Protein AF-0000000086530874 (afdb_homodimer)

InterPro domains:
  IPR000847 LysR, HTH, N-terminal domain [PF00126] (19-76)
  IPR000847 LysR, HTH, N-terminal domain [PR00039] (32-43)
  IPR000847 LysR, HTH, N-terminal domain [PR00039] (43-53)
  IPR000847 LysR, HTH, N-terminal domain [PR00039] (53-64)
  IPR000847 LysR, HTH, N-terminal domain [PS50931] (15-72)
  IPR005119 LysR, substrate-binding [PF03466] (101-249)
  IPR036388 Winged helix-like DNA-binding domain superfamily [G3DSA:1.10.10.10] (13-95)
  IPR036390 Winged helix DNA-binding domain superfamily [SSF46785] (14-124)
  IPR050176 LysR-type transcriptional regulator [PTHR30579] (15-298)

Nearest PDB structures (foldseek):
  3onm-assembly1_A  TM=8.589E-01  e=1.514E-16  Yersinia pseudotuberculosis IP 31758
  7yhj-assembly1_E  TM=8.742E-01  e=4.551E-16  Escherichia coli
  7yhj-assembly1_C  TM=8.792E-01  e=5.813E-16  Escherichia coli
  7yhj-assembly2_D-2  TM=8.900E-01  e=2.232E-15  Escherichia coli
  3onm-assembly1_B  TM=8.778E-01  e=1.164E-14  Yersinia pseudotuberculosis IP 31758

pLDDT: mean 81.57, std 16.04, range [18.23, 98.31]

Solvent-accessible surface area (backbone atoms only — not comparable to full-atom values): 32696 Å² total; per-residue (Å²): 126,84,73,70,72,76,66,65,62,80,62,40,48,42,53,30,32,52,33,44,48,44,46,51,35,21,63,75,55,66,28,57,60,52,20,9,61,74,68,74,47,50,45,66,56,43,53,49,34,43,50,51,35,23,59,56,64,69,44,59,41,52,46,83,90,49,97,54,92,37,68,20,75,59,20,52,32,45,49,37,40,42,52,49,51,50,48,54,48,45,47,48,54,48,37,72,65,61,79,62,64,85,75,48,54,43,31,36,26,32,33,55,72,50,41,75,71,45,42,55,62,48,51,54,55,47,40,73,75,39,73,81,45,23,42,37,40,39,57,40,54,40,66,59,40,50,43,34,24,43,35,54,70,21,47,32,30,45,30,61,64,73,56,94,76,64,90,41,48,75,62,49,77,42,54,36,39,40,34,27,20,64,81,44,79,74,63,84,84,48,63,41,39,27,35,34,52,44,84,86,34,53,63,42,53,54,51,52,51,34,31,54,74,68,70,46,56,65,46,75,44,34,34,19,77,30,64,67,56,41,48,45,53,21,66,72,38,70,26,33,33,76,42,48,58,93,68,58,57,86,67,40,40,80,46,39,63,92,65,72,34,65,82,57,72,64,42,40,32,24,44,34,67,26,84,86,70,81,41,69,69,55,49,52,50,52,55,48,52,54,53,50,46,47,50,50,49,49,48,52,51,47,54,69,72,94,128,81,72,69,73,75,68,66,62,80,61,41,47,42,53,29,32,52,33,44,47,46,48,51,35,21,63,74,55,66,28,57,61,52,20,9,61,74,67,72,48,51,45,66,56,42,52,47,34,44,50,51,36,23,58,55,64,70,46,60,42,51,46,83,90,49,97,52,93,38,67,22,75,59,20,54,33,45,48,40,43,42,52,49,51,49,48,55,48,44,47,46,53,46,38,72,64,59,79,60,64,84,75,46,52,44,32,37,28,32,33,54,70,50,40,76,71,45,42,55,60,47,50,55,55,46,40,73,76,39,72,80,45,26,42,36,42,40,57,40,54,39,67,57,40,49,46,34,26,41,36,53,71,21,48,33,32,44,29,60,64,73,57,95,76,64,92,41,49,77,65,46,76,42,54,38,38,38,33,27,22,64,81,45,79,77,63,83,83,48,62,41,39,26,35,36,52,45,83,84,34,53,65,44,53,53,49,53,50,35,31,55,75,67,69,47,57,66,45,75,46,32,33,19,79,29,64,67,56,39,48,44,52,22,64,72,38,70,25,34,33,77,43,48,58,92,67,59,58,87,66,40,39,79,48,38,64,93,68,72,35,66,81,60,73,65,42,40,33,23,42,36,65,25,84,86,71,81,39,69,69,56,51,51,50,51,53,49,52,53,53,51,48,46,49,48,50,51,50,50,51,50,55,68,72,95

Radius of gyration: 25.14 Å; Cα contacts (8 Å, |Δi|>4): 1084; chains: 2; bounding box: 59×66×65 Å

Secondary structure (DSSP, 8-state):
--------HHHHTT--HHHHHHHHHHHHHTSHHHHHHHTTS-HHHHHHHHHHHHHHHTS-SB-TT-SS--B-HHHHHHHHH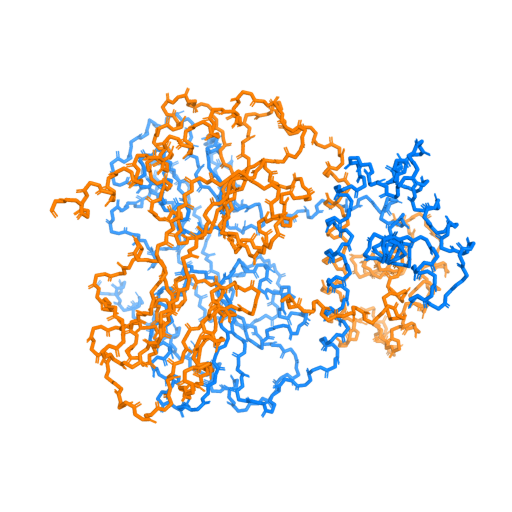HHHHHHHHHHHHHHHH---GGGSEEEEEE-HHHHHHHHHHHHHHHHHH-TT-EEEEEE--HHHHHHHHHTTS-SEEEEE--STT--SEEEEEE-EEEEEETT----TTSPEEEEE--TT-HHHHHHHHHHHHTT--EEEEEEES-HHHHHHHHHTTS-EEEEEGGG--TTEEEE-GGGT------EEEEEEE-TT---HHHHHHHHHHHHHHHHHHHHHHHHHH-/--------HHHHTT--HHHHHHHHHHHHHTSHHHHHHHTTS-HHHHHHHHHHHHHHHTS-SB-TT-SS--B-HHHHHHHHHHHHHHHHHHHHHHHHH--GGGGSEEEEEE-HHHHHHHHHHHHHHHHHH-TT-EEEEEE--HHHHHHHHHTTS-SEEEEE--STT--SEEEEEE-EEEEEETT----TTSPEEEEE--TT-HHHHHHHHHHHHTT--EEEEEEES-HHHHHHHHHTTS-EEEEEGGG--TTEEEE-GGGT------EEEEEEE-TT---HHHHHHHHHHHHHHHHHHHHHHHHHH-

Organism: NCBI:txid488447

Sequence (612 aa):
MAAIQKPDWSKLSSLDPELIRAFVAVVESGGFTAAARQLHRTQSTISLRIRTLEERLDTHLFMRNSRRLELSRDGENFLIHARRIIQVQNDAILALKQASSDRGVVRFGLPEDYAELWLPDLLKSFYAMRPGARLHVHCRMSLELLERLQAGELDVALVVRHGPGAGGRVLGRHDVVWAAHRDFALDRHASVPLALFPETCCYRQRGLQALATADRSFHVVYTSQSPTGIKIAVNHGAAVTMIDRCTLPENWRVLDESDGFPSLPAADLELHRSPGICDPLTDDLVSLIESMVDERRRASLEAFAAMAAIQKPDWSKLSSLDPELIRAFVAVVESGGFTAAARQLHRTQSTISLRIRTLEERLDTHLFMRNSRRLELSRDGENFLIHARRIIQVQNDAILALKQASSDRGVVRFGLPEDYAELWLPDLLKSFYAMRPGARLHVHCRMSLELLERLQAGELDVALVVRHGPGAGGRVLGRHDVVWAAHRDFALDRHASVPLALFPETCCYRQRGLQALATADRSFHVVYTSQSPTGIKIAVNHGAAVTMIDRCTLPENWRVLDESDGFPSLPAADLELHRSPGICDPLTDDLVSLIESMVDERRRASLEAFAA

Structure (mmCIF, N/CA/C/O backbone):
data_AF-0000000086530874-model_v1
#
loop_
_entity.id
_entity.type
_entity.pdbx_description
1 polymer 'LysR family transcriptional regulator'
#
loop_
_atom_site.group_PDB
_atom_site.id
_atom_site.type_symbol
_atom_site.label_atom_id
_atom_site.label_alt_id
_atom_site.label_comp_id
_atom_site.label_asym_id
_atom_site.label_entity_id
_atom_site.label_seq_id
_atom_site.pdbx_PDB_ins_code
_atom_site.Cartn_x
_atom_site.Cartn_y
_atom_site.Cartn_z
_atom_site.occupancy
_atom_site.B_iso_or_equiv
_atom_site.auth_seq_id
_atom_site.auth_comp_id
_atom_site.auth_asym_id
_atom_site.auth_atom_id
_atom_site.pdbx_PDB_model_num
ATOM 1 N N . MET A 1 1 ? -12.867 18.859 -3.707 1 18.23 1 MET A N 1
ATOM 2 C CA . MET A 1 1 ? -12.727 18.125 -4.957 1 18.23 1 MET A CA 1
ATOM 3 C C . MET A 1 1 ? -11.273 18.109 -5.422 1 18.23 1 MET A C 1
ATOM 5 O O . MET A 1 1 ? -10.75 19.141 -5.84 1 18.23 1 MET A O 1
ATOM 9 N N . ALA A 1 2 ? -10.391 17.516 -4.754 1 24.38 2 ALA A N 1
ATOM 10 C CA . ALA A 1 2 ? -8.992 17.906 -4.902 1 24.38 2 ALA A CA 1
ATOM 11 C C . ALA A 1 2 ? -8.547 17.812 -6.359 1 24.38 2 ALA A C 1
ATOM 13 O O . ALA A 1 2 ? -8.867 16.844 -7.055 1 24.38 2 ALA A O 1
ATOM 14 N N . ALA A 1 3 ? -8.258 18.828 -7.008 1 26.19 3 ALA A N 1
ATOM 15 C CA . ALA A 1 3 ? -7.914 19.125 -8.398 1 26.19 3 ALA A CA 1
ATOM 16 C C . ALA A 1 3 ? -6.758 18.266 -8.875 1 26.19 3 ALA A C 1
ATOM 18 O O . ALA A 1 3 ? -5.691 18.234 -8.258 1 26.19 3 ALA A O 1
ATOM 19 N N . ILE A 1 4 ? -6.957 17.062 -9.289 1 31.41 4 ILE A N 1
ATOM 20 C CA . ILE A 1 4 ? -5.938 16.344 -10.039 1 31.41 4 ILE A CA 1
ATOM 21 C C . ILE A 1 4 ? -5.121 17.328 -10.875 1 31.41 4 ILE A C 1
ATOM 23 O O . ILE A 1 4 ? -5.68 18.109 -11.641 1 31.41 4 ILE A O 1
ATOM 27 N N . GLN A 1 5 ? -4.09 17.734 -10.406 1 32.81 5 GLN A N 1
ATOM 28 C CA . GLN A 1 5 ? -3.307 18.672 -11.219 1 32.81 5 GLN A CA 1
ATOM 29 C C . GLN A 1 5 ? -3.404 18.312 -12.703 1 32.81 5 GLN A C 1
ATOM 31 O O . GLN A 1 5 ? -3.32 17.141 -13.078 1 32.81 5 GLN A O 1
ATOM 36 N N . LYS A 1 6 ? -3.963 19.078 -13.547 1 38.91 6 LYS A N 1
ATOM 37 C CA . LYS A 1 6 ? -4.145 18.969 -14.992 1 38.91 6 LYS A CA 1
ATOM 38 C C . LYS A 1 6 ? -2.885 18.438 -15.672 1 38.91 6 LYS A C 1
ATOM 40 O O . LYS A 1 6 ? -1.796 18.984 -15.484 1 38.91 6 LYS A O 1
ATOM 45 N N . PRO A 1 7 ? -2.828 17.141 -15.945 1 43.38 7 PRO A N 1
ATOM 46 C CA . PRO A 1 7 ? -1.647 16.594 -16.625 1 43.38 7 PRO A CA 1
ATOM 47 C C . PRO A 1 7 ? -1.133 17.516 -17.734 1 43.38 7 PRO A C 1
ATOM 49 O O . PRO A 1 7 ? -1.914 18.266 -18.344 1 43.38 7 PRO A O 1
ATOM 52 N N . ASP A 1 8 ? 0.099 17.938 -17.719 1 46.09 8 ASP A N 1
ATOM 53 C CA . ASP A 1 8 ? 0.653 18.625 -18.891 1 46.09 8 ASP A CA 1
ATOM 54 C C . ASP A 1 8 ? 0.493 17.797 -20.156 1 46.09 8 ASP A C 1
ATOM 56 O O . ASP A 1 8 ? 1.375 17 -20.5 1 46.09 8 ASP A O 1
ATOM 60 N N . TRP A 1 9 ? -0.583 17.938 -20.781 1 48 9 TRP A N 1
ATOM 61 C CA . TRP A 1 9 ? -1.034 17.172 -21.938 1 48 9 TRP A CA 1
ATOM 62 C C . TRP A 1 9 ? -0.002 17.203 -23.062 1 48 9 TRP A C 1
ATOM 64 O O . TRP A 1 9 ? 0.135 16.25 -23.828 1 48 9 TRP A O 1
ATOM 74 N N . SER A 1 10 ? 0.58 18.281 -23.234 1 50.62 10 SER A N 1
ATOM 75 C CA . SER A 1 10 ? 1.541 18.469 -24.328 1 50.62 10 SER A CA 1
ATOM 76 C C . SER A 1 10 ? 2.723 17.516 -24.188 1 50.62 10 SER A C 1
ATOM 78 O O . SER A 1 10 ? 3.215 16.969 -25.172 1 50.62 10 SER A O 1
ATOM 80 N N . LYS A 1 11 ? 3.062 17.156 -23 1 56.78 11 LYS A N 1
ATOM 81 C CA . LYS A 1 11 ? 4.246 16.328 -22.766 1 56.78 11 LYS A CA 1
ATOM 82 C C . LYS A 1 11 ? 3.883 14.844 -22.719 1 56.78 11 LYS A C 1
ATOM 84 O O . LYS A 1 11 ? 4.727 13.992 -23 1 56.78 11 LYS A O 1
ATOM 89 N N . LEU A 1 12 ? 2.699 14.602 -22.516 1 56.69 12 LEU A N 1
ATOM 90 C CA . LEU A 1 12 ? 2.242 13.211 -22.453 1 56.69 12 LEU A CA 1
ATOM 91 C C . LEU A 1 12 ? 2.277 12.57 -23.828 1 56.69 12 LEU A C 1
ATOM 93 O O . LEU A 1 12 ? 2.529 11.367 -23.953 1 56.69 12 LEU A O 1
ATOM 97 N N . SER A 1 13 ? 1.957 13.383 -24.844 1 55.34 13 SER A N 1
ATOM 98 C CA . SER A 1 13 ? 1.999 12.891 -26.219 1 55.34 13 SER A CA 1
ATOM 99 C C . SER A 1 13 ? 3.395 12.406 -26.578 1 55.34 13 SER A C 1
ATOM 101 O O . SER A 1 13 ? 3.557 11.633 -27.531 1 55.34 13 SER A O 1
ATOM 103 N N . SER A 1 14 ? 4.32 12.82 -25.828 1 55.84 14 SER A N 1
ATOM 104 C CA . SER A 1 14 ? 5.711 12.461 -26.094 1 55.84 14 SER A CA 1
ATOM 105 C C . SER A 1 14 ? 5.992 11.016 -25.672 1 55.84 14 SER A C 1
ATOM 107 O O . SER A 1 14 ? 6.961 10.414 -26.141 1 55.84 14 SER A O 1
ATOM 109 N N . LEU A 1 15 ? 5.016 10.5 -24.953 1 61.88 15 LEU A N 1
ATOM 110 C CA . LEU A 1 15 ? 5.258 9.164 -24.438 1 61.88 15 LEU A CA 1
ATOM 111 C C . LEU A 1 15 ? 4.406 8.133 -25.172 1 61.88 15 LEU A C 1
ATOM 113 O O . LEU A 1 15 ? 3.576 7.457 -24.562 1 61.88 15 LEU A O 1
ATOM 117 N N . ASP A 1 16 ? 4.629 7.969 -26.484 1 67.88 16 ASP A N 1
ATOM 118 C CA . ASP A 1 16 ? 4.059 6.934 -27.344 1 67.88 16 ASP A CA 1
ATOM 119 C C . ASP A 1 16 ? 4.457 5.539 -26.859 1 67.88 16 ASP A C 1
ATOM 121 O O . ASP A 1 16 ? 5.645 5.262 -26.656 1 67.88 16 ASP A O 1
ATOM 125 N N . PRO A 1 17 ? 3.473 4.707 -26.625 1 72.81 17 PRO A N 1
ATOM 126 C CA . PRO A 1 17 ? 3.781 3.369 -26.109 1 72.81 17 PRO A CA 1
ATOM 127 C C . PRO A 1 17 ? 4.781 2.615 -26.984 1 72.81 17 PRO A C 1
ATOM 129 O O . PRO A 1 17 ? 5.586 1.832 -26.484 1 72.81 17 PRO A O 1
ATOM 132 N N . GLU A 1 18 ? 4.641 2.857 -28.266 1 78.56 18 GLU A N 1
ATOM 133 C CA . GLU A 1 18 ? 5.559 2.154 -29.156 1 78.56 18 GLU A CA 1
ATOM 134 C C . GLU A 1 18 ? 6.996 2.621 -28.938 1 78.56 18 GLU A C 1
ATOM 136 O O . GLU A 1 18 ? 7.934 1.825 -29.031 1 78.56 18 GLU A O 1
ATOM 141 N N . LEU A 1 19 ? 7.082 3.885 -28.672 1 86.12 19 LEU A N 1
ATOM 142 C CA . LEU A 1 19 ? 8.406 4.426 -28.391 1 86.12 19 LEU A CA 1
ATOM 143 C C . LEU A 1 19 ? 8.953 3.887 -27.078 1 86.12 19 LEU A C 1
ATOM 145 O O . LEU A 1 19 ? 10.117 3.492 -27 1 86.12 19 LEU A O 1
ATOM 149 N N . ILE A 1 20 ? 8.055 3.871 -26.156 1 84.12 20 ILE A N 1
ATOM 150 C CA . ILE A 1 20 ? 8.438 3.385 -24.828 1 84.12 20 ILE A CA 1
ATOM 151 C C . ILE A 1 20 ? 8.812 1.906 -24.922 1 84.12 20 ILE A C 1
ATOM 153 O O . ILE A 1 20 ? 9.797 1.476 -24.312 1 84.12 20 ILE A O 1
ATOM 157 N N . ARG A 1 21 ? 8.086 1.175 -25.656 1 83.06 21 ARG A N 1
ATOM 158 C CA . ARG A 1 21 ? 8.344 -0.249 -25.828 1 83.06 21 ARG A CA 1
ATOM 159 C C . ARG A 1 21 ? 9.695 -0.475 -26.516 1 83.06 21 ARG A C 1
ATOM 161 O O . ARG A 1 21 ? 10.43 -1.391 -26.141 1 83.06 21 ARG A O 1
ATOM 168 N N . ALA A 1 22 ? 9.891 0.299 -27.484 1 88.19 22 ALA A N 1
ATOM 169 C CA . ALA A 1 22 ? 11.18 0.206 -28.172 1 88.19 22 ALA A CA 1
ATOM 170 C C . ALA A 1 22 ? 12.336 0.428 -27.203 1 88.19 22 ALA A C 1
ATOM 172 O O . ALA A 1 22 ? 13.32 -0.316 -27.219 1 88.19 22 ALA A O 1
ATOM 173 N N . PHE A 1 23 ? 12.211 1.392 -26.344 1 89.69 23 PHE A N 1
ATOM 174 C CA . PHE A 1 23 ? 13.234 1.729 -25.375 1 89.69 23 PHE A CA 1
ATOM 175 C C . PHE A 1 23 ? 13.469 0.569 -24.406 1 89.69 23 PHE A C 1
ATOM 177 O O . PHE A 1 23 ? 14.609 0.144 -24.219 1 89.69 23 PHE A O 1
ATOM 184 N N . VAL A 1 24 ? 12.414 0.095 -23.953 1 85.25 24 VAL A N 1
ATOM 185 C CA . VAL A 1 24 ? 12.516 -0.998 -22.984 1 85.25 24 VAL A CA 1
ATOM 186 C C . VAL A 1 24 ? 13.109 -2.23 -23.672 1 85.25 24 VAL A C 1
ATOM 188 O O . VAL A 1 24 ? 13.945 -2.926 -23.078 1 85.25 24 VAL A O 1
ATOM 191 N N . ALA A 1 25 ? 12.727 -2.568 -24.859 1 85.44 25 ALA A N 1
ATOM 192 C CA . ALA A 1 25 ? 13.234 -3.715 -25.609 1 85.44 25 ALA A CA 1
ATOM 193 C C . ALA A 1 25 ? 14.734 -3.596 -25.859 1 85.44 25 ALA A C 1
ATOM 195 O O . ALA A 1 25 ? 15.461 -4.586 -25.766 1 85.44 25 ALA A O 1
ATOM 196 N N . VAL A 1 26 ? 15.156 -2.418 -26.109 1 90.06 26 VAL A N 1
ATOM 197 C CA . VAL A 1 26 ? 16.578 -2.203 -26.359 1 90.06 26 VAL A CA 1
ATOM 198 C C . VAL A 1 26 ? 17.375 -2.496 -25.078 1 90.06 26 VAL A C 1
ATOM 200 O O . VAL A 1 26 ? 18.406 -3.16 -25.125 1 90.06 26 VAL A O 1
ATOM 203 N N . VAL A 1 27 ? 16.875 -1.976 -24.047 1 84.38 27 VAL A N 1
ATOM 204 C CA . VAL A 1 27 ? 17.562 -2.148 -22.781 1 84.38 27 VAL A CA 1
ATOM 205 C C . VAL A 1 27 ? 17.578 -3.627 -22.391 1 84.38 27 VAL A C 1
ATOM 207 O O . VAL A 1 27 ? 18.625 -4.168 -22.016 1 84.38 27 VAL A O 1
ATOM 210 N N . GLU A 1 28 ? 16.469 -4.273 -22.531 1 78.12 28 GLU A N 1
ATOM 211 C CA . GLU A 1 28 ? 16.312 -5.652 -22.078 1 78.12 28 GLU A CA 1
ATOM 212 C C . GLU A 1 28 ? 17.078 -6.617 -22.984 1 78.12 28 GLU A C 1
ATOM 214 O O . GLU A 1 28 ? 17.625 -7.617 -22.516 1 78.12 28 GLU A O 1
ATOM 219 N N . SER A 1 29 ? 17.062 -6.289 -24.219 1 80 29 SER A N 1
ATOM 220 C CA . SER A 1 29 ? 17.719 -7.184 -25.172 1 80 29 SER A CA 1
ATOM 221 C C . SER A 1 29 ? 19.203 -6.875 -25.297 1 80 29 SER A C 1
ATOM 223 O O . SER A 1 29 ? 19.953 -7.656 -25.875 1 80 29 SER A O 1
ATOM 225 N N . GLY A 1 30 ? 19.562 -5.734 -24.672 1 83.81 30 GLY A N 1
ATOM 226 C CA . GLY A 1 30 ? 20.969 -5.367 -24.625 1 83.81 30 GLY A CA 1
ATOM 227 C C . GLY A 1 30 ? 21.469 -4.773 -25.938 1 83.81 30 GLY A C 1
ATOM 228 O O . GLY A 1 30 ? 22.688 -4.738 -26.172 1 83.81 30 GLY A O 1
ATOM 229 N N . GLY A 1 31 ? 20.516 -4.426 -26.781 1 89.31 31 GLY A N 1
ATOM 230 C CA . GLY A 1 31 ? 20.984 -3.844 -28.031 1 89.31 31 GLY A CA 1
ATOM 231 C C . GLY A 1 31 ? 19.859 -3.502 -29 1 89.31 31 GLY A C 1
ATOM 232 O O . GLY A 1 31 ? 18.734 -4.008 -28.859 1 89.31 31 GLY A O 1
ATOM 233 N N . PHE A 1 32 ? 20.234 -2.678 -30 1 90.88 32 PHE A N 1
ATOM 234 C CA . PHE A 1 32 ? 19.25 -2.195 -30.969 1 90.88 32 PHE A CA 1
ATOM 235 C C . PHE A 1 32 ? 18.859 -3.303 -31.938 1 90.88 32 PHE A C 1
ATOM 237 O O . PHE A 1 32 ? 17.672 -3.467 -32.25 1 90.88 32 PHE A O 1
ATOM 244 N N . THR A 1 33 ? 19.828 -4.062 -32.281 1 90.69 33 THR A N 1
ATOM 245 C CA . THR A 1 33 ? 19.578 -5.141 -33.219 1 90.69 33 THR A CA 1
ATOM 246 C C . THR A 1 33 ? 18.734 -6.234 -32.594 1 90.69 33 THR A C 1
ATOM 248 O O . THR A 1 33 ? 17.781 -6.734 -33.219 1 90.69 33 THR A O 1
ATOM 251 N N . ALA A 1 34 ? 19.078 -6.555 -31.469 1 89.62 34 ALA A N 1
ATOM 252 C CA . ALA A 1 34 ? 18.344 -7.586 -30.75 1 89.62 34 ALA A CA 1
ATOM 253 C C . ALA A 1 34 ? 16.906 -7.141 -30.469 1 89.62 34 ALA A C 1
ATOM 255 O O . ALA A 1 34 ? 15.969 -7.938 -30.594 1 89.62 34 ALA A O 1
ATOM 256 N N . ALA A 1 35 ? 16.781 -5.918 -30.125 1 90.81 35 ALA A N 1
ATOM 257 C CA . ALA A 1 35 ? 15.445 -5.363 -29.891 1 90.81 35 ALA A CA 1
ATOM 258 C C . ALA A 1 35 ? 14.602 -5.395 -31.172 1 90.81 35 ALA A C 1
ATOM 260 O O . ALA A 1 35 ? 13.406 -5.676 -31.109 1 90.81 35 ALA A O 1
ATOM 261 N N . ALA A 1 36 ? 15.188 -5.125 -32.25 1 90.62 36 ALA A N 1
ATOM 262 C CA . ALA A 1 36 ? 14.508 -5.148 -33.562 1 90.62 36 ALA A CA 1
ATOM 263 C C . ALA A 1 36 ? 13.938 -6.535 -33.844 1 90.62 36 ALA A C 1
ATOM 265 O O . ALA A 1 36 ? 12.789 -6.66 -34.281 1 90.62 36 ALA A O 1
ATOM 266 N N . ARG A 1 37 ? 14.648 -7.496 -33.562 1 85.94 37 ARG A N 1
ATOM 267 C CA . ARG A 1 37 ? 14.203 -8.875 -33.75 1 85.94 37 ARG A CA 1
ATOM 268 C C . ARG A 1 37 ? 13.031 -9.203 -32.844 1 85.94 37 ARG A C 1
ATOM 270 O O . ARG A 1 37 ? 12.039 -9.789 -33.281 1 85.94 37 ARG A O 1
ATOM 277 N N . GLN A 1 38 ? 13.172 -8.742 -31.656 1 81.38 38 GLN A N 1
ATOM 278 C CA . GLN A 1 38 ? 12.164 -9.039 -30.656 1 81.38 38 GLN A CA 1
ATOM 279 C C . GLN A 1 38 ? 10.828 -8.391 -31 1 81.38 38 GLN A C 1
ATOM 281 O O . GLN A 1 38 ? 9.773 -8.984 -30.781 1 81.38 38 GLN A O 1
ATOM 286 N N . LEU A 1 39 ? 10.914 -7.23 -31.531 1 84.06 39 LEU A N 1
ATOM 287 C CA . LEU A 1 39 ? 9.703 -6.465 -31.797 1 84.06 39 LEU A CA 1
ATOM 288 C C . LEU A 1 39 ? 9.273 -6.621 -33.25 1 84.06 39 LEU A C 1
ATOM 290 O O . LEU A 1 39 ? 8.336 -5.957 -33.688 1 84.06 39 LEU A O 1
ATOM 294 N N . HIS A 1 40 ? 9.938 -7.504 -33.938 1 87.19 40 HIS A N 1
ATOM 295 C CA . HIS A 1 40 ? 9.633 -7.766 -35.344 1 87.19 40 HIS A CA 1
ATOM 296 C C . HIS A 1 40 ? 9.641 -6.477 -36.156 1 87.19 40 HIS A C 1
ATOM 298 O O . HIS A 1 40 ? 8.688 -6.188 -36.875 1 87.19 40 HIS A O 1
ATOM 304 N N . ARG A 1 41 ? 10.656 -5.715 -35.969 1 88.69 41 ARG A N 1
ATOM 305 C CA . ARG A 1 41 ? 10.922 -4.469 -36.656 1 88.69 41 ARG A CA 1
ATOM 306 C C . ARG A 1 41 ? 12.359 -4.422 -37.188 1 88.69 41 ARG A C 1
ATOM 308 O O . ARG A 1 41 ? 13.164 -5.305 -36.875 1 88.69 41 ARG A O 1
ATOM 315 N N . THR A 1 42 ? 12.664 -3.486 -38 1 90.75 42 THR A N 1
ATOM 316 C CA . THR A 1 42 ? 14.039 -3.299 -38.469 1 90.75 42 THR A CA 1
ATOM 317 C C . THR A 1 42 ? 14.844 -2.49 -37.469 1 90.75 42 THR A C 1
ATOM 319 O O . THR A 1 42 ? 14.273 -1.75 -36.656 1 90.75 42 THR A O 1
ATOM 322 N N . GLN A 1 43 ? 16.125 -2.729 -37.438 1 90.94 43 GLN A N 1
ATOM 323 C CA . GLN A 1 43 ? 17.016 -1.979 -36.562 1 90.94 43 GLN A CA 1
ATOM 324 C C . GLN A 1 43 ? 16.891 -0.477 -36.812 1 90.94 43 GLN A C 1
ATOM 326 O O . GLN A 1 43 ? 16.969 0.315 -35.875 1 90.94 43 GLN A O 1
ATOM 331 N N . SER A 1 44 ? 16.75 -0.08 -38.031 1 93.19 44 SER A N 1
ATOM 332 C CA . SER A 1 44 ? 16.578 1.331 -38.344 1 93.19 44 SER A CA 1
ATOM 333 C C . SER A 1 44 ? 15.32 1.899 -37.719 1 93.19 44 SER A C 1
ATOM 335 O O . SER A 1 44 ? 15.32 3.035 -37.219 1 93.19 44 SER A O 1
ATOM 337 N N . THR A 1 45 ? 14.312 1.119 -37.75 1 91.56 45 THR A N 1
ATOM 338 C CA . THR A 1 45 ? 13.047 1.528 -37.156 1 91.56 45 THR A CA 1
ATOM 339 C C . THR A 1 45 ? 13.203 1.726 -35.656 1 91.56 45 THR A C 1
ATOM 341 O O . THR A 1 45 ? 12.727 2.719 -35.094 1 91.56 45 THR A O 1
ATOM 344 N N . ILE A 1 46 ? 13.852 0.808 -35 1 92.56 46 ILE A N 1
ATOM 345 C CA . ILE A 1 46 ? 14.07 0.891 -33.562 1 92.56 46 ILE A CA 1
ATOM 346 C C . ILE A 1 46 ? 14.93 2.113 -33.25 1 92.56 46 ILE A C 1
ATOM 348 O O . ILE A 1 46 ? 14.641 2.854 -32.312 1 92.56 46 ILE A O 1
ATOM 352 N N . SER A 1 47 ? 15.969 2.328 -34.031 1 92.19 47 SER A N 1
ATOM 353 C CA . SER A 1 47 ? 16.844 3.48 -33.812 1 92.19 47 SER A CA 1
ATOM 354 C C . SER A 1 47 ? 16.078 4.789 -33.969 1 92.19 47 SER A C 1
ATOM 356 O O . SER A 1 47 ? 16.266 5.711 -33.156 1 92.19 47 SER A O 1
ATOM 358 N N . LEU A 1 48 ? 15.266 4.816 -34.938 1 92.75 48 LEU A N 1
ATOM 359 C CA . LEU A 1 48 ? 14.445 6 -35.156 1 92.75 48 LEU A CA 1
ATOM 360 C C . LEU A 1 48 ? 13.492 6.23 -34 1 92.75 48 LEU A C 1
ATOM 362 O O . LEU A 1 48 ? 13.273 7.371 -33.594 1 92.75 48 LEU A O 1
ATOM 366 N N . ARG A 1 49 ? 12.883 5.223 -33.5 1 89.88 49 ARG A N 1
ATOM 367 C CA . ARG A 1 49 ? 11.945 5.328 -32.375 1 89.88 49 ARG A CA 1
ATOM 368 C C . ARG A 1 49 ? 12.641 5.852 -31.125 1 89.88 49 ARG A C 1
ATOM 370 O O . ARG A 1 49 ? 12.078 6.672 -30.406 1 89.88 49 ARG A O 1
ATOM 377 N N . ILE A 1 50 ? 13.82 5.398 -30.906 1 91.12 50 ILE A N 1
ATOM 378 C CA . ILE A 1 50 ? 14.578 5.848 -29.75 1 91.12 50 ILE A CA 1
ATOM 379 C C . ILE A 1 50 ? 14.93 7.324 -29.906 1 91.12 50 ILE A C 1
ATOM 381 O O . ILE A 1 50 ? 14.789 8.102 -28.953 1 91.12 50 ILE A O 1
ATOM 385 N N . ARG A 1 51 ? 15.359 7.656 -31.062 1 90.81 51 ARG A N 1
ATOM 386 C CA . ARG A 1 51 ? 15.688 9.055 -31.328 1 90.81 51 ARG A CA 1
ATOM 387 C C . ARG A 1 51 ? 14.469 9.945 -31.141 1 90.81 51 ARG A C 1
ATOM 389 O O . ARG A 1 51 ? 14.578 11.039 -30.562 1 90.81 51 ARG A O 1
ATOM 396 N N . THR A 1 52 ? 13.398 9.469 -31.656 1 88.62 52 THR A N 1
ATOM 397 C CA . THR A 1 52 ? 12.148 10.211 -31.516 1 88.62 52 THR A CA 1
ATOM 398 C C . THR A 1 52 ? 11.773 10.359 -30.047 1 88.62 52 THR A C 1
ATOM 400 O O . THR A 1 52 ? 11.359 11.438 -29.609 1 88.62 52 THR A O 1
ATOM 403 N N . LEU A 1 53 ? 11.906 9.32 -29.328 1 87.31 53 LEU A N 1
ATOM 404 C CA . LEU A 1 53 ? 11.609 9.336 -27.906 1 87.31 53 LEU A CA 1
ATOM 405 C C . LEU A 1 53 ? 12.5 10.328 -27.172 1 87.31 53 LEU A C 1
ATOM 407 O O . LEU A 1 53 ? 12.016 11.133 -26.375 1 87.31 53 LEU A O 1
ATOM 411 N N . GLU A 1 54 ? 13.781 10.305 -27.484 1 88.25 54 GLU A N 1
ATOM 412 C CA . GLU A 1 54 ? 14.742 11.203 -26.859 1 88.25 54 GLU A CA 1
ATOM 413 C C . GLU A 1 54 ? 14.445 12.656 -27.219 1 88.25 54 GLU A C 1
ATOM 415 O O . GLU A 1 54 ? 14.562 13.547 -26.375 1 88.25 54 GLU A O 1
ATOM 420 N N . GLU A 1 55 ? 14.055 12.859 -28.406 1 85.88 55 GLU A N 1
ATOM 421 C CA . GLU A 1 55 ? 13.695 14.203 -28.875 1 85.88 55 GLU A CA 1
ATOM 422 C C . GLU A 1 55 ? 12.461 14.719 -28.141 1 85.88 55 GLU A C 1
ATOM 424 O O . GLU A 1 55 ? 12.43 15.867 -27.703 1 85.88 55 GLU A O 1
ATOM 429 N N . ARG A 1 56 ? 11.57 13.883 -28.031 1 79.5 56 ARG A N 1
ATOM 430 C CA . ARG A 1 56 ? 10.312 14.281 -27.406 1 79.5 56 ARG A CA 1
ATOM 431 C C . ARG A 1 56 ? 10.508 14.547 -25.906 1 79.5 56 ARG A C 1
ATOM 433 O O . ARG A 1 56 ? 9.852 15.422 -25.344 1 79.5 56 ARG A O 1
ATOM 440 N N . LEU A 1 57 ? 11.367 13.789 -25.406 1 77.5 57 LEU A N 1
ATOM 441 C CA . LEU A 1 57 ? 11.641 13.93 -23.984 1 77.5 57 LEU A CA 1
ATOM 442 C C . LEU A 1 57 ? 12.703 15 -23.734 1 77.5 57 LEU A C 1
ATOM 444 O O . LEU A 1 57 ? 12.953 15.391 -22.594 1 77.5 57 LEU A O 1
ATOM 448 N N . ASP A 1 58 ? 13.242 15.406 -24.766 1 79.94 58 ASP A N 1
ATOM 449 C CA . ASP A 1 58 ? 14.312 16.391 -24.734 1 79.94 58 ASP A CA 1
ATOM 450 C C . ASP A 1 58 ? 15.461 15.914 -23.844 1 79.94 58 ASP A C 1
ATOM 452 O O . ASP A 1 58 ? 15.945 16.656 -22.984 1 79.94 58 ASP A O 1
ATOM 456 N N . THR A 1 59 ? 15.812 14.68 -23.891 1 81.19 59 THR A N 1
ATOM 457 C CA . THR A 1 59 ? 16.922 14.094 -23.141 1 81.19 59 THR A CA 1
ATOM 458 C C . THR A 1 59 ? 17.469 12.867 -23.859 1 81.19 59 THR A C 1
ATOM 460 O O . THR A 1 59 ? 16.797 12.297 -24.719 1 81.19 59 THR A O 1
ATOM 463 N N . HIS A 1 60 ? 18.703 12.602 -23.594 1 87 60 HIS A N 1
ATOM 464 C CA . HIS A 1 60 ? 19.312 11.383 -24.109 1 87 60 HIS A CA 1
ATOM 465 C C . HIS A 1 60 ? 19.156 10.234 -23.109 1 87 60 HIS A C 1
ATOM 467 O O . HIS A 1 60 ? 19.469 10.398 -21.922 1 87 60 HIS A O 1
ATOM 473 N N . LEU A 1 61 ? 18.609 9.195 -23.703 1 88.69 61 LEU A N 1
ATOM 474 C CA . LEU A 1 61 ? 18.359 8.055 -22.828 1 88.69 61 LEU A CA 1
ATOM 475 C C . LEU A 1 61 ? 19.547 7.105 -22.812 1 88.69 61 LEU A C 1
ATOM 477 O O . LEU A 1 61 ? 19.719 6.336 -21.859 1 88.69 61 LEU A O 1
ATOM 481 N N . PHE A 1 62 ? 20.312 7.148 -23.859 1 90.25 62 PHE A N 1
ATOM 482 C CA . PHE A 1 62 ? 21.516 6.328 -23.953 1 90.25 62 PHE A CA 1
ATOM 483 C C . PHE A 1 62 ? 22.766 7.203 -24.047 1 90.25 62 PHE A C 1
ATOM 485 O O . PHE A 1 62 ? 22.719 8.305 -24.594 1 90.25 62 PHE A O 1
ATOM 492 N N . MET A 1 63 ? 23.859 6.617 -23.438 1 86.81 63 MET A N 1
ATOM 493 C CA . MET A 1 63 ? 25.125 7.316 -23.547 1 86.81 63 MET A CA 1
ATOM 494 C C . MET A 1 63 ? 25.625 7.328 -24.984 1 86.81 63 MET A C 1
ATOM 496 O O . MET A 1 63 ? 25.531 6.312 -25.688 1 86.81 63 MET A O 1
ATOM 500 N N . ARG A 1 64 ? 25.969 8.445 -25.609 1 73.44 64 ARG A N 1
ATOM 501 C CA . ARG A 1 64 ? 26.328 8.617 -27 1 73.44 64 ARG A CA 1
ATOM 502 C C . ARG A 1 64 ? 27.719 8.047 -27.297 1 73.44 64 ARG A C 1
ATOM 504 O O . ARG A 1 64 ? 27.969 7.535 -28.391 1 73.44 64 ARG A O 1
ATOM 511 N N . ASN A 1 65 ? 28.688 8.266 -26.453 1 67.06 65 ASN A N 1
ATOM 512 C CA . ASN A 1 65 ? 30.078 8 -26.781 1 67.06 65 ASN A CA 1
ATOM 513 C C . ASN A 1 65 ? 30.562 6.684 -26.172 1 67.06 65 ASN A C 1
ATOM 515 O O . ASN A 1 65 ? 31.75 6.52 -25.906 1 67.06 65 ASN A O 1
ATOM 519 N N . SER A 1 66 ? 29.609 5.777 -25.984 1 60.94 66 SER A N 1
ATOM 520 C CA . SER A 1 66 ? 30.062 4.551 -25.344 1 60.94 66 SER A CA 1
ATOM 521 C C . SER A 1 66 ? 30.031 3.375 -26.312 1 60.94 66 SER A C 1
ATOM 523 O O . SER A 1 66 ? 29.203 3.326 -27.219 1 60.94 66 SER A O 1
ATOM 525 N N . ARG A 1 67 ? 31.078 2.559 -26.422 1 65.44 67 ARG A N 1
ATOM 526 C CA . ARG A 1 67 ? 31.172 1.34 -27.219 1 65.44 67 ARG A CA 1
ATOM 527 C C . ARG A 1 67 ? 30.078 0.347 -26.812 1 65.44 67 ARG A C 1
ATOM 529 O O . ARG A 1 67 ? 29.656 -0.481 -27.625 1 65.44 67 ARG A O 1
ATOM 536 N N . ARG A 1 68 ? 29.641 0.407 -25.594 1 73.25 68 ARG A N 1
ATOM 537 C CA . ARG A 1 68 ? 28.609 -0.491 -25.078 1 73.25 68 ARG A CA 1
ATOM 538 C C . ARG A 1 68 ? 27.312 0.261 -24.828 1 73.25 68 ARG A C 1
ATOM 540 O O . ARG A 1 68 ? 27.328 1.465 -24.562 1 73.25 68 ARG A O 1
ATOM 547 N N . LEU A 1 69 ? 26.25 -0.38 -25.156 1 82.44 69 LEU A N 1
ATOM 548 C CA . LEU A 1 69 ? 24.938 0.169 -24.844 1 82.44 69 LEU A CA 1
ATOM 549 C C . LEU A 1 69 ? 24.812 0.47 -23.344 1 82.44 69 LEU A C 1
ATOM 551 O O . LEU A 1 69 ? 24.891 -0.438 -22.516 1 82.44 69 LEU A O 1
ATOM 555 N N . GLU A 1 70 ? 24.938 1.819 -23.047 1 86 70 GLU A N 1
ATOM 556 C CA . GLU A 1 70 ? 24.781 2.248 -21.656 1 86 70 GLU A CA 1
ATOM 557 C C . GLU A 1 70 ? 23.703 3.324 -21.516 1 86 70 GLU A C 1
ATOM 559 O O . GLU A 1 70 ? 23.609 4.219 -22.359 1 86 70 GLU A O 1
ATOM 564 N N . LEU A 1 71 ? 22.984 3.051 -20.547 1 85.19 71 LEU A N 1
ATOM 565 C CA . LEU A 1 71 ? 21.953 4.035 -20.266 1 85.19 71 LEU A CA 1
ATOM 566 C C . LEU A 1 71 ? 22.547 5.312 -19.688 1 85.19 71 LEU A C 1
ATOM 568 O O . LEU A 1 71 ? 23.531 5.258 -18.938 1 85.19 71 LEU A O 1
ATOM 572 N N . SER A 1 72 ? 22.016 6.496 -20.141 1 82 72 SER A N 1
ATOM 573 C CA . SER A 1 72 ? 22.297 7.73 -19.422 1 82 72 SER A CA 1
ATOM 574 C C . SER A 1 72 ? 21.609 7.742 -18.062 1 82 72 SER A C 1
ATOM 576 O O . SER A 1 72 ? 20.812 6.848 -17.75 1 82 72 SER A O 1
ATOM 578 N N . ARG A 1 73 ? 22.031 8.711 -17.297 1 69.38 73 ARG A N 1
ATOM 579 C CA . ARG A 1 73 ? 21.344 8.875 -16.031 1 69.38 73 ARG A CA 1
ATOM 580 C C . ARG A 1 73 ? 19.844 9.062 -16.234 1 69.38 73 ARG A C 1
ATOM 582 O O . ARG A 1 73 ? 19.031 8.453 -15.531 1 69.38 73 ARG A O 1
ATOM 589 N N . ASP A 1 74 ? 19.531 9.852 -17.172 1 73.62 74 ASP A N 1
ATOM 590 C CA . ASP A 1 74 ? 18.141 10.07 -17.531 1 73.62 74 ASP A CA 1
ATOM 591 C C . ASP A 1 74 ? 17.5 8.789 -18.078 1 73.62 74 ASP A C 1
ATOM 593 O O . ASP A 1 74 ? 16.328 8.523 -17.828 1 73.62 74 ASP A O 1
ATOM 597 N N . GLY A 1 75 ? 18.312 8.086 -18.781 1 79.75 75 GLY A N 1
ATOM 598 C CA . GLY A 1 75 ? 17.844 6.812 -19.297 1 79.75 75 GLY A CA 1
ATOM 599 C C . GLY A 1 75 ? 17.484 5.82 -18.219 1 79.75 75 GLY A C 1
ATOM 600 O O . GLY A 1 75 ? 16.469 5.137 -18.297 1 79.75 75 GLY A O 1
ATOM 601 N N . GLU A 1 76 ? 18.281 5.758 -17.219 1 71.44 76 GLU A N 1
ATOM 602 C CA . GLU A 1 76 ? 18.031 4.875 -16.078 1 71.44 76 GLU A CA 1
ATOM 603 C C . GLU A 1 76 ? 16.75 5.254 -15.359 1 71.44 76 GLU A C 1
ATOM 605 O O . GLU A 1 76 ? 15.945 4.383 -15.016 1 71.44 76 GLU A O 1
ATOM 610 N N . ASN A 1 77 ? 16.625 6.496 -15.219 1 64.81 77 ASN A N 1
ATOM 611 C CA . ASN A 1 77 ? 15.43 7.004 -14.57 1 64.81 77 ASN A CA 1
ATOM 612 C C . ASN A 1 77 ? 14.18 6.738 -15.406 1 64.81 77 ASN A C 1
ATOM 614 O O . ASN A 1 77 ? 13.148 6.316 -14.875 1 64.81 77 ASN A O 1
ATOM 618 N N . PHE A 1 78 ? 14.305 6.961 -16.688 1 74.12 78 PHE A N 1
ATOM 619 C CA . PHE A 1 78 ? 13.164 6.789 -17.578 1 74.12 78 PHE A CA 1
ATOM 620 C C . PHE A 1 78 ? 12.773 5.32 -17.672 1 74.12 78 PHE A C 1
ATOM 622 O O . PHE A 1 78 ? 11.594 5 -17.844 1 74.12 78 PHE A O 1
ATOM 629 N N . LEU A 1 79 ? 13.742 4.469 -17.578 1 74.56 79 LEU A N 1
ATOM 630 C CA . LEU A 1 79 ? 13.477 3.041 -17.688 1 74.56 79 LEU A CA 1
ATOM 631 C C . LEU A 1 79 ? 12.5 2.586 -16.594 1 74.56 79 LEU A C 1
ATOM 633 O O . LEU A 1 79 ? 11.609 1.78 -16.859 1 74.56 79 LEU A O 1
ATOM 637 N N . ILE A 1 80 ? 12.625 3.082 -15.547 1 61.44 80 ILE A N 1
ATOM 638 C CA . ILE A 1 80 ? 11.75 2.746 -14.43 1 61.44 80 ILE A CA 1
ATOM 639 C C . ILE A 1 80 ? 10.305 3.121 -14.773 1 61.44 80 ILE A C 1
ATOM 641 O O . ILE A 1 80 ? 9.398 2.301 -14.633 1 61.44 80 ILE A O 1
ATOM 645 N N . HIS A 1 81 ? 10.086 4.316 -15.219 1 66.38 81 HIS A N 1
ATOM 646 C CA . HIS A 1 81 ? 8.766 4.801 -15.586 1 66.38 81 HIS A CA 1
ATOM 647 C C . HIS A 1 81 ? 8.227 4.062 -16.812 1 66.38 81 HIS A C 1
ATOM 649 O O . HIS A 1 81 ? 7.031 3.773 -16.891 1 66.38 81 HIS A O 1
ATOM 655 N N . ALA A 1 82 ? 9.148 3.838 -17.703 1 74.56 82 ALA A N 1
ATOM 656 C CA . ALA A 1 82 ? 8.758 3.135 -18.922 1 74.56 82 ALA A CA 1
ATOM 657 C C . ALA A 1 82 ? 8.18 1.762 -18.609 1 74.56 82 ALA A C 1
ATOM 659 O O . ALA A 1 82 ? 7.125 1.388 -19.125 1 74.56 82 ALA A O 1
ATOM 660 N N . ARG A 1 83 ? 8.789 1.068 -17.719 1 66.25 83 ARG A N 1
ATOM 661 C CA . ARG A 1 83 ? 8.32 -0.252 -17.312 1 66.25 83 ARG A CA 1
ATOM 662 C C . ARG A 1 83 ? 6.957 -0.162 -16.625 1 66.25 83 ARG A C 1
ATOM 664 O O . ARG A 1 83 ? 6.082 -0.997 -16.875 1 66.25 83 ARG A O 1
ATOM 671 N N . ARG A 1 84 ? 6.797 0.754 -15.883 1 63.97 84 ARG A N 1
ATOM 672 C CA . ARG A 1 84 ? 5.527 0.958 -15.195 1 63.97 84 ARG A CA 1
ATOM 673 C C . ARG A 1 84 ? 4.406 1.25 -16.188 1 63.97 84 ARG A C 1
ATOM 675 O O . ARG A 1 84 ? 3.301 0.721 -16.047 1 63.97 84 ARG A O 1
ATOM 682 N N . ILE A 1 85 ? 4.711 2.107 -17.078 1 68.62 85 ILE A N 1
ATOM 683 C CA . ILE A 1 85 ? 3.738 2.453 -18.109 1 68.62 85 ILE A CA 1
ATOM 684 C C . ILE A 1 85 ? 3.314 1.195 -18.859 1 68.62 85 ILE A C 1
ATOM 686 O O . ILE A 1 85 ? 2.121 0.961 -19.062 1 68.62 85 ILE A O 1
ATOM 690 N N . ILE A 1 86 ? 4.234 0.38 -19.172 1 67.62 86 ILE A N 1
ATOM 691 C CA . ILE A 1 86 ? 3.949 -0.847 -19.906 1 67.62 86 ILE A CA 1
ATOM 692 C C . ILE A 1 86 ? 3.119 -1.789 -19.031 1 67.62 86 ILE A C 1
ATOM 694 O O . ILE A 1 86 ? 2.156 -2.395 -19.5 1 67.62 86 ILE A O 1
ATOM 698 N N . GLN A 1 87 ? 3.479 -1.889 -17.844 1 62.62 87 GLN A N 1
ATOM 699 C CA . GLN A 1 87 ? 2.75 -2.768 -16.938 1 62.62 87 GLN A CA 1
ATOM 700 C C . GLN A 1 87 ? 1.294 -2.33 -16.797 1 62.62 87 GLN A C 1
ATOM 702 O O . GLN A 1 87 ? 0.383 -3.156 -16.875 1 62.62 87 GLN A O 1
ATOM 707 N N . VAL A 1 88 ? 1.098 -1.088 -16.562 1 61.38 88 VAL A N 1
ATOM 708 C CA . VAL A 1 88 ? -0.251 -0.556 -16.391 1 61.38 88 VAL A CA 1
ATOM 709 C C . VAL A 1 88 ? -1.054 -0.786 -17.672 1 61.38 88 VAL A C 1
ATOM 711 O O . VAL A 1 88 ? -2.244 -1.104 -17.625 1 61.38 88 VAL A O 1
ATOM 714 N N . GLN A 1 89 ? -0.396 -0.666 -18.75 1 61.5 89 GLN A N 1
ATOM 715 C CA . GLN A 1 89 ? -1.047 -0.916 -20.031 1 61.5 89 GLN A CA 1
ATOM 716 C C . GLN A 1 89 ? -1.418 -2.389 -20.188 1 61.5 89 GLN A C 1
ATOM 718 O O . GLN A 1 89 ? -2.516 -2.713 -20.641 1 61.5 89 GLN A O 1
ATOM 723 N N . ASN A 1 90 ? -0.524 -3.252 -19.859 1 57.34 90 ASN A N 1
ATOM 724 C CA . ASN A 1 90 ? -0.792 -4.684 -19.891 1 57.34 90 ASN A CA 1
ATOM 725 C C . ASN A 1 90 ? -1.949 -5.066 -18.969 1 57.34 90 ASN A C 1
ATOM 727 O O . ASN A 1 90 ? -2.811 -5.859 -19.359 1 57.34 90 ASN A O 1
ATOM 731 N N . ASP A 1 91 ? -1.93 -4.551 -17.891 1 55.88 91 ASP A N 1
ATOM 732 C CA . ASP A 1 91 ? -3.006 -4.816 -16.938 1 55.88 91 ASP A CA 1
ATOM 733 C C . ASP A 1 91 ? -4.359 -4.387 -17.5 1 55.88 91 ASP A C 1
ATOM 735 O O . ASP A 1 91 ? -5.363 -5.074 -17.312 1 55.88 91 ASP A O 1
ATOM 739 N N . ALA A 1 92 ? -4.332 -3.33 -18.141 1 56.03 92 ALA A N 1
ATOM 740 C CA . ALA A 1 92 ? -5.547 -2.816 -18.75 1 56.03 92 ALA A CA 1
ATOM 741 C C . ALA A 1 92 ? -6.082 -3.793 -19.797 1 56.03 92 ALA A C 1
ATOM 743 O O . ALA A 1 92 ? -7.293 -4.008 -19.906 1 56.03 92 ALA A O 1
ATOM 744 N N . ILE A 1 93 ? -5.199 -4.434 -20.469 1 51.91 93 ILE A N 1
ATOM 745 C CA . ILE A 1 93 ? -5.578 -5.371 -21.516 1 51.91 93 ILE A CA 1
ATOM 746 C C . ILE A 1 93 ? -6.121 -6.652 -20.891 1 51.91 93 ILE A C 1
ATOM 748 O O . ILE A 1 93 ? -7.137 -7.191 -21.344 1 51.91 93 ILE A O 1
ATOM 752 N N . LEU A 1 94 ? -5.465 -7.172 -19.922 1 50.62 94 LEU A N 1
ATOM 753 C CA . LEU A 1 94 ? -5.867 -8.406 -19.266 1 50.62 94 LEU A CA 1
ATOM 754 C C . LEU A 1 94 ? -7.234 -8.25 -18.609 1 50.62 94 LEU A C 1
ATOM 756 O O . LEU A 1 94 ? -8.047 -9.172 -18.625 1 50.62 94 LEU A O 1
ATOM 760 N N . ALA A 1 95 ? -7.328 -7.23 -18.016 1 48.88 95 ALA A N 1
ATOM 761 C CA . ALA A 1 95 ? -8.602 -6.953 -17.344 1 48.88 95 ALA A CA 1
ATOM 762 C C . ALA A 1 95 ? -9.766 -7.043 -18.328 1 48.88 95 ALA A C 1
ATOM 764 O O . ALA A 1 95 ? -10.883 -7.395 -17.938 1 48.88 95 ALA A O 1
ATOM 765 N N . LEU A 1 96 ? -9.422 -6.699 -19.438 1 45.28 96 LEU A N 1
ATOM 766 C CA . LEU A 1 96 ? -10.461 -6.82 -20.453 1 45.28 96 LEU A CA 1
ATOM 767 C C . LEU A 1 96 ? -10.766 -8.289 -20.75 1 45.28 96 LEU A C 1
ATOM 769 O O . LEU A 1 96 ? -11.867 -8.625 -21.188 1 45.28 96 LEU A O 1
ATOM 773 N N . LYS A 1 97 ? -9.844 -9.195 -20.516 1 44.56 97 LYS A N 1
ATOM 774 C CA . LYS A 1 97 ? -10.039 -10.602 -20.844 1 44.56 97 LYS A CA 1
ATOM 775 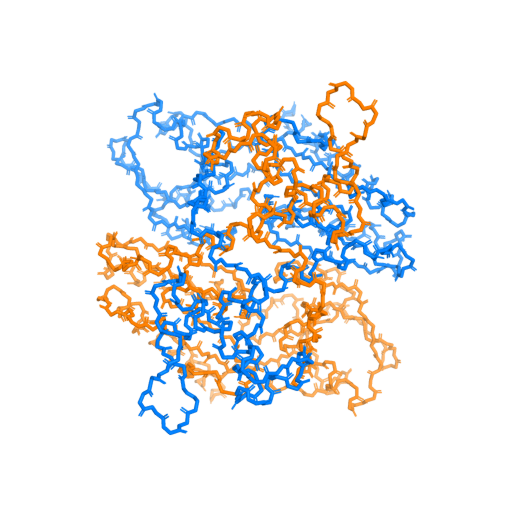C C . LYS A 1 97 ? -10.523 -11.398 -19.641 1 44.56 97 LYS A C 1
ATOM 777 O O . LYS A 1 97 ? -11.039 -12.5 -19.781 1 44.56 97 LYS A O 1
ATOM 782 N N . GLN A 1 98 ? -10.172 -11.32 -18.438 1 44.09 98 GLN A N 1
ATOM 783 C CA . GLN A 1 98 ? -10.289 -12.211 -17.281 1 44.09 98 GLN A CA 1
ATOM 784 C C . GLN A 1 98 ? -11.695 -12.18 -16.703 1 44.09 98 GLN A C 1
ATOM 786 O O . GLN A 1 98 ? -12.141 -11.156 -16.188 1 44.09 98 GLN A O 1
ATOM 791 N N . ALA A 1 99 ? -12.547 -12.844 -17.25 1 42.34 99 ALA A N 1
ATOM 792 C CA . ALA A 1 99 ? -13.711 -13.336 -16.516 1 42.34 99 ALA A CA 1
ATOM 793 C C . ALA A 1 99 ? -13.289 -14.141 -15.289 1 42.34 99 ALA A C 1
ATOM 795 O O . ALA A 1 99 ? -12.711 -15.227 -15.422 1 42.34 99 ALA A O 1
ATOM 796 N N . SER A 1 100 ? -12.852 -13.656 -14.219 1 44.12 100 SER A N 1
ATOM 797 C CA . SER A 1 100 ? -12.227 -14.094 -12.969 1 44.12 100 SER A CA 1
ATOM 798 C C . SER A 1 100 ? -13.016 -15.227 -12.32 1 44.12 100 SER A C 1
ATOM 800 O O . SER A 1 100 ? -12.492 -15.945 -11.469 1 44.12 100 SER A O 1
ATOM 802 N N . SER A 1 101 ? -14.352 -15.32 -12.383 1 46.22 101 SER A N 1
ATOM 803 C CA . SER A 1 101 ? -15.227 -15.984 -11.414 1 46.22 101 SER A CA 1
ATOM 804 C C . SER A 1 101 ? -14.898 -17.469 -11.305 1 46.22 101 SER A C 1
ATOM 806 O O . SER A 1 101 ? -15.219 -18.109 -10.297 1 46.22 101 SER A O 1
ATOM 808 N N . ASP A 1 102 ? -14.43 -18.125 -12.305 1 47.59 102 ASP A N 1
ATOM 809 C CA . ASP A 1 102 ? -14.586 -19.578 -12.203 1 47.59 102 ASP A CA 1
ATOM 810 C C . ASP A 1 102 ? -13.57 -20.172 -11.234 1 47.59 102 ASP A C 1
ATOM 812 O O . ASP A 1 102 ? -13.617 -21.375 -10.938 1 47.59 102 ASP A O 1
ATOM 816 N N . ARG A 1 103 ? -12.57 -19.547 -10.703 1 56.84 103 ARG A N 1
ATOM 817 C CA . ARG A 1 103 ? -11.43 -20.281 -10.156 1 56.84 103 ARG A CA 1
ATOM 818 C C . ARG A 1 103 ? -11.445 -20.266 -8.633 1 56.84 103 ARG A C 1
ATOM 820 O O . ARG A 1 103 ? -10.445 -20.594 -7.992 1 56.84 103 ARG A O 1
ATOM 827 N N . GLY A 1 104 ? -12.586 -19.859 -7.848 1 78.12 104 GLY A N 1
ATOM 828 C CA . GLY A 1 104 ? -12.625 -19.938 -6.395 1 78.12 104 GLY A CA 1
ATOM 829 C C . GLY A 1 104 ? -11.875 -18.797 -5.723 1 78.12 104 GLY A C 1
ATOM 830 O O . GLY A 1 104 ? -11.555 -18.891 -4.535 1 78.12 104 GLY A O 1
ATOM 831 N N . VAL A 1 105 ? -11.539 -17.812 -6.465 1 84.38 105 VAL A N 1
ATOM 832 C CA . VAL A 1 105 ? -10.789 -16.688 -5.91 1 84.38 105 VAL A CA 1
ATOM 833 C C . VAL A 1 105 ? -11.664 -15.438 -5.891 1 84.38 105 VAL A C 1
ATOM 835 O O . VAL A 1 105 ? -12.359 -15.148 -6.871 1 84.38 105 VAL A O 1
ATOM 838 N N . VAL A 1 106 ? -11.734 -14.789 -4.727 1 91.19 106 VAL A N 1
ATOM 839 C CA . VAL A 1 106 ? -12.383 -13.492 -4.621 1 91.19 106 VAL A CA 1
ATOM 840 C C . VAL A 1 106 ? -11.344 -12.422 -4.273 1 91.19 106 VAL A C 1
ATOM 842 O O . VAL A 1 106 ? -10.609 -12.562 -3.297 1 91.19 106 VAL A O 1
ATOM 845 N N . ARG A 1 107 ? -11.242 -11.414 -5.082 1 92.62 107 ARG A N 1
ATOM 846 C CA . ARG A 1 107 ? -10.359 -10.281 -4.84 1 92.62 107 ARG A CA 1
ATOM 847 C C . ARG A 1 107 ? -11.102 -9.133 -4.16 1 92.62 107 ARG A C 1
ATOM 849 O O . ARG A 1 107 ? -12.008 -8.547 -4.742 1 92.62 107 ARG A O 1
ATOM 856 N N . PHE A 1 108 ? -10.633 -8.906 -2.889 1 95.44 108 PHE A N 1
ATOM 857 C CA . PHE A 1 108 ? -11.336 -7.957 -2.029 1 95.44 108 PHE A CA 1
ATOM 858 C C . PHE A 1 108 ? -10.398 -6.848 -1.564 1 95.44 108 PHE A C 1
ATOM 860 O O . PHE A 1 108 ? -9.289 -7.121 -1.089 1 95.44 108 PHE A O 1
ATOM 867 N N . GLY A 1 109 ? -10.844 -5.578 -1.766 1 96.56 109 GLY A N 1
ATOM 868 C CA . GLY A 1 109 ? -10.055 -4.438 -1.32 1 96.56 109 GLY A CA 1
ATOM 869 C C . GLY A 1 109 ? -10.711 -3.668 -0.188 1 96.56 109 GLY A C 1
ATOM 870 O O . GLY A 1 109 ? -11.93 -3.488 -0.176 1 96.56 109 GLY A O 1
ATOM 871 N N . LEU A 1 110 ? -9.906 -3.24 0.778 1 94.81 110 LEU A N 1
ATOM 872 C CA . LEU A 1 110 ? -10.367 -2.342 1.829 1 94.81 110 LEU A CA 1
ATOM 873 C C . LEU A 1 110 ? -9.211 -1.548 2.42 1 94.81 110 LEU A C 1
ATOM 875 O O . LEU A 1 110 ? -8.055 -1.976 2.34 1 94.81 110 LEU A O 1
ATOM 879 N N . PRO A 1 111 ? -9.508 -0.381 2.996 1 92.94 111 PRO A N 1
ATOM 880 C CA . PRO A 1 111 ? -8.438 0.355 3.678 1 92.94 111 PRO A CA 1
ATOM 881 C C . PRO A 1 111 ? -7.852 -0.413 4.859 1 92.94 111 PRO A C 1
ATOM 883 O O . PRO A 1 111 ? -8.578 -1.127 5.559 1 92.94 111 PRO A O 1
ATOM 886 N N . GLU A 1 112 ? -6.562 -0.193 5.086 1 89.25 112 GLU A N 1
ATOM 887 C CA . GLU A 1 112 ? -5.836 -0.972 6.082 1 89.25 112 GLU A CA 1
ATOM 888 C C . GLU A 1 112 ? -6.41 -0.754 7.48 1 89.25 112 GLU A C 1
ATOM 890 O O . GLU A 1 112 ? -6.43 -1.674 8.297 1 89.25 112 GLU A O 1
ATOM 895 N N . ASP A 1 113 ? -6.805 0.436 7.812 1 85.94 113 ASP A N 1
ATOM 896 C CA . ASP A 1 113 ? -7.352 0.719 9.133 1 85.94 113 ASP A CA 1
ATOM 897 C C . ASP A 1 113 ? -8.617 -0.097 9.391 1 85.94 113 ASP A C 1
ATOM 899 O O . ASP A 1 113 ? -8.883 -0.496 10.531 1 85.94 113 ASP A O 1
ATOM 903 N N . TYR A 1 114 ? -9.336 -0.389 8.383 1 87.88 114 TYR A N 1
ATOM 904 C CA . TYR A 1 114 ? -10.555 -1.186 8.531 1 87.88 114 TYR A CA 1
ATOM 905 C C . TYR A 1 114 ? -10.227 -2.676 8.547 1 87.88 114 TYR A C 1
ATOM 907 O O . TYR A 1 114 ? -11 -3.482 9.062 1 87.88 114 TYR A O 1
ATOM 915 N N . ALA A 1 115 ? -9.172 -2.994 7.922 1 89.62 115 ALA A N 1
ATOM 916 C CA . ALA A 1 115 ? -8.781 -4.398 7.891 1 89.62 115 ALA A CA 1
ATOM 917 C C . ALA A 1 115 ? -8.633 -4.961 9.305 1 89.62 115 ALA A C 1
ATOM 919 O O . ALA A 1 115 ? -9.172 -6.027 9.609 1 89.62 115 ALA A O 1
ATOM 920 N N . GLU A 1 116 ? -7.973 -4.246 10.117 1 84.62 116 GLU A N 1
ATOM 921 C CA . GLU A 1 116 ? -7.75 -4.703 11.492 1 84.62 116 GLU A CA 1
ATOM 922 C C . GLU A 1 116 ? -9.07 -4.844 12.242 1 84.62 116 GLU A C 1
ATOM 924 O O . GLU A 1 116 ? -9.219 -5.742 13.078 1 84.62 116 GLU A O 1
ATOM 929 N N . LEU A 1 117 ? -9.93 -4.023 11.93 1 81.94 117 LEU A N 1
ATOM 930 C CA . LEU A 1 117 ? -11.195 -3.967 12.648 1 81.94 117 LEU A CA 1
ATOM 931 C C . LEU A 1 117 ? -12.148 -5.051 12.156 1 81.94 117 LEU A C 1
ATOM 933 O O . LEU A 1 117 ? -12.828 -5.695 12.953 1 81.94 117 LEU A O 1
ATOM 937 N N . TRP A 1 118 ? -12.18 -5.336 10.852 1 85.88 118 TRP A N 1
ATOM 938 C CA . TRP A 1 118 ? -13.297 -6.082 10.281 1 85.88 118 TRP A CA 1
ATOM 939 C C . TRP A 1 118 ? -12.844 -7.445 9.773 1 85.88 118 TRP A C 1
ATOM 941 O O . TRP A 1 118 ? -13.633 -8.391 9.734 1 85.88 118 TRP A O 1
ATOM 951 N N . LEU A 1 119 ? -11.641 -7.566 9.391 1 90.69 119 LEU A N 1
ATOM 952 C CA . LEU A 1 119 ? -11.203 -8.75 8.648 1 90.69 119 LEU A CA 1
ATOM 953 C C . LEU A 1 119 ? -11.242 -9.992 9.531 1 90.69 119 LEU A C 1
ATOM 955 O O . LEU A 1 119 ? -11.57 -11.078 9.062 1 90.69 119 LEU A O 1
ATOM 959 N N . PRO A 1 120 ? -10.883 -9.844 10.82 1 92.06 120 PRO A N 1
ATOM 960 C CA . PRO A 1 120 ? -10.898 -11.055 11.648 1 92.06 120 PRO A CA 1
ATOM 961 C C . PRO A 1 120 ? -12.258 -11.758 11.633 1 92.06 120 PRO A C 1
ATOM 963 O O . PRO A 1 120 ? -12.336 -12.945 11.32 1 92.06 120 PRO A O 1
ATOM 966 N N . ASP A 1 121 ? -13.297 -11.047 11.875 1 91.75 121 ASP A N 1
ATOM 967 C CA . ASP A 1 121 ? -14.641 -11.617 11.898 1 91.75 121 ASP A CA 1
ATOM 968 C C . ASP A 1 121 ? -15.102 -11.992 10.492 1 91.75 121 ASP A C 1
ATOM 970 O O . ASP A 1 121 ? -15.789 -13 10.305 1 91.75 121 ASP A O 1
ATOM 974 N N . LEU A 1 122 ? -14.758 -11.203 9.578 1 92.38 122 LEU A N 1
ATOM 975 C CA . LEU A 1 122 ? -15.156 -11.453 8.195 1 92.38 122 LEU A CA 1
ATOM 976 C C . LEU A 1 122 ? -14.562 -12.758 7.691 1 92.38 122 LEU A C 1
ATOM 978 O O . LEU A 1 122 ? -15.266 -13.578 7.09 1 92.38 122 LEU A O 1
ATOM 982 N N . LEU A 1 123 ? -13.273 -12.898 7.941 1 92.06 123 LEU A N 1
ATOM 983 C CA . LEU A 1 123 ? -12.594 -14.109 7.484 1 92.06 123 LEU A CA 1
ATOM 984 C C . LEU A 1 123 ? -13.164 -15.344 8.164 1 92.06 123 LEU A C 1
ATOM 986 O O . LEU A 1 123 ? -13.383 -16.375 7.52 1 92.06 123 LEU A O 1
ATOM 990 N N . LYS A 1 124 ? -13.359 -15.227 9.43 1 92.62 124 LYS A N 1
ATOM 991 C CA . LYS A 1 124 ? -13.93 -16.344 10.18 1 92.62 124 LYS A CA 1
ATOM 992 C C . LYS A 1 124 ? -15.266 -16.781 9.586 1 92.62 124 LYS A C 1
ATOM 994 O O . LYS A 1 124 ? -15.461 -17.969 9.297 1 92.62 124 LYS A O 1
ATOM 999 N N . SER A 1 125 ? -16.141 -15.828 9.383 1 93 125 SER A N 1
ATOM 1000 C CA . SER A 1 125 ? -17.484 -16.109 8.875 1 93 125 SER A CA 1
ATOM 1001 C C . SER A 1 125 ? -17.438 -16.594 7.426 1 93 125 SER A C 1
ATOM 1003 O O . SER A 1 125 ? -18.141 -17.516 7.051 1 93 125 SER A O 1
ATOM 1005 N N . PHE A 1 126 ? -16.625 -16.016 6.621 1 92.5 126 PHE A N 1
ATOM 1006 C CA . PHE A 1 126 ? -16.562 -16.328 5.199 1 92.5 126 PHE A CA 1
ATOM 1007 C C . PHE A 1 126 ? -16.031 -17.734 4.977 1 92.5 126 PHE A C 1
ATOM 1009 O O . PHE A 1 126 ? -16.578 -18.5 4.18 1 92.5 126 PHE A O 1
ATOM 1016 N N . TYR A 1 127 ? -14.969 -18.078 5.664 1 90 127 TYR A N 1
ATOM 1017 C CA . TYR A 1 127 ? -14.352 -19.391 5.473 1 90 127 TYR A CA 1
ATOM 1018 C C . TYR A 1 127 ? -15.211 -20.484 6.082 1 90 127 TYR A C 1
ATOM 1020 O O . TYR A 1 127 ? -15.148 -21.641 5.66 1 90 127 TYR A O 1
ATOM 1028 N N . ALA A 1 128 ? -16 -20.188 7.102 1 90.62 128 ALA A N 1
ATOM 1029 C CA . ALA A 1 128 ? -16.984 -21.141 7.605 1 90.62 128 ALA A CA 1
ATOM 1030 C C . ALA A 1 128 ? -18.047 -21.438 6.551 1 90.62 128 ALA A C 1
ATOM 1032 O O . ALA A 1 128 ? -18.5 -22.578 6.43 1 90.62 128 ALA A O 1
ATOM 1033 N N . MET A 1 129 ? -18.375 -20.438 5.797 1 88.88 129 MET A N 1
ATOM 1034 C CA . MET A 1 129 ? -19.375 -20.547 4.754 1 88.88 129 MET A CA 1
ATOM 1035 C C . MET A 1 129 ? -18.797 -21.188 3.498 1 88.88 129 MET A C 1
ATOM 1037 O O . MET A 1 129 ? -19.469 -21.969 2.824 1 88.88 129 MET A O 1
ATOM 1041 N N . ARG A 1 130 ? -17.547 -20.828 3.191 1 89.31 130 ARG A N 1
ATOM 1042 C CA . ARG A 1 130 ? -16.875 -21.281 1.979 1 89.31 130 ARG A CA 1
ATOM 1043 C C . ARG A 1 130 ? -15.453 -21.75 2.283 1 89.31 130 ARG A C 1
ATOM 1045 O O . ARG A 1 130 ? -14.477 -21.062 1.949 1 89.31 130 ARG A O 1
ATOM 1052 N N . PRO A 1 131 ? -15.273 -22.953 2.77 1 83.25 131 PRO A N 1
ATOM 1053 C CA . PRO A 1 131 ? -13.961 -23.453 3.207 1 83.25 131 PRO A CA 1
ATOM 1054 C C . PRO A 1 131 ? -12.953 -23.547 2.061 1 83.25 131 PRO A C 1
ATOM 1056 O O . PRO A 1 131 ? -11.75 -23.453 2.285 1 83.25 131 PRO A O 1
ATOM 1059 N N . GLY A 1 132 ? -13.336 -23.672 0.882 1 82.56 132 GLY A N 1
ATOM 1060 C CA . GLY A 1 132 ? -12.414 -23.828 -0.231 1 82.56 132 GLY A CA 1
ATOM 1061 C C . GLY A 1 132 ? -12.141 -22.531 -0.97 1 82.56 132 GLY A C 1
ATOM 1062 O O . GLY A 1 132 ? -11.367 -22.516 -1.932 1 82.56 132 GLY A O 1
ATOM 1063 N N . ALA A 1 133 ? -12.617 -21.531 -0.439 1 87.25 133 ALA A N 1
ATOM 1064 C CA . ALA A 1 133 ? -12.453 -20.25 -1.113 1 87.25 133 ALA A CA 1
ATOM 1065 C C . ALA A 1 133 ? -11.055 -19.688 -0.889 1 87.25 133 ALA A C 1
ATOM 1067 O O . ALA A 1 133 ? -10.391 -20.016 0.096 1 87.25 133 ALA A O 1
ATOM 1068 N N . ARG A 1 134 ? -10.625 -18.938 -1.849 1 89.62 134 ARG A N 1
ATOM 1069 C CA . ARG A 1 134 ? -9.359 -18.219 -1.752 1 89.62 134 ARG A CA 1
ATOM 1070 C C . ARG A 1 134 ? -9.578 -16.719 -1.823 1 89.62 134 ARG A C 1
ATOM 1072 O O . ARG A 1 134 ? -10.148 -16.219 -2.793 1 89.62 134 ARG A O 1
ATOM 1079 N N . LEU A 1 135 ? -9.125 -16.062 -0.809 1 92.56 135 LEU A N 1
ATOM 1080 C CA . LEU A 1 135 ? -9.305 -14.609 -0.754 1 92.56 135 LEU A CA 1
ATOM 1081 C C . LEU A 1 135 ? -7.992 -13.891 -1.058 1 92.56 135 LEU A C 1
ATOM 1083 O O . LEU A 1 135 ? -6.949 -14.234 -0.497 1 92.56 135 LEU A O 1
ATOM 1087 N N . HIS A 1 136 ? -8.055 -13.023 -1.955 1 93.62 136 HIS A N 1
ATOM 1088 C CA . HIS A 1 136 ? -6.996 -12.062 -2.217 1 93.62 136 HIS A CA 1
ATOM 1089 C C . HIS A 1 136 ? -7.371 -10.672 -1.712 1 93.62 136 HIS A C 1
ATOM 1091 O O . HIS A 1 136 ? -8.148 -9.969 -2.357 1 93.62 136 HIS A O 1
ATOM 1097 N N . VAL A 1 137 ? -6.773 -10.328 -0.598 1 95.44 137 VAL A N 1
ATOM 1098 C CA . VAL A 1 137 ? -7.164 -9.086 0.069 1 95.44 137 VAL A CA 1
ATOM 1099 C C . VAL A 1 137 ? -6.125 -8 -0.202 1 95.44 137 VAL A C 1
ATOM 1101 O O . VAL A 1 137 ? -4.93 -8.211 0.018 1 95.44 137 VAL A O 1
ATOM 1104 N N . HIS A 1 138 ? -6.605 -6.914 -0.654 1 94.38 138 HIS A N 1
ATOM 1105 C CA . HIS A 1 138 ? -5.785 -5.734 -0.899 1 94.38 138 HIS A CA 1
ATOM 1106 C C . HIS A 1 138 ? -6.074 -4.641 0.124 1 94.38 138 HIS A C 1
ATOM 1108 O O . HIS A 1 138 ? -7.191 -4.125 0.193 1 94.38 138 HIS A O 1
ATOM 1114 N N . CYS A 1 139 ? -5.039 -4.312 0.85 1 94 139 CYS A N 1
ATOM 1115 C CA . CYS A 1 139 ? -5.16 -3.205 1.791 1 94 139 CYS A CA 1
ATOM 1116 C C . CYS A 1 139 ? -4.484 -1.952 1.25 1 94 139 CYS A C 1
ATOM 1118 O O . CYS A 1 139 ? -3.26 -1.823 1.322 1 94 139 CYS A O 1
ATOM 1120 N N . ARG A 1 140 ? -5.293 -1.021 0.776 1 92.38 140 ARG A N 1
ATOM 1121 C CA . ARG A 1 140 ? -4.805 0.204 0.153 1 92.38 140 ARG A CA 1
ATOM 1122 C C . ARG A 1 140 ? -5.742 1.374 0.439 1 92.38 140 ARG A C 1
ATOM 1124 O O . ARG A 1 140 ? -6.805 1.195 1.039 1 92.38 140 ARG A O 1
ATOM 1131 N N . MET A 1 141 ? -5.238 2.514 0.008 1 90.62 141 MET A N 1
ATOM 1132 C CA . MET A 1 141 ? -6.09 3.693 0.127 1 90.62 141 MET A CA 1
ATOM 1133 C C . MET A 1 141 ? -7.297 3.588 -0.8 1 90.62 141 MET A C 1
ATOM 1135 O O . MET A 1 141 ? -7.211 2.986 -1.871 1 90.62 141 MET A O 1
ATOM 1139 N N . SER A 1 142 ? -8.352 4.227 -0.442 1 90.5 142 SER A N 1
ATOM 1140 C CA . SER A 1 142 ? -9.641 4.09 -1.114 1 90.5 142 SER A CA 1
ATOM 1141 C C . SER A 1 142 ? -9.523 4.414 -2.6 1 90.5 142 SER A C 1
ATOM 1143 O O . SER A 1 142 ? -10.055 3.682 -3.443 1 90.5 142 SER A O 1
ATOM 1145 N N . LEU A 1 143 ? -8.867 5.465 -2.877 1 82.5 143 LEU A N 1
ATOM 1146 C CA . LEU A 1 143 ? -8.766 5.852 -4.281 1 82.5 143 LEU A CA 1
ATOM 1147 C C . LEU A 1 143 ? -8.031 4.789 -5.086 1 82.5 143 LEU A C 1
ATOM 1149 O O . LEU A 1 143 ? -8.406 4.496 -6.223 1 82.5 143 LEU A O 1
ATOM 1153 N N . GLU A 1 144 ? -7.016 4.266 -4.52 1 84.81 144 GLU A N 1
ATOM 1154 C CA . GLU A 1 144 ? -6.285 3.184 -5.172 1 84.81 144 GLU A CA 1
ATOM 1155 C C . GLU A 1 144 ? -7.172 1.958 -5.371 1 84.81 144 GLU A C 1
ATOM 1157 O O . GLU A 1 144 ? -7.086 1.282 -6.398 1 84.81 144 GLU A O 1
ATOM 1162 N N . LEU A 1 145 ? -7.941 1.669 -4.406 1 91.44 145 LEU A N 1
ATOM 1163 C CA . LEU A 1 145 ? -8.844 0.524 -4.477 1 91.44 145 LEU A CA 1
ATOM 1164 C C . LEU A 1 145 ? -9.867 0.71 -5.59 1 91.44 145 LEU A C 1
ATOM 1166 O O . LEU A 1 145 ? -10.164 -0.23 -6.328 1 91.44 145 LEU A O 1
ATOM 1170 N N . LEU A 1 146 ? -10.375 1.876 -5.68 1 84.81 146 LEU A N 1
ATOM 1171 C CA . LEU A 1 146 ? -11.344 2.156 -6.73 1 84.81 146 LEU A CA 1
ATOM 1172 C C . LEU A 1 146 ? -10.711 2.01 -8.109 1 84.81 146 LEU A C 1
ATOM 1174 O O . LEU A 1 146 ? -11.328 1.47 -9.031 1 84.81 146 LEU A O 1
ATOM 1178 N N . GLU A 1 147 ? -9.516 2.502 -8.164 1 76.81 147 GLU A N 1
ATOM 1179 C CA . GLU A 1 147 ? -8.781 2.363 -9.422 1 76.81 147 GLU A CA 1
ATOM 1180 C C . GLU A 1 147 ? -8.602 0.896 -9.797 1 76.81 147 GLU A C 1
ATOM 1182 O O . GLU A 1 147 ? -8.805 0.516 -10.953 1 76.81 147 GLU A O 1
ATOM 1187 N N . ARG A 1 148 ? -8.25 0.099 -8.852 1 83.44 148 ARG A N 1
ATOM 1188 C CA . ARG A 1 148 ? -8.039 -1.325 -9.086 1 83.44 148 ARG A CA 1
ATOM 1189 C C . ARG A 1 148 ? -9.352 -2.031 -9.406 1 83.44 148 ARG A C 1
ATOM 1191 O O . ARG A 1 148 ? -9.375 -2.98 -10.188 1 83.44 148 ARG A O 1
ATOM 1198 N N . LEU A 1 149 ? -10.391 -1.603 -8.773 1 85 149 LEU A N 1
ATOM 1199 C CA . LEU A 1 149 ? -11.711 -2.152 -9.047 1 85 149 LEU A CA 1
ATOM 1200 C C . LEU A 1 149 ? -12.125 -1.873 -10.492 1 85 149 LEU A C 1
ATOM 1202 O O . LEU A 1 149 ? -12.602 -2.77 -11.188 1 85 149 LEU A O 1
ATOM 1206 N N . GLN A 1 150 ? -11.945 -0.711 -10.812 1 73.44 150 GLN A N 1
ATOM 1207 C CA . GLN A 1 150 ? -12.305 -0.295 -12.164 1 73.44 150 GLN A CA 1
ATOM 1208 C C . GLN A 1 150 ? -11.461 -1.023 -13.203 1 73.44 150 GLN A C 1
ATOM 1210 O O . GLN A 1 150 ? -11.938 -1.328 -14.297 1 73.44 150 GLN A O 1
ATOM 1215 N N . ALA A 1 151 ? -10.242 -1.313 -12.82 1 69.62 151 ALA A N 1
ATOM 1216 C CA . ALA A 1 151 ? -9.312 -2.021 -13.695 1 69.62 151 ALA A CA 1
ATOM 1217 C C . ALA A 1 151 ? -9.617 -3.516 -13.727 1 69.62 151 ALA A C 1
ATOM 1219 O O . ALA A 1 151 ? -8.977 -4.273 -14.461 1 69.62 151 ALA A O 1
ATOM 1220 N N . GLY A 1 152 ? -10.555 -3.922 -12.945 1 75.56 152 GLY A N 1
ATOM 1221 C CA . GLY A 1 152 ? -10.922 -5.328 -12.891 1 75.56 152 GLY A CA 1
ATOM 1222 C C . GLY A 1 152 ? -9.977 -6.16 -12.039 1 75.56 152 GLY A C 1
ATOM 1223 O O . GLY A 1 152 ? -10 -7.391 -12.094 1 75.56 152 GLY A O 1
ATOM 1224 N N . GLU A 1 153 ? -9.156 -5.461 -11.312 1 80.5 153 GLU A N 1
ATOM 1225 C CA . GLU A 1 153 ? -8.172 -6.145 -10.477 1 80.5 153 GLU A CA 1
ATOM 1226 C C . GLU A 1 153 ? -8.773 -6.527 -9.125 1 80.5 153 GLU A C 1
ATOM 1228 O O . GLU A 1 153 ? -8.18 -7.309 -8.383 1 80.5 153 GLU A O 1
ATOM 1233 N N . LEU A 1 154 ? -9.93 -5.98 -8.906 1 89.62 154 LEU A N 1
ATOM 1234 C CA . LEU A 1 154 ? -10.695 -6.32 -7.715 1 89.62 154 LEU A CA 1
ATOM 1235 C C . LEU A 1 154 ? -12.125 -6.711 -8.078 1 89.62 154 LEU A C 1
ATOM 1237 O O . LEU A 1 154 ? -12.672 -6.227 -9.07 1 89.62 154 LEU A O 1
ATOM 1241 N N . ASP A 1 155 ? -12.641 -7.59 -7.285 1 89.56 155 ASP A N 1
ATOM 1242 C CA . ASP A 1 155 ? -14.039 -7.977 -7.453 1 89.56 155 ASP A CA 1
ATOM 1243 C C . ASP A 1 155 ? -14.953 -7.113 -6.586 1 89.56 155 ASP A C 1
ATOM 1245 O O . ASP A 1 155 ? -16.062 -6.77 -7 1 89.56 155 ASP A O 1
ATOM 1249 N N . VAL A 1 156 ? -14.492 -6.84 -5.41 1 93.38 156 VAL A N 1
ATOM 1250 C CA . VAL A 1 156 ? -15.234 -6.051 -4.434 1 93.38 156 VAL A CA 1
ATOM 1251 C C . VAL A 1 156 ? -14.281 -5.105 -3.705 1 93.38 156 VAL A C 1
ATOM 1253 O O . VAL A 1 156 ? -13.133 -5.453 -3.441 1 93.38 156 VAL A O 1
ATOM 1256 N N . ALA A 1 157 ? -14.773 -3.902 -3.42 1 94.69 157 ALA A N 1
ATOM 1257 C CA . ALA A 1 157 ? -13.977 -2.951 -2.65 1 94.69 157 ALA A CA 1
ATOM 1258 C C . ALA A 1 157 ? -14.844 -2.217 -1.627 1 94.69 157 ALA A C 1
ATOM 1260 O O . ALA A 1 157 ? -15.938 -1.759 -1.946 1 94.69 157 ALA A O 1
ATOM 1261 N N . LEU A 1 158 ? -14.43 -2.266 -0.423 1 93.62 158 LEU A N 1
ATOM 1262 C CA . LEU A 1 158 ? -14.969 -1.397 0.621 1 93.62 158 LEU A CA 1
ATOM 1263 C C . LEU A 1 158 ? -14.133 -0.131 0.757 1 93.62 158 LEU A C 1
ATOM 1265 O O . LEU A 1 158 ? -12.938 -0.2 1.057 1 93.62 158 LEU A O 1
ATOM 1269 N N . VAL A 1 159 ? -14.75 1.025 0.505 1 92.56 159 VAL A N 1
ATOM 1270 C CA . VAL A 1 159 ? -13.953 2.248 0.459 1 92.56 159 VAL A CA 1
ATOM 1271 C C . VAL A 1 159 ? -14.672 3.359 1.222 1 92.56 159 VAL A C 1
ATOM 1273 O O . VAL A 1 159 ? -15.867 3.256 1.502 1 92.56 159 VAL A O 1
ATOM 1276 N N . VAL A 1 160 ? -13.867 4.344 1.621 1 88.81 160 VAL A N 1
ATOM 1277 C CA . VAL A 1 160 ? -14.43 5.594 2.121 1 88.81 160 VAL A CA 1
ATOM 1278 C C . VAL A 1 160 ? -14.781 6.508 0.949 1 88.81 160 VAL A C 1
ATOM 1280 O O . VAL A 1 160 ? -13.969 6.715 0.048 1 88.81 160 VAL A O 1
ATOM 1283 N N . ARG A 1 161 ? -15.875 7.027 1.031 1 83.31 161 ARG A N 1
ATOM 1284 C CA . ARG A 1 161 ? -16.359 7.859 -0.06 1 83.31 161 ARG A CA 1
ATOM 1285 C C . ARG A 1 161 ? -15.547 9.141 -0.185 1 83.31 161 ARG A C 1
ATOM 1287 O O . ARG A 1 161 ? -15.375 9.867 0.794 1 83.31 161 ARG A O 1
ATOM 1294 N N . HIS A 1 162 ? -14.898 9.477 -1.287 1 67.44 162 HIS A N 1
ATOM 1295 C CA . HIS A 1 162 ? -14.078 10.656 -1.539 1 67.44 162 HIS A CA 1
ATOM 1296 C C . HIS A 1 162 ? -14.914 11.805 -2.1 1 67.44 162 HIS A C 1
ATOM 1298 O O . HIS A 1 162 ? -14.617 12.977 -1.855 1 67.44 162 HIS A O 1
ATOM 1304 N N . GLY A 1 163 ? -15.828 11.57 -2.91 1 61.03 163 GLY A N 1
ATOM 1305 C CA . GLY A 1 163 ? -16.609 12.602 -3.574 1 61.03 163 GLY A CA 1
ATOM 1306 C C . GLY A 1 163 ? -18.016 12.164 -3.93 1 61.03 163 GLY A C 1
ATOM 1307 O O . GLY A 1 163 ? -18.391 11.016 -3.689 1 61.03 163 GLY A O 1
ATOM 1308 N N . PRO A 1 164 ? -18.625 13.383 -4.48 1 53.75 164 PRO A N 1
ATOM 1309 C CA . PRO A 1 164 ? -20 13.117 -4.91 1 53.75 164 PRO A CA 1
ATOM 1310 C C . PRO A 1 164 ? -20.078 12.156 -6.098 1 53.75 164 PRO A C 1
ATOM 1312 O O . PRO A 1 164 ? -19.188 12.164 -6.953 1 53.75 164 PRO A O 1
ATOM 1315 N N . GLY A 1 165 ? -20.781 10.945 -5.898 1 52.12 165 GLY A N 1
ATOM 1316 C CA . GLY A 1 165 ? -21.094 10.102 -7.043 1 52.12 165 GLY A CA 1
ATOM 1317 C C . GLY A 1 165 ? -20.344 8.789 -7.035 1 52.12 165 GLY A C 1
ATOM 1318 O O . GLY A 1 165 ? -20.094 8.203 -8.094 1 52.12 165 GLY A O 1
ATOM 1319 N N . ALA A 1 166 ? -19.844 8.477 -5.891 1 59.75 166 ALA A N 1
ATOM 1320 C CA . ALA A 1 166 ? -19.172 7.191 -6.031 1 59.75 166 ALA A CA 1
ATOM 1321 C C . ALA A 1 166 ? -20.188 6.051 -6.117 1 59.75 166 ALA A C 1
ATOM 1323 O O . ALA A 1 166 ? -21.109 5.969 -5.305 1 59.75 166 ALA A O 1
ATOM 1324 N N . GLY A 1 167 ? -20.578 5.633 -7.258 1 65 167 GLY A N 1
ATOM 1325 C CA . GLY A 1 167 ? -21.453 4.586 -7.75 1 65 167 GLY A CA 1
ATOM 1326 C C . GLY A 1 167 ? -21.531 3.389 -6.82 1 65 167 GLY A C 1
ATOM 1327 O O . GLY A 1 167 ? -22.203 2.396 -7.133 1 65 167 GLY A O 1
ATOM 1328 N N . GLY A 1 168 ? -21.016 3.533 -5.57 1 80.69 168 GLY A N 1
ATOM 1329 C CA . GLY A 1 168 ? -21.094 2.381 -4.688 1 80.69 168 GLY A CA 1
ATOM 1330 C C . GLY A 1 168 ? -22.266 2.434 -3.734 1 80.69 168 GLY A C 1
ATOM 1331 O O . GLY A 1 168 ? -23 3.424 -3.697 1 80.69 168 GLY A O 1
ATOM 1332 N N . ARG A 1 169 ? -22.578 1.337 -3.061 1 86.62 169 ARG A N 1
ATOM 1333 C CA . ARG A 1 169 ? -23.625 1.247 -2.043 1 86.62 169 ARG A CA 1
ATOM 1334 C C . ARG A 1 169 ? -23.109 1.723 -0.688 1 86.62 169 ARG A C 1
ATOM 1336 O O . ARG A 1 169 ? -22.109 1.203 -0.181 1 86.62 169 ARG A O 1
ATOM 1343 N N . VAL A 1 170 ? -23.797 2.629 -0.095 1 87.56 170 VAL A N 1
ATOM 1344 C CA . VAL A 1 170 ? -23.406 3.139 1.215 1 87.56 170 VAL A CA 1
ATOM 1345 C C . VAL A 1 170 ? -23.797 2.137 2.299 1 87.56 170 VAL A C 1
ATOM 1347 O O . VAL A 1 170 ? -24.953 1.729 2.383 1 87.56 170 VAL A O 1
ATOM 1350 N N . LEU A 1 171 ? -22.875 1.784 3.076 1 87.81 171 LEU A N 1
ATOM 1351 C CA . LEU A 1 171 ? -23.141 0.784 4.105 1 87.81 171 LEU A CA 1
ATOM 1352 C C . LEU A 1 171 ? -23.234 1.431 5.48 1 87.81 171 LEU A C 1
ATOM 1354 O O . LEU A 1 171 ? -23.906 0.905 6.375 1 87.81 171 LEU A O 1
ATOM 1358 N N . GLY A 1 172 ? -22.484 2.467 5.672 1 84.62 172 GLY A N 1
ATOM 1359 C CA . GLY A 1 172 ? -22.484 3.102 6.98 1 84.62 172 GLY A CA 1
ATOM 1360 C C . GLY A 1 172 ? -21.703 4.398 7.02 1 84.62 172 GLY A C 1
ATOM 1361 O O . GLY A 1 172 ? -21.078 4.785 6.023 1 84.62 172 GLY A O 1
ATOM 1362 N N . ARG A 1 173 ? -21.953 5.02 8.203 1 86.81 173 ARG A N 1
ATOM 1363 C CA . ARG A 1 173 ? -21.281 6.293 8.453 1 86.81 173 ARG A CA 1
ATOM 1364 C C . ARG A 1 173 ? -20.469 6.238 9.742 1 86.81 173 ARG A C 1
ATOM 1366 O O . ARG A 1 173 ? -20.922 5.684 10.75 1 86.81 173 ARG A O 1
ATOM 1373 N N . HIS A 1 174 ? -19.234 6.734 9.586 1 86.62 174 HIS A N 1
ATOM 1374 C CA . HIS A 1 174 ? -18.344 6.703 10.75 1 86.62 174 HIS A CA 1
ATOM 1375 C C . HIS A 1 174 ? -17.859 8.102 11.102 1 86.62 174 HIS A C 1
ATOM 1377 O O . HIS A 1 174 ? -17.656 8.938 10.219 1 86.62 174 HIS A O 1
ATOM 1383 N N . ASP A 1 175 ? -17.625 8.25 12.43 1 91.5 175 ASP A N 1
ATOM 1384 C CA . ASP A 1 175 ? -17.094 9.523 12.914 1 91.5 175 ASP A CA 1
ATOM 1385 C C . ASP A 1 175 ? -15.578 9.602 12.703 1 91.5 175 ASP A C 1
ATOM 1387 O O . ASP A 1 175 ? -14.852 8.656 13.016 1 91.5 175 ASP A O 1
ATOM 1391 N N . VAL A 1 176 ? -15.273 10.727 12.125 1 94.81 176 VAL A N 1
ATOM 1392 C CA . VAL A 1 176 ? -13.852 11.047 12 1 94.81 176 VAL A CA 1
ATOM 1393 C C . VAL A 1 176 ? -13.469 12.102 13.039 1 94.81 176 VAL A C 1
ATOM 1395 O O . VAL A 1 176 ? -14.195 13.07 13.242 1 94.81 176 VAL A O 1
ATOM 1398 N N . VAL A 1 177 ? -12.32 11.922 13.719 1 97.31 177 VAL A N 1
ATOM 1399 C CA . VAL A 1 177 ? -11.953 12.828 14.805 1 97.31 177 VAL A CA 1
ATOM 1400 C C . VAL A 1 177 ? -10.484 13.227 14.672 1 97.31 177 VAL A C 1
ATOM 1402 O O . VAL A 1 177 ? -9.695 12.508 14.047 1 97.31 177 VAL A O 1
ATOM 1405 N N . TRP A 1 178 ? -10.211 14.367 15.234 1 98.12 178 TRP A N 1
ATOM 1406 C CA . TRP A 1 178 ? -8.812 14.695 15.508 1 98.12 178 TRP A CA 1
ATOM 1407 C C . TRP A 1 178 ? -8.273 13.883 16.672 1 98.12 178 TRP A C 1
ATOM 1409 O O . TRP A 1 178 ? -8.969 13.688 17.672 1 98.12 178 TRP A O 1
ATOM 1419 N N . ALA A 1 179 ? -7.039 13.414 16.531 1 98.25 179 ALA A N 1
ATOM 1420 C CA . ALA A 1 179 ? -6.504 12.594 17.609 1 98.25 179 ALA A CA 1
ATOM 1421 C C . ALA A 1 179 ? -4.996 12.797 17.75 1 98.25 179 ALA A C 1
ATOM 1423 O O . ALA A 1 179 ? -4.316 13.156 16.781 1 98.25 179 ALA A O 1
ATOM 1424 N N . ALA A 1 180 ? -4.523 12.602 18.953 1 98.31 180 ALA A N 1
ATOM 1425 C CA . ALA A 1 180 ? -3.111 12.648 19.312 1 98.31 180 ALA A CA 1
ATOM 1426 C C . ALA A 1 180 ? -2.812 11.703 20.469 1 98.31 180 ALA A C 1
ATOM 1428 O O . ALA A 1 180 ? -3.729 11.133 21.062 1 98.31 180 ALA A O 1
ATOM 1429 N N . HIS A 1 181 ? -1.493 11.469 20.641 1 97.88 181 HIS A N 1
ATOM 1430 C CA . HIS A 1 181 ? -1.101 10.719 21.828 1 97.88 181 HIS A CA 1
ATOM 1431 C C . HIS A 1 181 ? -1.639 11.367 23.094 1 97.88 181 HIS A C 1
ATOM 1433 O O . HIS A 1 181 ? -1.764 12.586 23.172 1 97.88 181 HIS A O 1
ATOM 1439 N N . ARG A 1 182 ? -1.925 10.586 24.078 1 96.75 182 ARG A N 1
ATOM 1440 C CA . ARG A 1 182 ? -2.514 11.078 25.312 1 96.75 182 ARG A CA 1
ATOM 1441 C C . ARG A 1 182 ? -1.616 12.117 25.969 1 96.75 182 ARG A C 1
ATOM 1443 O O . ARG A 1 182 ? -2.104 13.031 26.641 1 96.75 182 ARG A O 1
ATOM 1450 N N . ASP A 1 183 ? -0.34 12.039 25.719 1 94.5 183 ASP A N 1
ATOM 1451 C CA . ASP A 1 183 ? 0.621 12.938 26.359 1 94.5 183 ASP A CA 1
ATOM 1452 C C . ASP A 1 183 ? 0.907 14.148 25.469 1 94.5 183 ASP A C 1
ATOM 1454 O O . ASP A 1 183 ? 1.713 15.008 25.828 1 94.5 183 ASP A O 1
ATOM 1458 N N . PHE A 1 184 ? 0.272 14.164 24.375 1 94.19 184 PHE A N 1
ATOM 1459 C CA . PHE A 1 184 ? 0.47 15.289 23.469 1 94.19 184 PHE A CA 1
ATOM 1460 C C . PHE A 1 184 ? -0.078 16.578 24.078 1 94.19 184 PHE A C 1
ATOM 1462 O O . PHE A 1 184 ? -1.21 16.609 24.562 1 94.19 184 PHE A O 1
ATOM 1469 N N . ALA A 1 185 ? 0.776 17.594 24.109 1 90.5 185 ALA A N 1
ATOM 1470 C CA . ALA A 1 185 ? 0.38 18.906 24.594 1 90.5 185 ALA A CA 1
ATOM 1471 C C . ALA A 1 185 ? 0.765 20 23.594 1 90.5 185 ALA A C 1
ATOM 1473 O O . ALA A 1 185 ? 1.859 19.969 23.031 1 90.5 185 ALA A O 1
ATOM 1474 N N . LEU A 1 186 ? -0.191 20.781 23.328 1 87.69 186 LEU A N 1
ATOM 1475 C CA . LEU A 1 186 ? 0.047 21.891 22.406 1 87.69 186 LEU A CA 1
ATOM 1476 C C . LEU A 1 186 ? -0.614 23.172 22.938 1 87.69 186 LEU A C 1
ATOM 1478 O O . LEU A 1 186 ? -1.772 23.141 23.359 1 87.69 186 LEU A O 1
ATOM 1482 N N . ASP A 1 187 ? 0.231 24.219 22.844 1 83.44 187 ASP A N 1
ATOM 1483 C CA . ASP A 1 187 ? -0.35 25.516 23.156 1 83.44 187 ASP A CA 1
ATOM 1484 C C . ASP A 1 187 ? -1.453 25.875 22.156 1 83.44 187 ASP A C 1
ATOM 1486 O O . ASP A 1 187 ? -1.33 25.609 20.969 1 83.44 187 ASP A O 1
ATOM 1490 N N . ARG A 1 188 ? -2.463 26.484 22.641 1 81.62 188 ARG A N 1
ATOM 1491 C CA . ARG A 1 188 ? -3.65 26.781 21.859 1 81.62 188 ARG A CA 1
ATOM 1492 C C . ARG A 1 188 ? -3.303 27.688 20.672 1 81.62 188 ARG A C 1
ATOM 1494 O O . ARG A 1 188 ? -3.959 27.625 19.625 1 81.62 188 ARG A O 1
ATOM 1501 N N . HIS A 1 189 ? -2.268 28.422 20.766 1 84.75 189 HIS A N 1
ATOM 1502 C CA . HIS A 1 189 ? -1.959 29.391 19.719 1 84.75 189 HIS A CA 1
ATOM 1503 C C . HIS A 1 189 ? -0.821 28.891 18.828 1 84.75 189 HIS A C 1
ATOM 1505 O O . HIS A 1 189 ? -0.5 29.516 17.812 1 84.75 189 HIS A O 1
ATOM 1511 N N . ALA A 1 190 ? -0.332 27.797 19.203 1 90.19 190 ALA A N 1
ATOM 1512 C CA . ALA A 1 190 ? 0.779 27.266 18.422 1 90.19 190 ALA A CA 1
ATOM 1513 C C . ALA A 1 190 ? 0.276 26.578 17.156 1 90.19 190 ALA A C 1
ATOM 1515 O O . ALA A 1 190 ? -0.856 26.094 17.109 1 90.19 190 ALA A O 1
ATOM 1516 N N . SER A 1 191 ? 1.116 26.609 16.141 1 93.88 191 SER A N 1
ATOM 1517 C CA . SER A 1 191 ? 0.804 25.875 14.914 1 93.88 191 SER A CA 1
ATOM 1518 C C . SER A 1 191 ? 0.662 24.375 15.18 1 93.88 191 SER A C 1
ATOM 1520 O O . SER A 1 191 ? 1.479 23.797 15.891 1 93.88 191 SER A O 1
ATOM 1522 N N . VAL A 1 192 ? -0.367 23.766 14.641 1 95.56 192 VAL A N 1
ATOM 1523 C CA . VAL A 1 192 ? -0.658 22.359 14.883 1 95.56 192 VAL A CA 1
ATOM 1524 C C . VAL A 1 192 ? 0.249 21.484 14.016 1 95.56 192 VAL A C 1
ATOM 1526 O O . VAL A 1 192 ? 0.19 21.547 12.789 1 95.56 192 VAL A O 1
ATOM 1529 N N . PRO A 1 193 ? 1.1 20.672 14.641 1 95.62 193 PRO A N 1
ATOM 1530 C CA . PRO A 1 193 ? 1.855 19.688 13.867 1 95.62 193 PRO A CA 1
ATOM 1531 C C . PRO A 1 193 ? 0.993 18.516 13.398 1 95.62 193 PRO A C 1
ATOM 1533 O O . PRO A 1 193 ? 0.312 17.891 14.211 1 95.62 193 PRO A O 1
ATOM 1536 N N . LEU A 1 194 ? 1.091 18.234 12.094 1 96.88 194 LEU A N 1
ATOM 1537 C CA . LEU A 1 194 ? 0.165 17.25 11.539 1 96.88 194 LEU A CA 1
ATOM 1538 C C . LEU A 1 194 ? 0.92 16.062 10.945 1 96.88 194 LEU A C 1
ATOM 1540 O O . LEU A 1 194 ? 1.912 16.25 10.234 1 96.88 194 LEU A O 1
ATOM 1544 N N . ALA A 1 195 ? 0.534 14.883 11.32 1 97.62 195 ALA A N 1
ATOM 1545 C CA . ALA A 1 195 ? 0.869 13.641 10.617 1 97.62 195 ALA A CA 1
ATOM 1546 C C . ALA A 1 195 ? -0.295 13.172 9.75 1 97.62 195 ALA A C 1
ATOM 1548 O O . ALA A 1 195 ? -1.336 12.758 10.266 1 97.62 195 ALA A O 1
ATOM 1549 N N . LEU A 1 196 ? -0.045 13.172 8.422 1 95.94 196 LEU A N 1
ATOM 1550 C CA . LEU A 1 196 ? -1.198 13.047 7.535 1 95.94 196 LEU A CA 1
ATOM 1551 C C . LEU A 1 196 ? -0.972 11.945 6.508 1 95.94 196 LEU A C 1
ATOM 1553 O O . LEU A 1 196 ? 0.172 11.617 6.184 1 95.94 196 LEU A O 1
ATOM 1557 N N . PHE A 1 197 ? -2.111 11.445 6.059 1 93.94 197 PHE A N 1
ATOM 1558 C CA . PHE A 1 197 ? -2.102 10.68 4.82 1 93.94 197 PHE A CA 1
ATOM 1559 C C . PHE A 1 197 ? -1.784 11.578 3.629 1 93.94 197 PHE A C 1
ATOM 1561 O O . PHE A 1 197 ? -1.81 12.805 3.748 1 93.94 197 PHE A O 1
ATOM 1568 N N . PRO A 1 198 ? -1.501 10.953 2.477 1 89.12 198 PRO A N 1
ATOM 1569 C CA . PRO A 1 198 ? -1.188 11.758 1.296 1 89.12 198 PRO A CA 1
ATOM 1570 C C . PRO A 1 198 ? -2.379 12.586 0.811 1 89.12 198 PRO A C 1
ATOM 1572 O O . PRO A 1 198 ? -3.498 12.406 1.3 1 89.12 198 PRO A O 1
ATOM 1575 N N . GLU A 1 199 ? -2.09 13.398 -0.146 1 77.81 199 GLU A N 1
ATOM 1576 C CA . GLU A 1 199 ? -3.049 14.398 -0.61 1 77.81 199 GLU A CA 1
ATOM 1577 C C . GLU A 1 199 ? -4.285 13.734 -1.21 1 77.81 199 GLU A C 1
ATOM 1579 O O . GLU A 1 199 ? -5.367 14.328 -1.222 1 77.81 199 GLU A O 1
ATOM 1584 N N . THR A 1 200 ? -4.164 12.547 -1.606 1 75 200 THR A N 1
ATOM 1585 C CA . THR A 1 200 ? -5.277 11.852 -2.244 1 75 200 THR A CA 1
ATOM 1586 C C . THR A 1 200 ? -6.277 11.367 -1.202 1 75 200 THR A C 1
ATOM 1588 O O . THR A 1 200 ? -7.371 10.906 -1.549 1 75 200 THR A O 1
ATOM 1591 N N . CYS A 1 201 ? -5.895 11.492 -0.04 1 84.88 201 CYS A N 1
ATOM 1592 C CA . CYS A 1 201 ? -6.785 11.078 1.037 1 84.88 201 CYS A CA 1
ATOM 1593 C C . CYS A 1 201 ? -7.832 12.156 1.319 1 84.88 201 CYS A C 1
ATOM 1595 O O . CYS A 1 201 ? -7.492 13.32 1.52 1 84.88 201 CYS A O 1
ATOM 1597 N N . CYS A 1 202 ? -9.039 11.773 1.462 1 81.44 202 CYS A N 1
ATOM 1598 C CA . CYS A 1 202 ? -10.125 12.719 1.689 1 81.44 202 CYS A CA 1
ATOM 1599 C C . CYS A 1 202 ? -10.055 13.305 3.096 1 81.44 202 CYS A C 1
ATOM 1601 O O . CYS A 1 202 ? -10.422 14.461 3.314 1 81.44 202 CYS A O 1
ATOM 1603 N N . TYR A 1 203 ? -9.547 12.555 4.043 1 89.06 203 TYR A N 1
ATOM 1604 C CA . TYR A 1 203 ? -9.406 13.078 5.398 1 89.06 203 TYR A CA 1
ATOM 1605 C C . TYR A 1 203 ? -8.477 14.281 5.422 1 89.06 203 TYR A C 1
ATOM 1607 O O . TYR A 1 203 ? -8.742 15.266 6.117 1 89.06 203 TYR A O 1
ATOM 1615 N N . ARG A 1 204 ? -7.406 14.102 4.719 1 89.06 204 ARG A N 1
ATOM 1616 C CA . ARG A 1 204 ? -6.441 15.195 4.676 1 89.06 204 ARG A CA 1
ATOM 1617 C C . ARG A 1 204 ? -7.09 16.469 4.145 1 89.06 204 ARG A C 1
ATOM 1619 O O . ARG A 1 204 ? -6.988 17.531 4.77 1 89.06 204 ARG A O 1
ATOM 1626 N N . GLN A 1 205 ? -7.766 16.344 3.061 1 81.44 205 GLN A N 1
ATOM 1627 C CA . GLN A 1 205 ? -8.391 17.5 2.436 1 81.44 205 GLN A CA 1
ATOM 1628 C C . GLN A 1 205 ? -9.422 18.141 3.363 1 81.44 205 GLN A C 1
ATOM 1630 O O . GLN A 1 205 ? -9.414 19.344 3.57 1 81.44 205 GLN A O 1
ATOM 1635 N N . ARG A 1 206 ? -10.258 17.406 3.91 1 84.5 206 ARG A N 1
ATOM 1636 C CA . ARG A 1 206 ? -11.32 17.875 4.789 1 84.5 206 ARG A CA 1
ATOM 1637 C C . ARG A 1 206 ? -10.75 18.484 6.066 1 84.5 206 ARG A C 1
ATOM 1639 O O . ARG A 1 206 ? -11.242 19.5 6.543 1 84.5 206 ARG A O 1
ATOM 1646 N N . GLY A 1 207 ? -9.781 17.828 6.594 1 93.06 207 GLY A N 1
ATOM 1647 C CA . GLY A 1 207 ? -9.156 18.312 7.812 1 93.06 207 GLY A CA 1
ATOM 1648 C C . GLY A 1 207 ? -8.453 19.656 7.629 1 93.06 207 GLY A C 1
ATOM 1649 O O . GLY A 1 207 ? -8.609 20.562 8.445 1 93.06 207 GLY A O 1
ATOM 1650 N N . LEU A 1 208 ? -7.703 19.766 6.566 1 89.5 208 LEU A N 1
ATOM 1651 C CA . LEU A 1 208 ? -6.98 21 6.305 1 89.5 208 LEU A CA 1
ATOM 1652 C C . LEU A 1 208 ? -7.945 22.141 6.023 1 89.5 208 LEU A C 1
ATOM 1654 O O . LEU A 1 208 ? -7.723 23.266 6.473 1 89.5 208 LEU A O 1
ATOM 1658 N N . GLN A 1 209 ? -8.992 21.812 5.328 1 87.25 209 GLN A N 1
ATOM 1659 C CA . GLN A 1 209 ? -10.023 22.812 5.07 1 87.25 209 GLN A CA 1
ATOM 1660 C C . GLN A 1 209 ? -10.688 23.266 6.367 1 87.25 209 GLN A C 1
ATOM 1662 O O . GLN A 1 209 ? -10.945 24.469 6.555 1 87.25 209 GLN A O 1
ATOM 1667 N N . ALA A 1 210 ? -10.945 22.375 7.238 1 92.19 210 ALA A N 1
ATOM 1668 C CA . ALA A 1 210 ? -11.57 22.688 8.523 1 92.19 210 ALA A CA 1
ATOM 1669 C C . ALA A 1 210 ? -10.672 23.578 9.367 1 92.19 210 ALA A C 1
ATOM 1671 O O . ALA A 1 210 ? -11.141 24.547 9.969 1 92.19 210 ALA A O 1
ATOM 1672 N N . LEU A 1 211 ? -9.406 23.281 9.406 1 92.56 211 LEU A N 1
ATOM 1673 C CA . LEU A 1 211 ? -8.461 24.094 10.164 1 92.56 211 LEU A CA 1
ATOM 1674 C C . LEU A 1 211 ? -8.344 25.484 9.57 1 92.56 211 LEU A C 1
ATOM 1676 O O . LEU A 1 211 ? -8.297 26.484 10.305 1 92.56 211 LEU A O 1
ATOM 1680 N N . ALA A 1 212 ? -8.32 25.516 8.289 1 87.56 212 ALA A N 1
ATOM 1681 C CA . ALA A 1 212 ? -8.219 26.797 7.605 1 87.56 212 ALA A CA 1
ATOM 1682 C C . ALA A 1 212 ? -9.438 27.672 7.895 1 87.56 212 ALA A C 1
ATOM 1684 O O . ALA A 1 212 ? -9.305 28.875 8.164 1 87.56 212 ALA A O 1
ATOM 1685 N N . THR A 1 213 ? -10.555 27.094 7.809 1 89.31 213 THR A N 1
ATOM 1686 C CA . THR A 1 213 ? -11.805 27.812 8.07 1 89.31 213 THR A CA 1
ATOM 1687 C C . THR A 1 213 ? -11.836 28.328 9.5 1 89.31 213 THR A C 1
ATOM 1689 O O . THR A 1 213 ? -12.383 29.406 9.758 1 89.31 213 THR A O 1
ATOM 1692 N N . ALA A 1 214 ? -11.266 27.625 10.414 1 91.56 214 ALA A N 1
ATOM 1693 C CA . ALA A 1 214 ? -11.227 28.016 11.828 1 91.56 214 ALA A CA 1
ATOM 1694 C C . ALA A 1 214 ? -10.039 28.938 12.109 1 91.56 214 ALA A C 1
ATOM 1696 O O . ALA A 1 214 ? -9.789 29.297 13.258 1 91.56 214 ALA A O 1
ATOM 1697 N N . ASP A 1 215 ? -9.273 29.219 11.109 1 90.75 215 ASP A N 1
ATOM 1698 C CA . ASP A 1 215 ? -8.094 30.078 11.203 1 90.75 215 ASP A CA 1
ATOM 1699 C C . ASP A 1 215 ? -7.082 29.5 12.195 1 90.75 215 ASP A C 1
ATOM 1701 O O . ASP A 1 215 ? -6.535 30.219 13.023 1 90.75 215 ASP A O 1
ATOM 1705 N N . ARG A 1 216 ? -7.012 28.234 12.266 1 91.62 216 ARG A N 1
ATOM 1706 C CA . ARG A 1 216 ? -6.02 27.531 13.07 1 91.62 216 ARG A CA 1
ATOM 1707 C C . ARG A 1 216 ? -4.801 27.156 12.234 1 91.62 216 ARG A C 1
ATOM 1709 O O . ARG A 1 216 ? -4.902 26.375 11.289 1 91.62 216 ARG A O 1
ATOM 1716 N N . SER A 1 217 ? -3.697 27.719 12.602 1 92.31 217 SER A N 1
ATOM 1717 C CA . SER A 1 217 ? -2.469 27.453 11.867 1 92.31 217 SER A CA 1
ATOM 1718 C C . SER A 1 217 ? -2.004 26.016 12.055 1 92.31 217 SER A C 1
ATOM 1720 O O . SER A 1 217 ? -2.193 25.438 13.125 1 92.31 217 SER A O 1
ATOM 1722 N N . PHE A 1 218 ? -1.407 25.484 10.969 1 92.19 218 PHE A N 1
ATOM 1723 C CA . PHE A 1 218 ? -0.904 24.109 11.023 1 92.19 218 PHE A CA 1
ATOM 1724 C C . PHE A 1 218 ? 0.332 23.953 10.148 1 92.19 218 PHE A C 1
ATOM 1726 O O . PHE A 1 218 ? 0.64 24.828 9.336 1 92.19 218 PHE A O 1
ATOM 1733 N N . HIS A 1 219 ? 1.099 22.906 10.414 1 89.75 219 HIS A N 1
ATOM 1734 C CA . HIS A 1 219 ? 2.191 22.484 9.547 1 89.75 219 HIS A CA 1
ATOM 1735 C C . HIS A 1 219 ? 2.316 20.953 9.516 1 89.75 219 HIS A C 1
ATOM 1737 O O . HIS A 1 219 ? 2.086 20.297 10.531 1 89.75 219 HIS A O 1
ATOM 1743 N N . VAL A 1 220 ? 2.67 20.469 8.344 1 91.38 220 VAL A N 1
ATOM 1744 C CA . VAL A 1 220 ? 2.797 19.016 8.164 1 91.38 220 VAL A CA 1
ATOM 1745 C C . VAL A 1 220 ? 4.199 18.562 8.57 1 91.38 220 VAL A C 1
ATOM 1747 O O . VAL A 1 220 ? 5.195 19.109 8.07 1 91.38 220 VAL A O 1
ATOM 1750 N N . VAL A 1 221 ? 4.266 17.562 9.469 1 92.56 221 VAL A N 1
ATOM 1751 C CA . VAL A 1 221 ? 5.574 17.109 9.93 1 92.56 221 VAL A CA 1
ATOM 1752 C C . VAL A 1 221 ? 5.836 15.695 9.43 1 92.56 221 VAL A C 1
ATOM 1754 O O . VAL A 1 221 ? 6.977 15.227 9.445 1 92.56 221 VAL A O 1
ATOM 1757 N N . TYR A 1 222 ? 4.762 15.016 9.031 1 94.62 222 TYR A N 1
ATOM 1758 C CA . TYR A 1 222 ? 4.879 13.617 8.625 1 94.62 222 TYR A CA 1
ATOM 1759 C C . TYR A 1 222 ? 3.762 13.227 7.672 1 94.62 222 TYR A C 1
ATOM 1761 O O . TYR A 1 222 ? 2.609 13.625 7.852 1 94.62 222 TYR A O 1
ATOM 1769 N N . THR A 1 223 ? 4.102 12.508 6.617 1 94.88 223 THR A N 1
ATOM 1770 C CA . THR A 1 223 ? 3.127 11.984 5.668 1 94.88 223 THR A CA 1
ATOM 1771 C C . THR A 1 223 ? 3.389 10.508 5.387 1 94.88 223 THR A C 1
ATOM 1773 O O . THR A 1 223 ? 4.539 10.094 5.246 1 94.88 223 THR A O 1
ATOM 1776 N N . SER A 1 224 ? 2.293 9.758 5.395 1 95.56 224 SER A N 1
ATOM 1777 C CA . SER A 1 224 ? 2.391 8.352 5.027 1 95.56 224 SER A CA 1
ATOM 1778 C C . SER A 1 224 ? 1.052 7.816 4.527 1 95.56 224 SER A C 1
ATOM 1780 O O . SER A 1 224 ? -0.007 8.266 4.973 1 95.56 224 SER A O 1
ATOM 1782 N N . GLN A 1 225 ? 1.141 6.91 3.584 1 91.88 225 GLN A N 1
ATOM 1783 C CA . GLN A 1 225 ? -0.082 6.238 3.148 1 91.88 225 GLN A CA 1
ATOM 1784 C C . GLN A 1 225 ? -0.44 5.086 4.082 1 91.88 225 GLN A C 1
ATOM 1786 O O . GLN A 1 225 ? -1.508 4.484 3.953 1 91.88 225 GLN A O 1
ATOM 1791 N N . SER A 1 226 ? 0.364 4.762 4.996 1 92.62 226 SER A N 1
ATOM 1792 C CA . SER A 1 226 ? 0.208 3.645 5.922 1 92.62 226 SER A CA 1
ATOM 1793 C C . SER A 1 226 ? -0.349 4.109 7.262 1 92.62 226 SER A C 1
ATOM 1795 O O . SER A 1 226 ? 0.259 4.945 7.938 1 92.62 226 SER A O 1
ATOM 1797 N N . PRO A 1 227 ? -1.477 3.51 7.621 1 92.69 227 PRO A N 1
ATOM 1798 C CA . PRO A 1 227 ? -1.955 3.807 8.977 1 92.69 227 PRO A CA 1
ATOM 1799 C C . PRO A 1 227 ? -0.933 3.453 10.055 1 92.69 227 PRO A C 1
ATOM 1801 O O . PRO A 1 227 ? -0.816 4.16 11.055 1 92.69 227 PRO A O 1
ATOM 1804 N N . THR A 1 228 ? -0.195 2.408 9.805 1 90.12 228 THR A N 1
ATOM 1805 C CA . THR A 1 228 ? 0.87 2.035 10.727 1 90.12 228 THR A CA 1
ATOM 1806 C C . THR A 1 228 ? 1.906 3.15 10.836 1 90.12 228 THR A C 1
ATOM 1808 O O . THR A 1 228 ? 2.314 3.518 11.938 1 90.12 228 THR A O 1
ATOM 1811 N N . GLY A 1 229 ? 2.293 3.613 9.695 1 92.56 229 GLY A N 1
ATOM 1812 C CA . GLY A 1 229 ? 3.24 4.715 9.688 1 92.56 229 GLY A CA 1
ATOM 1813 C C . GLY A 1 229 ? 2.74 5.934 10.445 1 92.56 229 GLY A C 1
ATOM 1814 O O . GLY A 1 229 ? 3.48 6.535 11.227 1 92.56 229 GLY A O 1
ATOM 1815 N N . ILE A 1 230 ? 1.528 6.266 10.234 1 95.75 230 ILE A N 1
ATOM 1816 C CA . ILE A 1 230 ? 0.936 7.43 10.891 1 95.75 230 ILE A CA 1
ATOM 1817 C C . ILE A 1 230 ? 0.892 7.207 12.398 1 95.75 230 ILE A C 1
ATOM 1819 O O . ILE A 1 230 ? 1.213 8.109 13.172 1 95.75 230 ILE A O 1
ATOM 1823 N N . LYS A 1 231 ? 0.513 6.023 12.805 1 94.94 231 LYS A N 1
ATOM 1824 C CA . LYS A 1 231 ? 0.416 5.711 14.227 1 94.94 231 LYS A CA 1
ATOM 1825 C C . LYS A 1 231 ? 1.772 5.848 14.914 1 94.94 231 LYS A C 1
ATOM 1827 O O . LYS A 1 231 ? 1.856 6.348 16.047 1 94.94 231 LYS A O 1
ATOM 1832 N N . ILE A 1 232 ? 2.738 5.438 14.242 1 93.38 232 ILE A N 1
ATOM 1833 C CA . ILE A 1 232 ? 4.078 5.52 14.812 1 93.38 232 ILE A CA 1
ATOM 1834 C C . ILE A 1 232 ? 4.461 6.984 15.016 1 93.38 232 ILE A C 1
ATOM 1836 O O . ILE A 1 232 ? 5 7.352 16.062 1 93.38 232 ILE A O 1
ATOM 1840 N N . ALA A 1 233 ? 4.176 7.801 14.039 1 94.62 233 ALA A N 1
ATOM 1841 C CA . ALA A 1 233 ? 4.473 9.227 14.133 1 94.62 233 ALA A CA 1
ATOM 1842 C C . ALA A 1 233 ? 3.699 9.875 15.281 1 94.62 233 ALA A C 1
ATOM 1844 O O . ALA A 1 233 ? 4.258 10.664 16.047 1 94.62 233 ALA A O 1
ATOM 1845 N N . VAL A 1 234 ? 2.465 9.508 15.477 1 96.88 234 VAL A N 1
ATOM 1846 C CA . VAL A 1 234 ? 1.615 10.086 16.516 1 96.88 234 VAL A CA 1
ATOM 1847 C C . VAL A 1 234 ? 2.047 9.57 17.875 1 96.88 234 VAL A C 1
ATOM 1849 O O . VAL A 1 234 ? 2.053 10.312 18.859 1 96.88 234 VAL A O 1
ATOM 1852 N N . ASN A 1 235 ? 2.43 8.336 17.922 1 95.19 235 ASN A N 1
ATOM 1853 C CA . ASN A 1 235 ? 2.873 7.723 19.172 1 95.19 235 ASN A CA 1
ATOM 1854 C C . ASN A 1 235 ? 4.137 8.391 19.703 1 95.19 235 ASN A C 1
ATOM 1856 O O . ASN A 1 235 ? 4.43 8.305 20.891 1 95.19 235 ASN A O 1
ATOM 1860 N N . HIS A 1 236 ? 4.891 8.922 18.812 1 89.69 236 HIS A N 1
ATOM 1861 C CA . HIS A 1 236 ? 6.062 9.68 19.234 1 89.69 236 HIS A CA 1
ATOM 1862 C C . HIS A 1 236 ? 5.66 10.859 20.125 1 89.69 236 HIS A C 1
ATOM 1864 O O . HIS A 1 236 ? 6.484 11.391 20.859 1 89.69 236 HIS A O 1
ATOM 1870 N N . GLY A 1 237 ? 4.414 11.352 19.953 1 90 237 GLY A N 1
ATOM 1871 C CA . GLY A 1 237 ? 3.863 12.359 20.859 1 90 237 GLY A CA 1
ATOM 1872 C C . GLY A 1 237 ? 4.043 13.773 20.359 1 90 237 GLY A C 1
ATOM 1873 O O . GLY A 1 237 ? 3.98 14.727 21.125 1 90 237 GLY A O 1
ATOM 1874 N N . ALA A 1 238 ? 4.199 13.945 19.047 1 87.69 238 ALA A N 1
ATOM 1875 C CA . ALA A 1 238 ? 4.523 15.273 18.547 1 87.69 238 ALA A CA 1
ATOM 1876 C C . ALA A 1 238 ? 3.625 15.656 17.375 1 87.69 238 ALA A C 1
ATOM 1878 O O . ALA A 1 238 ? 3.895 16.641 16.672 1 87.69 238 ALA A O 1
ATOM 1879 N N . ALA A 1 239 ? 2.58 14.891 17.188 1 96.19 239 ALA A N 1
ATOM 1880 C CA . ALA A 1 239 ? 1.756 15.219 16.031 1 96.19 239 ALA A CA 1
ATOM 1881 C C . ALA A 1 239 ? 0.293 14.859 16.281 1 96.19 239 ALA A C 1
ATOM 1883 O O . ALA A 1 239 ? -0.013 14.031 17.141 1 96.19 239 ALA A O 1
ATOM 1884 N N . VAL A 1 240 ? -0.544 15.57 15.516 1 97.75 240 VAL A N 1
ATOM 1885 C CA . VAL A 1 240 ? -1.985 15.352 15.477 1 97.75 240 VAL A CA 1
ATOM 1886 C C . VAL A 1 240 ? -2.379 14.734 14.141 1 97.75 240 VAL A C 1
ATOM 1888 O O . VAL A 1 240 ? -1.738 14.992 13.117 1 97.75 240 VAL A O 1
ATOM 1891 N N . THR A 1 241 ? -3.346 13.859 14.18 1 98.19 241 THR A N 1
ATOM 1892 C CA . THR A 1 241 ? -3.844 13.281 12.938 1 98.19 241 THR A CA 1
ATOM 1893 C C . THR A 1 241 ? -5.367 13.18 12.961 1 98.19 241 THR A C 1
ATOM 1895 O O . THR A 1 241 ? -6.012 13.664 13.898 1 98.19 241 THR A O 1
ATOM 1898 N N . MET A 1 242 ? -5.93 12.75 11.844 1 96.94 242 MET A N 1
ATOM 1899 C CA . MET A 1 242 ? -7.34 12.391 11.75 1 96.94 242 MET A CA 1
ATOM 1900 C C . MET A 1 242 ? -7.504 10.875 11.664 1 96.94 242 MET A C 1
ATOM 1902 O O . MET A 1 242 ? -6.73 10.195 10.992 1 96.94 242 MET A O 1
ATOM 1906 N N . ILE A 1 243 ? -8.531 10.391 12.273 1 95.5 243 ILE A N 1
ATOM 1907 C CA . ILE A 1 243 ? -8.742 8.953 12.312 1 95.5 243 ILE A CA 1
ATOM 1908 C C . ILE A 1 243 ? -10.219 8.656 12.57 1 95.5 243 ILE A C 1
ATOM 1910 O O . ILE A 1 243 ? -10.938 9.477 13.141 1 95.5 243 ILE A O 1
ATOM 1914 N N . ASP A 1 244 ? -10.609 7.543 12.062 1 92.69 244 ASP A N 1
ATOM 1915 C CA . ASP A 1 244 ? -11.938 7.082 12.445 1 92.69 244 ASP A CA 1
ATOM 1916 C C . ASP A 1 244 ? -12.008 6.801 13.945 1 92.69 244 ASP A C 1
ATOM 1918 O O . ASP A 1 244 ? -11.141 6.129 14.5 1 92.69 244 ASP A O 1
ATOM 1922 N N . ARG A 1 245 ? -13.078 7.207 14.578 1 92.5 245 ARG A N 1
ATOM 1923 C CA . ARG A 1 245 ? -13.242 7.027 16.016 1 92.5 245 ARG A CA 1
ATOM 1924 C C . ARG A 1 245 ? -13.211 5.551 16.391 1 92.5 245 ARG A C 1
ATOM 1926 O O . ARG A 1 245 ? -12.672 5.184 17.438 1 92.5 245 ARG A O 1
ATOM 1933 N N . CYS A 1 246 ? -13.719 4.707 15.547 1 86.5 246 CYS A N 1
ATOM 1934 C CA . CYS A 1 246 ? -13.852 3.287 15.844 1 86.5 246 CYS A CA 1
ATOM 1935 C C . CYS A 1 246 ? -12.5 2.588 15.766 1 86.5 246 CYS A C 1
ATOM 1937 O O . CYS A 1 246 ? -12.359 1.441 16.188 1 86.5 246 CYS A O 1
ATOM 1939 N N . THR A 1 247 ? -11.492 3.236 15.273 1 89.69 247 THR A N 1
ATOM 1940 C CA . THR A 1 247 ? -10.172 2.623 15.172 1 89.69 247 THR A CA 1
ATOM 1941 C C . THR A 1 247 ? -9.172 3.355 16.047 1 89.69 247 THR A C 1
ATOM 1943 O O . THR A 1 247 ? -7.961 3.154 15.922 1 89.69 247 THR A O 1
ATOM 1946 N N . LEU A 1 248 ? -9.641 4.137 16.953 1 93.81 248 LEU A N 1
ATOM 1947 C CA . LEU A 1 248 ? -8.797 4.945 17.828 1 93.81 248 LEU A CA 1
ATOM 1948 C C . LEU A 1 248 ? -7.965 4.062 18.75 1 93.81 248 LEU A C 1
ATOM 1950 O O . LEU A 1 248 ? -8.516 3.262 19.516 1 93.81 248 LEU A O 1
ATOM 1954 N N . PRO A 1 249 ? -6.613 4.23 18.703 1 94.25 249 PRO A N 1
ATOM 1955 C CA . PRO A 1 249 ? -5.789 3.477 19.656 1 94.25 249 PRO A CA 1
ATOM 1956 C C . PRO A 1 249 ? -6.047 3.873 21.109 1 94.25 249 PRO A C 1
ATOM 1958 O O . PRO A 1 249 ? -6.41 5.02 21.375 1 94.25 249 PRO A O 1
ATOM 1961 N N . GLU A 1 250 ? -5.734 2.975 21.984 1 94.38 250 GLU A N 1
ATOM 1962 C CA . GLU A 1 250 ? -6.012 3.174 23.406 1 94.38 250 GLU A CA 1
ATOM 1963 C C . GLU A 1 250 ? -5.145 4.285 23.984 1 94.38 250 GLU A C 1
ATOM 1965 O O . GLU A 1 250 ? -5.559 4.98 24.922 1 94.38 250 GLU A O 1
ATOM 1970 N N . ASN A 1 251 ? -4.008 4.422 23.422 1 97.06 251 ASN A N 1
ATOM 1971 C CA . ASN A 1 251 ? -3.078 5.395 23.984 1 97.06 251 ASN A CA 1
ATOM 1972 C C . ASN A 1 251 ? -3.238 6.766 23.344 1 97.06 251 ASN A C 1
ATOM 1974 O O . ASN A 1 251 ? -2.371 7.629 23.484 1 97.06 251 ASN A O 1
ATOM 1978 N N . TRP A 1 252 ? -4.273 6.926 22.609 1 97.88 252 TRP A N 1
ATOM 1979 C CA . TRP A 1 252 ? -4.562 8.219 21.984 1 97.88 252 TRP A CA 1
ATOM 1980 C C . TRP A 1 252 ? -5.746 8.898 22.672 1 97.88 252 TRP A C 1
ATOM 1982 O O . TRP A 1 252 ? -6.469 8.266 23.438 1 97.88 252 TRP A O 1
ATOM 1992 N N . ARG A 1 253 ? -5.922 10.164 22.453 1 97.38 253 ARG A N 1
ATOM 1993 C CA . ARG A 1 253 ? -7.09 10.922 22.875 1 97.38 253 ARG A CA 1
ATOM 1994 C C . ARG A 1 253 ? -7.668 11.75 21.734 1 97.38 253 ARG A C 1
ATOM 1996 O O . ARG A 1 253 ? -6.938 12.156 20.828 1 97.38 253 ARG A O 1
ATOM 2003 N N . VAL A 1 254 ? -8.961 11.992 21.875 1 97.75 254 VAL A N 1
ATOM 2004 C CA . VAL A 1 254 ? -9.672 12.805 20.891 1 97.75 254 VAL A CA 1
ATOM 2005 C C . VAL A 1 254 ? -9.469 14.289 21.203 1 97.75 254 VAL A C 1
ATOM 2007 O O . VAL A 1 254 ? -9.492 14.688 22.375 1 97.75 254 VAL A O 1
ATOM 2010 N N . LEU A 1 255 ? -9.141 15.094 20.172 1 96.44 255 LEU A N 1
ATOM 2011 C CA . LEU A 1 255 ? -9.086 16.547 20.266 1 96.44 255 LEU A CA 1
ATOM 2012 C C . LEU A 1 255 ? -10.336 17.188 19.672 1 96.44 255 LEU A C 1
ATOM 2014 O O . LEU A 1 255 ? -10.703 16.891 18.531 1 96.44 255 LEU A O 1
ATOM 2018 N N . ASP A 1 256 ? -10.977 17.984 20.469 1 94.31 256 ASP A N 1
ATOM 2019 C CA . ASP A 1 256 ? -12.234 18.562 20.016 1 94.31 256 ASP A CA 1
ATOM 2020 C C . ASP A 1 256 ? -12.227 20.078 20.172 1 94.31 256 ASP A C 1
ATOM 2022 O O . ASP A 1 256 ? -11.156 20.703 20.203 1 94.31 256 ASP A O 1
ATOM 2026 N N . GLU A 1 257 ? -13.383 20.641 20.188 1 92.81 257 GLU A N 1
ATOM 2027 C CA . GLU A 1 257 ? -13.516 22.094 20.234 1 92.81 257 GLU A CA 1
ATOM 2028 C C . GLU A 1 257 ? -12.875 22.656 21.5 1 92.81 257 GLU A C 1
ATOM 2030 O O . GLU A 1 257 ? -12.344 23.781 21.484 1 92.81 257 GLU A O 1
ATOM 2035 N N . SER A 1 258 ? -12.93 21.984 22.562 1 91.88 258 SER A N 1
ATOM 2036 C CA . SER A 1 258 ? -12.312 22.422 23.797 1 91.88 258 SER A CA 1
ATOM 2037 C C . SER A 1 258 ? -10.797 22.531 23.656 1 91.88 258 SER A C 1
ATOM 2039 O O . SER A 1 258 ? -10.148 23.297 24.375 1 91.88 258 SER A O 1
ATOM 2041 N N . ASP A 1 259 ? -10.25 21.812 22.719 1 92.62 259 ASP A N 1
ATOM 2042 C CA . ASP A 1 259 ? -8.812 21.828 22.453 1 92.62 259 ASP A CA 1
ATOM 2043 C C . ASP A 1 259 ? -8.484 22.797 21.328 1 92.62 259 ASP A C 1
ATOM 2045 O O . ASP A 1 259 ? -7.316 22.953 20.953 1 92.62 259 ASP A O 1
ATOM 2049 N N . GLY A 1 260 ? -9.586 23.359 20.797 1 91.69 260 GLY A N 1
ATOM 2050 C CA . GLY A 1 260 ? -9.391 24.328 19.719 1 91.69 260 GLY A CA 1
ATOM 2051 C C . GLY A 1 260 ? -9.445 23.703 18.344 1 91.69 260 GLY A C 1
ATOM 2052 O O . GLY A 1 260 ? -8.984 24.297 17.359 1 91.69 260 GLY A O 1
ATOM 2053 N N . PHE A 1 261 ? -9.969 22.531 18.234 1 95.56 261 PHE A N 1
ATOM 2054 C CA . PHE A 1 261 ? -10.047 21.875 16.938 1 95.56 261 PHE A CA 1
ATOM 2055 C C . PHE A 1 261 ? -11.469 21.906 16.391 1 95.56 261 PHE A C 1
ATOM 2057 O O . PHE A 1 261 ? -12.43 21.719 17.141 1 95.56 261 PHE A O 1
ATOM 2064 N N . PRO A 1 262 ? -11.555 22.172 15.109 1 95.62 262 PRO A N 1
ATOM 2065 C CA . PRO A 1 262 ? -12.883 22.188 14.492 1 95.62 262 PRO A CA 1
ATOM 2066 C C . PRO A 1 262 ? -13.461 20.781 14.32 1 95.62 262 PRO A C 1
ATOM 2068 O O . PRO A 1 262 ? -12.727 19.797 14.375 1 95.62 262 PRO A O 1
ATOM 2071 N N . SER A 1 263 ? -14.742 20.75 14.102 1 95.31 263 SER A N 1
ATOM 2072 C CA . SER A 1 263 ? -15.391 19.469 13.812 1 95.31 263 SER A CA 1
ATOM 2073 C C . SER A 1 263 ? -15.031 18.984 12.414 1 95.31 263 SER A C 1
ATOM 2075 O O . SER A 1 263 ? -14.742 19.781 11.516 1 95.31 263 SER A O 1
ATOM 2077 N N . LEU A 1 264 ? -15.016 17.672 12.312 1 95.06 264 LEU A N 1
ATOM 2078 C CA . LEU A 1 264 ? -14.766 17.047 11.016 1 95.06 264 LEU A CA 1
ATOM 2079 C C . LEU A 1 264 ? -16.016 16.344 10.5 1 95.06 264 LEU A C 1
ATOM 2081 O O . LEU A 1 264 ? -16.812 15.828 11.289 1 95.06 264 LEU A O 1
ATOM 2085 N N . PRO A 1 265 ? -16.172 16.375 9.172 1 89.94 265 PRO A N 1
ATOM 2086 C CA . PRO A 1 265 ? -17.312 15.625 8.625 1 89.94 265 PRO A CA 1
ATOM 2087 C C . PRO A 1 265 ? -17.156 14.109 8.805 1 89.94 265 PRO A C 1
ATOM 2089 O O . PRO A 1 265 ? -16.031 13.602 8.797 1 89.94 265 PRO A O 1
ATOM 2092 N N . ALA A 1 266 ? -18.266 13.477 8.891 1 91 266 ALA A N 1
ATOM 2093 C CA . ALA A 1 266 ? -18.266 12.023 8.984 1 91 266 ALA A CA 1
ATOM 2094 C C . ALA A 1 266 ? -17.844 11.391 7.656 1 91 266 ALA A C 1
ATOM 2096 O O . ALA A 1 266 ? -17.844 12.055 6.617 1 91 266 ALA A O 1
ATOM 2097 N N . ALA A 1 267 ? -17.438 10.172 7.789 1 89.06 267 ALA A N 1
ATOM 2098 C CA . ALA A 1 267 ? -17.031 9.414 6.605 1 89.06 267 ALA A CA 1
ATOM 2099 C C . ALA A 1 267 ? -18.078 8.367 6.246 1 89.06 267 ALA A C 1
ATOM 2101 O O . ALA A 1 267 ? -18.578 7.656 7.121 1 89.06 267 ALA A O 1
ATOM 2102 N N . ASP A 1 268 ? -18.344 8.281 4.926 1 88.94 268 ASP A N 1
ATOM 2103 C CA . ASP A 1 268 ? -19.266 7.266 4.422 1 88.94 268 ASP A CA 1
ATOM 2104 C C . ASP A 1 268 ? -18.5 6.066 3.865 1 88.94 268 ASP A C 1
ATOM 2106 O O . ASP A 1 268 ? -17.594 6.223 3.047 1 88.94 268 ASP A O 1
ATOM 2110 N N . LEU A 1 269 ? -18.922 4.965 4.379 1 90.69 269 LEU A N 1
ATOM 2111 C CA . LEU A 1 269 ? -18.375 3.727 3.857 1 90.69 269 LEU A CA 1
ATOM 2112 C C . LEU A 1 269 ? -19.219 3.189 2.709 1 90.69 269 LEU A C 1
ATOM 2114 O O . LEU A 1 269 ? -20.438 3.066 2.836 1 90.69 269 LEU A O 1
ATOM 2118 N N . GLU A 1 270 ? -18.5 2.881 1.622 1 91.81 270 GLU A N 1
ATOM 2119 C CA . GLU A 1 270 ? -19.203 2.404 0.433 1 91.81 270 GLU A CA 1
ATOM 2120 C C . GLU A 1 270 ? -18.641 1.064 -0.038 1 91.81 270 GLU A C 1
ATOM 2122 O O . GLU A 1 270 ? -17.438 0.843 0.005 1 91.81 270 GLU A O 1
ATOM 2127 N N . LEU A 1 271 ? -19.594 0.25 -0.426 1 93.38 271 LEU A N 1
ATOM 2128 C CA . LEU A 1 271 ? -19.234 -1.016 -1.055 1 93.38 271 LEU A CA 1
ATOM 2129 C C . LEU A 1 271 ? -19.391 -0.936 -2.568 1 93.38 271 LEU A C 1
ATOM 2131 O O . LEU A 1 271 ? -20.438 -0.517 -3.062 1 93.38 271 LEU A O 1
ATOM 2135 N N . HIS A 1 272 ? -18.281 -1.293 -3.227 1 91.5 272 HIS A N 1
ATOM 2136 C CA . HIS A 1 272 ? -18.297 -1.312 -4.684 1 91.5 272 HIS A CA 1
ATOM 2137 C C . HIS A 1 272 ? -18.047 -2.719 -5.219 1 91.5 272 HIS A C 1
ATOM 2139 O O . HIS A 1 272 ? -17.234 -3.463 -4.672 1 91.5 272 HIS A O 1
ATOM 2145 N N . ARG A 1 273 ? -18.766 -3.016 -6.199 1 87.38 273 ARG A N 1
ATOM 2146 C CA . ARG A 1 273 ? -18.578 -4.277 -6.906 1 87.38 273 ARG A CA 1
ATOM 2147 C C . ARG A 1 273 ? -18.141 -4.039 -8.344 1 87.38 273 ARG A C 1
ATOM 2149 O O . ARG A 1 273 ? -18.625 -3.109 -9 1 87.38 273 ARG A O 1
ATOM 2156 N N . SER A 1 274 ? -17.156 -4.891 -8.672 1 82.06 274 SER A N 1
ATOM 2157 C CA . SER A 1 274 ? -16.766 -4.789 -10.07 1 82.06 274 SER A CA 1
ATOM 2158 C C . SER A 1 274 ? -17.938 -5.09 -10.992 1 82.06 274 SER A C 1
ATOM 2160 O O . SER A 1 274 ? -18.734 -5.992 -10.727 1 82.06 274 SER A O 1
ATOM 2162 N N . PRO A 1 275 ? -17.922 -4.273 -12 1 65.69 275 PRO A N 1
ATOM 2163 C CA . PRO A 1 275 ? -19.031 -4.52 -12.93 1 65.69 275 PRO A CA 1
ATOM 2164 C C . PRO A 1 275 ? -18.938 -5.895 -13.594 1 65.69 275 PRO A C 1
ATOM 216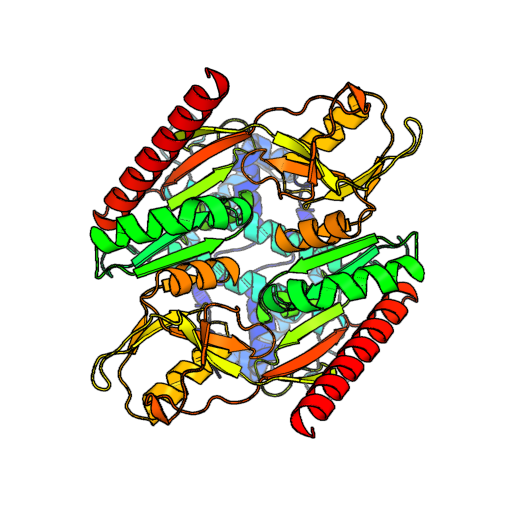6 O O . PRO A 1 275 ? -17.844 -6.371 -13.883 1 65.69 275 PRO A O 1
ATOM 2169 N N . GLY A 1 276 ? -19.938 -6.574 -13.68 1 64 276 GLY A N 1
ATOM 2170 C CA . GLY A 1 276 ? -20 -7.812 -14.445 1 64 276 GLY A CA 1
ATOM 2171 C C . GLY A 1 276 ? -19.734 -9.047 -13.602 1 64 276 GLY A C 1
ATOM 2172 O O . GLY A 1 276 ? -19.906 -10.172 -14.062 1 64 276 GLY A O 1
ATOM 2173 N N . ILE A 1 277 ? -19.25 -8.766 -12.539 1 62.78 277 ILE A N 1
ATOM 2174 C CA . ILE A 1 277 ? -18.969 -9.93 -11.703 1 62.78 277 ILE A CA 1
ATOM 2175 C C . ILE A 1 277 ? -20.25 -10.422 -11.047 1 62.78 277 ILE A C 1
ATOM 2177 O O . ILE A 1 277 ? -20.938 -9.664 -10.352 1 62.78 277 ILE A O 1
ATOM 2181 N N . CYS A 1 278 ? -20.578 -11.609 -11.438 1 65.19 278 CYS A N 1
ATOM 2182 C CA . CYS A 1 278 ? -21.719 -12.258 -10.812 1 65.19 278 CYS A CA 1
ATOM 2183 C C . CYS A 1 278 ? -21.406 -13.703 -10.461 1 65.19 278 CYS A C 1
ATOM 2185 O O . CYS A 1 278 ? -21.578 -14.602 -11.297 1 65.19 278 CYS A O 1
ATOM 2187 N N . ASP A 1 279 ? -20.703 -13.867 -9.438 1 77.19 279 ASP A N 1
ATOM 2188 C CA . ASP A 1 279 ? -20.438 -15.234 -8.984 1 77.19 279 ASP A CA 1
ATOM 2189 C C . ASP A 1 279 ? -20.844 -15.414 -7.527 1 77.19 279 ASP A C 1
ATOM 2191 O O . ASP A 1 279 ? -20.797 -14.461 -6.742 1 77.19 279 ASP A O 1
ATOM 2195 N N . PRO A 1 280 ? -21.266 -16.609 -7.164 1 81.62 280 PRO A N 1
ATOM 2196 C CA . PRO A 1 280 ? -21.797 -16.891 -5.832 1 81.62 280 PRO A CA 1
ATOM 2197 C C . PRO A 1 280 ? -20.812 -16.547 -4.715 1 81.62 280 PRO A C 1
ATOM 2199 O O . PRO A 1 280 ? -21.203 -16.094 -3.645 1 81.62 280 PRO A O 1
ATOM 2202 N N . LEU A 1 281 ? -19.594 -16.797 -4.961 1 86.06 281 LEU A N 1
ATOM 2203 C CA . LEU A 1 281 ? -18.578 -16.531 -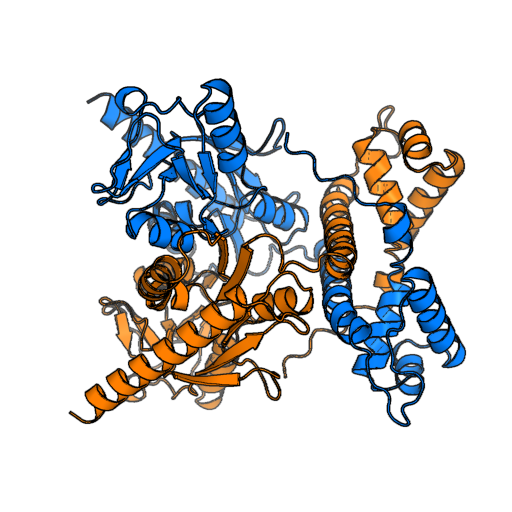3.945 1 86.06 281 LEU A CA 1
ATOM 2204 C C . LEU A 1 281 ? -18.516 -15.039 -3.625 1 86.06 281 LEU A C 1
ATOM 2206 O O . LEU A 1 281 ? -18.484 -14.648 -2.455 1 86.06 281 LEU A O 1
ATOM 2210 N N . THR A 1 282 ? -18.531 -14.281 -4.621 1 89.06 282 THR A N 1
ATOM 2211 C CA . THR A 1 282 ? -18.516 -12.828 -4.449 1 89.06 282 THR A CA 1
ATOM 2212 C C . THR A 1 282 ? -19.812 -12.352 -3.805 1 89.06 282 THR A C 1
ATOM 2214 O O . THR A 1 282 ? -19.797 -11.461 -2.951 1 89.06 282 THR A O 1
ATOM 2217 N N . ASP A 1 283 ? -20.891 -12.961 -4.219 1 88.62 283 ASP A N 1
ATOM 2218 C CA . ASP A 1 283 ? -22.172 -12.625 -3.629 1 88.62 283 ASP A CA 1
ATOM 2219 C C . ASP A 1 283 ? -22.188 -12.906 -2.127 1 88.62 283 ASP A C 1
ATOM 2221 O O . ASP A 1 283 ? -22.688 -12.102 -1.342 1 88.62 283 ASP A O 1
ATOM 2225 N N . ASP A 1 284 ? -21.656 -13.984 -1.791 1 90.81 284 ASP A N 1
ATOM 2226 C CA . ASP A 1 284 ? -21.594 -14.359 -0.382 1 90.81 284 ASP A CA 1
ATOM 2227 C C . ASP A 1 284 ? -20.75 -13.367 0.41 1 90.81 284 ASP A C 1
ATOM 2229 O O . ASP A 1 284 ? -21.109 -12.984 1.521 1 90.81 284 ASP A O 1
ATOM 2233 N N . LEU A 1 285 ? -19.625 -12.961 -0.166 1 92.62 285 LEU A N 1
ATOM 2234 C CA . LEU A 1 285 ? -18.75 -12 0.498 1 92.62 285 LEU A CA 1
ATOM 2235 C C . LEU A 1 285 ? -19.469 -10.664 0.688 1 92.62 285 LEU A C 1
ATOM 2237 O O . LEU A 1 285 ? -19.422 -10.078 1.773 1 92.62 285 LEU A O 1
ATOM 2241 N N . VAL A 1 286 ? -20.125 -10.258 -0.3 1 92.19 286 VAL A N 1
ATOM 2242 C CA . VAL A 1 286 ? -20.828 -8.984 -0.271 1 92.19 286 VAL A CA 1
ATOM 2243 C C . VAL A 1 286 ? -21.922 -9.016 0.804 1 92.19 286 VAL A C 1
ATOM 2245 O O . VAL A 1 286 ? -22.047 -8.078 1.599 1 92.19 286 VAL A O 1
ATOM 2248 N N . SER A 1 287 ? -22.656 -10.062 0.802 1 91.56 287 SER A N 1
ATOM 2249 C CA . SER A 1 287 ? -23.719 -10.219 1.792 1 91.56 287 SER A CA 1
ATOM 2250 C C . SER A 1 287 ? -23.156 -10.219 3.209 1 91.56 287 SER A C 1
ATOM 2252 O O . SER A 1 287 ? -23.734 -9.617 4.113 1 91.56 287 SER A O 1
ATOM 2254 N N . LEU A 1 288 ? -22.078 -10.844 3.404 1 92.62 288 LEU A N 1
ATOM 2255 C CA . LEU A 1 288 ? -21.438 -10.898 4.715 1 92.62 288 LEU A CA 1
ATOM 2256 C C . LEU A 1 288 ? -20.953 -9.516 5.145 1 92.62 288 LEU A C 1
ATOM 2258 O O . LEU A 1 288 ? -21.125 -9.133 6.305 1 92.62 288 LEU A O 1
ATOM 2262 N N . ILE A 1 289 ? -20.312 -8.797 4.25 1 92.81 289 ILE A N 1
ATOM 2263 C CA . ILE A 1 289 ? -19.812 -7.461 4.551 1 92.81 289 ILE A CA 1
ATOM 2264 C C . ILE A 1 289 ? -20.969 -6.555 4.965 1 92.81 289 ILE A C 1
ATOM 2266 O O . ILE A 1 289 ? -20.875 -5.828 5.957 1 92.81 289 ILE A O 1
ATOM 2270 N N . GLU A 1 290 ? -22.031 -6.664 4.25 1 90 290 GLU A N 1
ATOM 2271 C CA . GLU A 1 290 ? -23.203 -5.848 4.539 1 90 290 GLU A CA 1
ATOM 2272 C C . GLU A 1 290 ? -23.766 -6.168 5.918 1 90 290 GLU A C 1
ATOM 2274 O O . GLU A 1 290 ? -24.125 -5.262 6.68 1 90 290 GLU A O 1
ATOM 2279 N N . SER A 1 291 ? -23.828 -7.379 6.223 1 88.06 291 SER A N 1
ATOM 2280 C CA . SER A 1 291 ? -24.359 -7.809 7.512 1 88.06 291 SER A CA 1
ATOM 2281 C C . SER A 1 291 ? -23.469 -7.344 8.656 1 88.06 291 SER A C 1
ATOM 2283 O O . SER A 1 291 ? -23.969 -6.926 9.703 1 88.06 291 SER A O 1
ATOM 2285 N N . MET A 1 292 ? -22.203 -7.375 8.461 1 85.62 292 MET A N 1
ATOM 2286 C CA . MET A 1 292 ? -21.25 -7.016 9.5 1 85.62 292 MET A CA 1
ATOM 2287 C C . MET A 1 292 ? -21.281 -5.516 9.773 1 85.62 292 MET A C 1
ATOM 2289 O O . MET A 1 292 ? -21.188 -5.09 10.93 1 85.62 292 MET A O 1
ATOM 2293 N N . VAL A 1 293 ? -21.328 -4.777 8.734 1 81.88 293 VAL A N 1
ATOM 2294 C CA . VAL A 1 293 ? -21.359 -3.326 8.898 1 81.88 293 VAL A CA 1
ATOM 2295 C C . VAL A 1 293 ? -22.656 -2.92 9.602 1 81.88 293 VAL A C 1
ATOM 2297 O O . VAL A 1 293 ? -22.656 -2.041 10.461 1 81.88 293 VAL A O 1
ATOM 2300 N N . ASP A 1 294 ? -23.719 -3.57 9.234 1 79.44 294 ASP A N 1
ATOM 2301 C CA . ASP A 1 294 ? -25 -3.301 9.859 1 79.44 294 ASP A CA 1
ATOM 2302 C C . ASP A 1 294 ? -24.969 -3.631 11.352 1 79.44 294 ASP A C 1
ATOM 2304 O O . ASP A 1 294 ? -25.531 -2.893 12.172 1 79.44 294 ASP A O 1
ATOM 2308 N N . GLU A 1 295 ? -24.359 -4.684 11.695 1 77.19 295 GLU A N 1
ATOM 2309 C CA . GLU A 1 295 ? -24.266 -5.113 13.094 1 77.19 295 GLU A CA 1
ATOM 2310 C C . GLU A 1 295 ? -23.438 -4.121 13.914 1 77.19 295 GLU A C 1
ATOM 2312 O O . GLU A 1 295 ? -23.797 -3.818 15.055 1 77.19 295 GLU A O 1
ATOM 2317 N N . ARG A 1 296 ? -22.422 -3.678 13.328 1 74.38 296 ARG A N 1
ATOM 2318 C CA . ARG A 1 296 ? -21.562 -2.752 14.047 1 74.38 296 ARG A CA 1
ATOM 2319 C C . ARG A 1 296 ? -22.219 -1.389 14.203 1 74.38 296 ARG A C 1
ATOM 2321 O O . ARG A 1 296 ? -22.047 -0.722 15.227 1 74.38 296 ARG A O 1
ATOM 2328 N N . ARG A 1 297 ? -22.922 -1.031 13.219 1 70.44 297 ARG A N 1
ATOM 2329 C CA . ARG A 1 297 ? -23.703 0.2 13.312 1 70.44 297 ARG A CA 1
ATOM 2330 C C . ARG A 1 297 ? -24.734 0.115 14.43 1 70.44 297 ARG A C 1
ATOM 2332 O O . ARG A 1 297 ? -24.891 1.064 15.195 1 70.44 297 ARG A O 1
ATOM 2339 N N . ARG A 1 298 ? -25.328 -0.969 14.453 1 68.06 298 ARG A N 1
ATOM 2340 C CA . ARG A 1 298 ? -26.344 -1.176 15.484 1 68.06 298 ARG A CA 1
ATOM 2341 C C . ARG A 1 298 ? -25.719 -1.174 16.875 1 68.06 298 ARG A C 1
ATOM 2343 O O . ARG A 1 298 ? -26.281 -0.595 17.812 1 68.06 298 ARG A O 1
ATOM 2350 N N . ALA A 1 299 ? -24.578 -1.792 16.922 1 66.38 299 ALA A N 1
ATOM 2351 C CA . ALA A 1 299 ? -23.891 -1.845 18.219 1 66.38 299 ALA A CA 1
ATOM 2352 C C . ALA A 1 299 ? -23.453 -0.452 18.672 1 66.38 299 ALA A C 1
ATOM 2354 O O . ALA A 1 299 ? -23.5 -0.134 19.859 1 66.38 299 ALA A O 1
ATOM 2355 N N . SER A 1 300 ? -22.938 0.255 17.703 1 61.84 300 SER A N 1
ATOM 2356 C CA . SER A 1 300 ? -22.516 1.616 18 1 61.84 300 SER A CA 1
ATOM 2357 C C . SER A 1 300 ? -23.688 2.492 18.406 1 61.84 300 SER A C 1
ATOM 2359 O O . SER A 1 300 ? -23.562 3.316 19.328 1 61.84 300 SER A O 1
ATOM 2361 N N . LEU A 1 301 ? -24.781 2.254 17.75 1 53.31 301 LEU A N 1
ATOM 2362 C CA . LEU A 1 301 ? -26 2.986 18.094 1 53.31 301 LEU A CA 1
ATOM 2363 C C . LEU A 1 301 ? -26.5 2.6 19.469 1 53.31 301 LEU A C 1
ATOM 2365 O O . LEU A 1 301 ? -26.984 3.453 20.234 1 53.31 301 LEU A O 1
ATOM 2369 N N . GLU A 1 302 ? -26.344 1.389 19.688 1 52.94 302 GLU A N 1
ATOM 2370 C CA . GLU A 1 302 ? -26.781 0.926 21 1 52.94 302 GLU A CA 1
ATOM 2371 C C . GLU A 1 302 ? -25.875 1.433 22.109 1 52.94 302 GLU A C 1
ATOM 2373 O O . GLU A 1 302 ? -26.328 1.749 23.203 1 52.94 302 GLU A O 1
ATOM 2378 N N . ALA A 1 303 ? -24.641 1.484 21.828 1 48.44 303 ALA A N 1
ATOM 2379 C CA . ALA A 1 303 ? -23.688 1.985 22.812 1 48.44 303 ALA A CA 1
ATOM 2380 C C . ALA A 1 303 ? -23.906 3.475 23.078 1 48.44 303 ALA A C 1
ATOM 2382 O O . ALA A 1 303 ? -23.719 3.945 24.203 1 48.44 303 ALA A O 1
ATOM 2383 N N . PHE A 1 304 ? -24.156 4.18 22.094 1 44.16 304 PHE A N 1
ATOM 2384 C CA . PHE A 1 304 ? -24.469 5.594 22.281 1 44.16 304 PHE A CA 1
ATOM 2385 C C . PHE A 1 304 ? -25.797 5.758 23.016 1 44.16 304 PHE A C 1
ATOM 2387 O O . PHE A 1 304 ? -25.984 6.723 23.75 1 44.16 304 PHE A O 1
ATOM 2394 N N . ALA A 1 305 ? -26.734 4.879 22.781 1 43.75 305 ALA A N 1
ATOM 2395 C CA . ALA A 1 305 ? -28.047 4.953 23.438 1 43.75 305 ALA A CA 1
ATOM 2396 C C . ALA A 1 305 ? -27.938 4.484 24.891 1 43.75 305 ALA A C 1
ATOM 2398 O O . ALA A 1 305 ? -28.781 4.848 25.719 1 43.75 305 ALA A O 1
ATOM 2399 N N . ALA A 1 306 ? -26.984 3.803 25.141 1 40.41 306 ALA A N 1
ATOM 2400 C CA . ALA A 1 306 ? -26.906 3.434 26.547 1 40.41 306 ALA A CA 1
ATOM 2401 C C . ALA A 1 306 ? -26.094 4.457 27.344 1 40.41 306 ALA A C 1
ATOM 2403 O O . ALA A 1 306 ? -25.109 4.988 26.859 1 40.41 306 ALA A O 1
ATOM 2404 N N . MET B 1 1 ? 14.039 -16.297 -11.422 1 18.53 1 MET B N 1
ATOM 2405 C CA . MET B 1 1 ? 14.047 -15.07 -12.227 1 18.53 1 MET B CA 1
ATOM 2406 C C . MET B 1 1 ? 12.664 -14.789 -12.805 1 18.53 1 MET B C 1
ATOM 2408 O O . MET B 1 1 ? 12.211 -15.484 -13.711 1 18.53 1 MET B O 1
ATOM 2412 N N . ALA B 1 2 ? 11.75 -14.555 -12.047 1 24.98 2 ALA B N 1
ATOM 2413 C CA . ALA B 1 2 ? 10.367 -14.711 -12.477 1 24.98 2 ALA B CA 1
ATOM 2414 C C . ALA B 1 2 ? 10.07 -13.828 -13.688 1 24.98 2 ALA B C 1
ATOM 2416 O O . ALA B 1 2 ? 10.492 -12.672 -13.734 1 24.98 2 ALA B O 1
ATOM 2417 N N . ALA B 1 3 ? 9.812 -14.391 -14.781 1 25.89 3 ALA B N 1
ATOM 2418 C CA . ALA B 1 3 ? 9.578 -13.898 -16.141 1 25.89 3 ALA B CA 1
ATOM 2419 C C . ALA B 1 3 ? 8.492 -12.836 -16.156 1 25.89 3 ALA B C 1
ATOM 2421 O O . ALA B 1 3 ? 7.391 -13.055 -15.648 1 25.89 3 ALA B O 1
ATOM 2422 N N . ILE B 1 4 ? 8.789 -11.617 -15.805 1 30.97 4 ILE B N 1
ATOM 2423 C CA . ILE B 1 4 ? 7.848 -10.578 -16.203 1 30.97 4 ILE B CA 1
ATOM 2424 C C . ILE B 1 4 ? 7.098 -11.016 -17.469 1 30.97 4 ILE B C 1
ATOM 2426 O O . ILE B 1 4 ? 7.715 -11.344 -18.469 1 30.97 4 ILE B O 1
ATOM 2430 N N . GLN B 1 5 ? 6.043 -11.594 -17.312 1 32.88 5 GLN B N 1
ATOM 2431 C CA . GLN B 1 5 ? 5.355 -11.984 -18.547 1 32.88 5 GLN B CA 1
ATOM 2432 C C . GLN B 1 5 ? 5.566 -10.945 -19.641 1 32.88 5 GLN B C 1
ATOM 2434 O O . GLN B 1 5 ? 5.492 -9.742 -19.391 1 32.88 5 GLN B O 1
ATOM 2439 N N . LYS B 1 6 ? 6.258 -11.195 -20.719 1 38.47 6 LYS B N 1
ATOM 2440 C CA . LYS B 1 6 ? 6.543 -10.398 -21.906 1 38.47 6 LYS B CA 1
ATOM 2441 C C . LYS B 1 6 ? 5.324 -9.594 -22.328 1 38.47 6 LYS B C 1
ATOM 2443 O O . LYS B 1 6 ? 4.238 -10.148 -22.516 1 38.47 6 LYS B O 1
ATOM 2448 N N . PRO B 1 7 ? 5.254 -8.32 -21.922 1 43.41 7 PRO B N 1
ATOM 2449 C CA . PRO B 1 7 ? 4.105 -7.516 -22.359 1 43.41 7 PRO B CA 1
ATOM 2450 C C . PRO B 1 7 ? 3.691 -7.805 -23.797 1 43.41 7 PRO B C 1
ATOM 2452 O O . PRO B 1 7 ? 4.531 -8.172 -24.625 1 43.41 7 PRO B O 1
ATOM 2455 N N . ASP B 1 8 ? 2.492 -8.188 -24.094 1 45.88 8 ASP B N 1
ATOM 2456 C CA . ASP B 1 8 ? 2.043 -8.25 -25.469 1 45.88 8 ASP B CA 1
ATOM 2457 C C . ASP B 1 8 ? 2.279 -6.918 -26.188 1 45.88 8 ASP B C 1
ATOM 2459 O O . ASP B 1 8 ? 1.406 -6.051 -26.188 1 45.88 8 ASP B O 1
ATOM 2463 N N . TRP B 1 9 ? 3.418 -6.754 -26.734 1 47.22 9 TRP B N 1
ATOM 2464 C CA . TRP B 1 9 ? 3.934 -5.539 -27.359 1 47.22 9 TRP B CA 1
ATOM 2465 C C . TRP B 1 9 ? 2.99 -5.039 -28.438 1 47.22 9 TRP B C 1
ATOM 2467 O O . TRP B 1 9 ? 2.885 -3.832 -28.672 1 47.22 9 TRP B O 1
ATOM 2477 N N . SER B 1 10 ? 2.443 -5.883 -29.141 1 50.38 10 SER B N 1
ATOM 2478 C CA . SER B 1 10 ? 1.572 -5.527 -30.25 1 50.38 10 SER B CA 1
ATOM 2479 C C . SER B 1 10 ? 0.356 -4.742 -29.781 1 50.38 10 SER B C 1
ATOM 2481 O O . SER B 1 10 ? -0.079 -3.799 -30.438 1 50.38 10 SER B O 1
ATOM 2483 N N . LYS B 1 11 ? -0.124 -4.961 -28.594 1 56.16 11 LYS B N 1
ATOM 2484 C CA . LYS B 1 11 ? -1.344 -4.328 -28.109 1 56.16 11 LYS B CA 1
ATOM 2485 C C . LYS B 1 11 ? -1.028 -3.039 -27.344 1 56.16 11 LYS B C 1
ATOM 2487 O O . LYS B 1 11 ? -1.868 -2.141 -27.266 1 56.16 11 LYS B O 1
ATOM 2492 N N . LEU B 1 12 ? 0.131 -2.918 -26.953 1 55.91 12 LEU B N 1
ATOM 2493 C CA . LEU B 1 12 ? 0.545 -1.728 -26.219 1 55.91 12 LEU B CA 1
ATOM 2494 C C . LEU B 1 12 ? 0.61 -0.516 -27.141 1 55.91 12 LEU B C 1
ATOM 2496 O O . LEU B 1 12 ? 0.344 0.61 -26.703 1 55.91 12 LEU B O 1
ATOM 2500 N N . SER B 1 13 ? 1.019 -0.769 -28.375 1 55.22 13 SER B N 1
ATOM 2501 C CA . SER B 1 13 ? 1.081 0.298 -29.375 1 55.22 13 SER B CA 1
ATOM 2502 C C . SER B 1 13 ? -0.289 0.933 -29.594 1 55.22 13 SER B C 1
ATOM 2504 O O . SER B 1 13 ? -0.386 2.066 -30.062 1 55.22 13 SER B O 1
ATOM 2506 N N . SER B 1 14 ? -1.273 0.238 -29.188 1 56.09 14 SER B N 1
ATOM 2507 C CA . SER B 1 14 ? -2.645 0.707 -29.375 1 56.09 14 SER B CA 1
ATOM 2508 C C . SER B 1 14 ? -2.982 1.809 -28.375 1 56.09 14 SER B C 1
ATOM 2510 O O . SER B 1 14 ? -3.918 2.584 -28.594 1 56.09 14 SER B O 1
ATOM 2512 N N . LEU B 1 15 ? -2.092 1.907 -27.406 1 61.94 15 LEU B N 1
ATOM 2513 C CA . LEU B 1 15 ? -2.404 2.867 -26.344 1 61.94 15 LEU B CA 1
ATOM 2514 C C . LEU B 1 15 ? -1.512 4.098 -26.453 1 61.94 15 LEU B C 1
ATOM 2516 O O . LEU B 1 15 ? -0.743 4.391 -25.531 1 61.94 15 LEU B O 1
ATOM 2520 N N . ASP B 1 16 ? -1.618 4.848 -27.547 1 67.94 16 ASP B N 1
ATOM 2521 C CA . ASP B 1 16 ? -0.996 6.148 -27.781 1 67.94 16 ASP B CA 1
ATOM 2522 C C . ASP B 1 16 ? -1.464 7.172 -26.75 1 67.94 16 ASP B C 1
ATOM 2524 O O . ASP B 1 16 ? -2.666 7.355 -26.547 1 67.94 16 ASP B O 1
ATOM 2528 N N . PRO B 1 17 ? -0.525 7.789 -26.078 1 72.75 17 PRO B N 1
ATOM 2529 C CA . PRO B 1 17 ? -0.9 8.75 -25.031 1 72.75 17 PRO B CA 1
ATOM 2530 C C . PRO B 1 17 ? -1.83 9.844 -25.547 1 72.75 17 PRO B C 1
ATOM 2532 O O . PRO B 1 17 ? -2.688 10.328 -24.812 1 72.75 17 PRO B O 1
ATOM 2535 N N . GLU B 1 18 ? -1.569 10.211 -26.766 1 78.31 18 GLU B N 1
ATOM 2536 C CA . GLU B 1 18 ? -2.422 11.266 -27.312 1 78.31 18 GLU B CA 1
ATOM 2537 C C . GLU B 1 18 ? -3.863 10.789 -27.469 1 78.31 18 GLU B C 1
ATOM 2539 O O . GLU B 1 18 ? -4.801 11.562 -27.266 1 78.31 18 GLU B O 1
ATOM 2544 N N . LEU B 1 19 ? -3.949 9.539 -27.812 1 85.81 19 LEU B N 1
ATOM 2545 C CA . LEU B 1 19 ? -5.285 8.969 -27.922 1 85.81 19 LEU B CA 1
ATOM 2546 C C . LEU B 1 19 ? -5.949 8.852 -26.562 1 85.81 19 LEU B C 1
ATOM 2548 O O . LEU B 1 19 ? -7.121 9.195 -26.406 1 85.81 19 LEU B O 1
ATOM 2552 N N . ILE B 1 20 ? -5.137 8.43 -25.656 1 83.81 20 ILE B N 1
ATOM 2553 C CA . ILE B 1 20 ? -5.637 8.266 -24.297 1 83.81 20 ILE B CA 1
ATOM 2554 C C . ILE B 1 20 ? -6.023 9.625 -23.719 1 83.81 20 ILE B C 1
ATOM 2556 O O . ILE B 1 20 ? -7.066 9.758 -23.078 1 83.81 20 ILE B O 1
ATOM 2560 N N . ARG B 1 21 ? -5.25 10.594 -23.969 1 82.94 21 ARG B N 1
ATOM 2561 C CA . ARG B 1 21 ? -5.52 11.945 -23.5 1 82.94 21 ARG B CA 1
ATOM 2562 C C . ARG B 1 21 ? -6.809 12.492 -24.109 1 82.94 21 ARG B C 1
ATOM 2564 O O . ARG B 1 21 ? -7.59 13.156 -23.422 1 82.94 21 ARG B O 1
ATOM 2571 N N . ALA B 1 22 ? -6.922 12.25 -25.328 1 88.12 22 ALA B N 1
ATOM 2572 C CA . ALA B 1 22 ? -8.141 12.68 -26 1 88.12 22 ALA B CA 1
ATOM 2573 C C . ALA B 1 22 ? -9.375 12.062 -25.359 1 88.12 22 ALA B C 1
ATOM 2575 O O . ALA B 1 22 ? -10.367 12.758 -25.109 1 88.12 22 ALA B O 1
ATOM 2576 N N . PHE B 1 23 ? -9.297 10.82 -25.031 1 89.19 23 PHE B N 1
ATOM 2577 C CA . PHE B 1 23 ? -10.398 10.094 -24.422 1 89.19 23 PHE B CA 1
ATOM 2578 C C . PHE B 1 23 ? -10.734 10.688 -23.047 1 89.19 23 PHE B C 1
ATOM 2580 O O . PHE B 1 23 ? -11.891 11.008 -22.781 1 89.19 23 PHE B O 1
ATOM 2587 N N . VAL B 1 24 ? -9.727 10.875 -22.328 1 85.25 24 VAL B N 1
ATOM 2588 C CA . VAL B 1 24 ? -9.93 11.406 -20.984 1 85.25 24 VAL B CA 1
ATOM 2589 C C . VAL B 1 24 ? -10.484 12.828 -21.062 1 85.25 24 VAL B C 1
ATOM 2591 O O . VAL B 1 24 ? -11.383 13.195 -20.297 1 85.25 24 VAL B O 1
ATOM 2594 N N . ALA B 1 25 ? -10.023 13.664 -21.938 1 85.19 25 ALA B N 1
ATOM 2595 C CA . ALA B 1 25 ? -10.477 15.039 -22.109 1 85.19 25 ALA B CA 1
ATOM 2596 C C . ALA B 1 25 ? -11.945 15.086 -22.516 1 85.19 25 ALA B C 1
ATOM 2598 O O . ALA B 1 25 ? -12.703 15.938 -22.031 1 85.19 25 ALA B O 1
ATOM 2599 N N . VAL B 1 26 ? -12.32 14.164 -23.328 1 90.25 26 VAL B N 1
ATOM 2600 C CA . VAL B 1 26 ? -13.711 14.117 -23.75 1 90.25 26 VAL B CA 1
ATOM 2601 C C . VAL B 1 26 ? -14.609 13.812 -22.547 1 90.25 26 VAL B C 1
ATOM 2603 O O . VAL B 1 26 ? -15.656 14.445 -22.375 1 90.25 26 VAL B O 1
ATOM 2606 N N . VAL B 1 27 ? -14.203 12.867 -21.844 1 84.25 27 VAL B N 1
ATOM 2607 C CA . VAL B 1 27 ? -14.992 12.453 -20.688 1 84.25 27 VAL B CA 1
ATOM 2608 C C . VAL B 1 27 ? -15.062 13.586 -19.672 1 84.25 27 VAL B C 1
ATOM 2610 O O . VAL B 1 27 ? -16.141 13.922 -19.172 1 84.25 27 VAL B O 1
ATOM 2613 N N . GLU B 1 28 ? -13.969 14.195 -19.406 1 78 28 GLU B N 1
ATOM 2614 C CA . GLU B 1 28 ? -13.883 15.203 -18.359 1 78 28 GLU B CA 1
ATOM 2615 C C . GLU B 1 28 ? -14.578 16.5 -18.781 1 78 28 GLU B C 1
ATOM 2617 O O . GLU B 1 28 ? -15.172 17.188 -17.953 1 78 28 GLU B O 1
ATOM 2622 N N . SER B 1 29 ? -14.461 16.766 -20.016 1 79.94 29 SER B N 1
ATOM 2623 C CA . SER B 1 29 ? -15.039 18.016 -20.5 1 79.94 29 SER B CA 1
ATOM 2624 C C . SER B 1 29 ? -16.5 17.828 -20.875 1 79.94 29 SER B C 1
ATOM 2626 O O . SER B 1 29 ? -17.219 18.812 -21.109 1 79.94 29 SER B O 1
ATOM 2628 N N . GLY B 1 30 ? -16.891 16.547 -20.906 1 83.69 30 GLY B N 1
ATOM 2629 C CA . GLY B 1 30 ? -18.297 16.234 -21.156 1 83.69 30 GLY B CA 1
ATOM 2630 C C . GLY B 1 30 ? -18.672 16.328 -22.609 1 83.69 30 GLY B C 1
ATOM 2631 O O . GLY B 1 30 ? -19.844 16.453 -22.953 1 83.69 30 GLY B O 1
ATOM 2632 N N . GLY B 1 31 ? -17.625 16.375 -23.453 1 89.31 31 GLY B N 1
ATOM 2633 C CA . GLY B 1 31 ? -17.969 16.453 -24.859 1 89.31 31 GLY B CA 1
ATOM 2634 C C . GLY B 1 31 ? -16.766 16.562 -25.766 1 89.31 31 GLY B C 1
ATOM 2635 O O . GLY B 1 31 ? -15.68 16.922 -25.328 1 89.31 31 GLY B O 1
ATOM 2636 N N . PHE B 1 32 ? -17.047 16.297 -27.078 1 90.88 32 PHE B N 1
ATOM 2637 C CA . PHE B 1 32 ? -15.977 16.281 -28.078 1 90.88 32 PHE B CA 1
ATOM 2638 C C . PHE B 1 32 ? -15.516 17.703 -28.391 1 90.88 32 PHE B C 1
ATOM 2640 O O . PHE B 1 32 ? -14.32 17.969 -28.5 1 90.88 32 PHE B O 1
ATOM 2647 N N . THR B 1 33 ? -16.469 18.562 -28.422 1 90.75 33 THR B N 1
ATOM 2648 C CA . THR B 1 33 ? -16.156 19.953 -28.75 1 90.75 33 THR B CA 1
ATOM 2649 C C . THR B 1 33 ? -15.383 20.609 -27.609 1 90.75 33 THR B C 1
ATOM 2651 O O . THR B 1 33 ? -14.398 21.312 -27.844 1 90.75 33 THR B O 1
ATOM 2654 N N . ALA B 1 34 ? -15.844 20.391 -26.484 1 89.69 34 ALA B N 1
ATOM 2655 C CA . ALA B 1 34 ? -15.188 20.953 -25.312 1 89.69 34 ALA B CA 1
ATOM 2656 C C . ALA B 1 34 ? -13.773 20.406 -25.156 1 89.69 34 ALA B C 1
ATOM 2658 O O . ALA B 1 34 ? -12.844 21.141 -24.812 1 89.69 34 ALA B O 1
ATOM 2659 N N . ALA B 1 35 ? -13.648 19.156 -25.406 1 90.81 35 ALA B N 1
ATOM 2660 C CA . ALA B 1 35 ? -12.336 18.531 -25.344 1 90.81 35 ALA B CA 1
ATOM 2661 C C . ALA B 1 35 ? -11.391 19.109 -26.391 1 90.81 35 ALA B C 1
ATOM 2663 O O . ALA B 1 35 ? -10.203 19.312 -26.109 1 90.81 35 ALA B O 1
ATOM 2664 N N . ALA B 1 36 ? -11.875 19.406 -27.531 1 90.75 36 ALA B N 1
ATOM 2665 C CA . ALA B 1 36 ? -11.086 20 -28.609 1 90.75 36 ALA B CA 1
ATOM 2666 C C . ALA B 1 36 ? -10.516 21.344 -28.188 1 90.75 36 ALA B C 1
ATOM 2668 O O . ALA B 1 36 ? -9.336 21.641 -28.406 1 90.75 36 ALA B O 1
ATOM 2669 N N . ARG B 1 37 ? -11.273 22.078 -27.547 1 86.12 37 ARG B N 1
ATOM 2670 C CA . ARG B 1 37 ? -10.836 23.375 -27.047 1 86.12 37 ARG B CA 1
ATOM 2671 C C . ARG B 1 37 ? -9.75 23.219 -25.984 1 86.12 37 ARG B C 1
ATOM 2673 O O . ARG B 1 37 ? -8.734 23.922 -26.031 1 86.12 37 ARG B O 1
ATOM 2680 N N . GLN B 1 38 ? -9.984 22.281 -25.156 1 81.31 38 GLN B N 1
ATOM 2681 C CA . GLN B 1 38 ? -9.07 22.062 -24.047 1 81.31 38 GLN B CA 1
ATOM 2682 C C . GLN B 1 38 ? -7.695 21.609 -24.547 1 81.31 38 GLN B C 1
ATOM 2684 O O . GLN B 1 38 ? -6.668 22.016 -23.984 1 81.31 38 GLN B O 1
ATOM 2689 N N . LEU B 1 39 ? -7.711 20.828 -25.547 1 83.94 39 LEU B N 1
ATOM 2690 C CA . LEU B 1 39 ? -6.465 20.234 -26.031 1 83.94 39 LEU B CA 1
ATOM 2691 C C . LEU B 1 39 ? -5.918 21.031 -27.219 1 83.94 39 LEU B C 1
ATOM 2693 O O . LEU B 1 39 ? -4.93 20.625 -27.828 1 83.94 39 LEU B O 1
ATOM 2697 N N . HIS B 1 40 ? -6.551 22.156 -27.484 1 87.25 40 HIS B N 1
ATOM 2698 C CA . HIS B 1 40 ? -6.141 23.016 -28.578 1 87.25 40 HIS B CA 1
ATOM 2699 C C . HIS B 1 40 ? -6.055 22.25 -29.891 1 87.25 40 HIS B C 1
ATOM 2701 O O . HIS B 1 40 ? -5.035 22.312 -30.578 1 87.25 40 HIS B O 1
ATOM 2707 N N . ARG B 1 41 ? -7.066 21.5 -30.141 1 88.81 41 ARG B N 1
ATOM 2708 C CA . ARG B 1 41 ? -7.242 20.734 -31.375 1 88.81 41 ARG B CA 1
ATOM 2709 C C . ARG B 1 41 ? -8.625 20.953 -31.969 1 88.81 41 ARG B C 1
ATOM 2711 O O . ARG B 1 41 ? -9.469 21.609 -31.359 1 88.81 41 ARG B O 1
ATOM 2718 N N . THR B 1 42 ? -8.836 20.516 -33.156 1 90.69 42 THR B N 1
ATOM 2719 C CA . THR B 1 42 ? -10.164 20.594 -33.781 1 90.69 42 THR B CA 1
ATOM 2720 C C . THR B 1 42 ? -11.039 19.422 -33.312 1 90.69 42 THR B C 1
ATOM 2722 O O . THR B 1 42 ? -10.531 18.391 -32.875 1 90.69 42 THR B O 1
ATOM 2725 N N . GLN B 1 43 ? -12.32 19.672 -33.312 1 90.81 43 GLN B N 1
ATOM 2726 C CA . GLN B 1 43 ? -13.273 18.625 -32.938 1 90.81 43 GLN B CA 1
ATOM 2727 C C . GLN B 1 43 ? -13.094 17.391 -33.844 1 90.81 43 GLN B C 1
ATOM 2729 O O . GLN B 1 43 ? -13.242 16.266 -33.375 1 90.81 43 GLN B O 1
ATOM 2734 N N . SER B 1 44 ? -12.844 17.594 -35.094 1 93.25 44 SER B N 1
ATOM 2735 C CA . SER B 1 44 ? -12.617 16.5 -36 1 93.25 44 SER B CA 1
ATOM 2736 C C . SER B 1 44 ? -11.406 15.664 -35.594 1 93.25 44 SER B C 1
ATOM 2738 O O . SER B 1 44 ? -11.43 14.43 -35.688 1 93.25 44 SER B O 1
ATOM 2740 N N . THR B 1 45 ? -10.438 16.344 -35.188 1 91.44 45 THR B N 1
ATOM 2741 C CA . THR B 1 45 ? -9.219 15.68 -34.75 1 91.44 45 THR B CA 1
ATOM 2742 C C . THR B 1 45 ? -9.492 14.82 -33.5 1 91.44 45 THR B C 1
ATOM 2744 O O . THR B 1 45 ? -9.047 13.672 -33.438 1 91.44 45 THR B O 1
ATOM 2747 N N . ILE B 1 46 ? -10.211 15.352 -32.562 1 92.5 46 ILE B N 1
ATOM 2748 C CA . ILE B 1 46 ? -10.547 14.625 -31.359 1 92.5 46 ILE B CA 1
ATOM 2749 C C . ILE B 1 46 ? -11.406 13.414 -31.703 1 92.5 46 ILE B C 1
ATOM 2751 O O . ILE B 1 46 ? -11.188 12.32 -31.188 1 92.5 46 ILE B O 1
ATOM 2755 N N . SER B 1 47 ? -12.367 13.602 -32.594 1 92.06 47 SER B N 1
ATOM 2756 C CA . SER B 1 47 ? -13.234 12.516 -33.031 1 92.06 47 SER B CA 1
ATOM 2757 C C . SER B 1 47 ? -12.438 11.398 -33.688 1 92.06 47 SER B C 1
ATOM 2759 O O . SER B 1 47 ? -12.68 10.219 -33.406 1 92.06 47 SER B O 1
ATOM 2761 N N . LEU B 1 48 ? -11.547 11.797 -34.469 1 92.62 48 LEU B N 1
ATOM 2762 C CA . LEU B 1 48 ? -10.695 10.828 -35.156 1 92.62 48 LEU B CA 1
ATOM 2763 C C . LEU B 1 48 ? -9.836 10.062 -34.156 1 92.62 48 LEU B C 1
ATOM 2765 O O . LEU B 1 48 ? -9.641 8.852 -34.281 1 92.62 48 LEU B O 1
ATOM 2769 N N . ARG B 1 49 ? -9.297 10.719 -33.188 1 89.75 49 ARG B N 1
ATOM 2770 C CA . ARG B 1 49 ? -8.453 10.094 -32.156 1 89.75 49 ARG B CA 1
ATOM 2771 C C . ARG B 1 49 ? -9.242 9.07 -31.359 1 89.75 49 ARG B C 1
ATOM 2773 O O . ARG B 1 49 ? -8.734 7.996 -31.047 1 89.75 49 ARG B O 1
ATOM 2780 N N . ILE B 1 50 ? -10.445 9.398 -31.062 1 91 50 ILE B N 1
ATOM 2781 C CA . ILE B 1 50 ? -11.289 8.484 -30.312 1 91 50 ILE B CA 1
ATOM 2782 C C . ILE B 1 50 ? -11.602 7.254 -31.156 1 91 50 ILE B C 1
ATOM 2784 O O . ILE B 1 50 ? -11.531 6.125 -30.656 1 91 50 ILE B O 1
ATOM 2788 N N . ARG B 1 51 ? -11.922 7.492 -32.375 1 90.44 51 ARG B N 1
ATOM 2789 C CA . ARG B 1 51 ? -12.195 6.383 -33.281 1 90.44 51 ARG B CA 1
ATOM 2790 C C . ARG B 1 51 ? -10.984 5.469 -33.406 1 90.44 51 ARG B C 1
ATOM 2792 O O . ARG B 1 51 ? -11.125 4.242 -33.406 1 90.44 51 ARG B O 1
ATOM 2799 N N . THR B 1 52 ? -9.891 6.113 -33.562 1 88.38 52 THR B N 1
ATOM 2800 C CA . THR B 1 52 ? -8.641 5.363 -33.688 1 88.38 52 THR B CA 1
ATOM 2801 C C . THR B 1 52 ? -8.391 4.543 -32.406 1 88.38 52 THR B C 1
ATOM 2803 O O . THR B 1 52 ? -7.996 3.379 -32.5 1 88.38 52 THR B O 1
ATOM 2806 N N . LEU B 1 53 ? -8.602 5.141 -31.312 1 86.88 53 LEU B N 1
ATOM 2807 C CA . LEU B 1 53 ? -8.414 4.469 -30.031 1 86.88 53 LEU B CA 1
ATOM 2808 C C . LEU B 1 53 ? -9.352 3.27 -29.906 1 86.88 53 LEU B C 1
ATOM 2810 O O . LEU B 1 53 ? -8.922 2.18 -29.531 1 86.88 53 LEU B O 1
ATOM 2814 N N . GLU B 1 54 ? -10.602 3.463 -30.297 1 88.06 54 GLU B N 1
ATOM 2815 C CA . GLU B 1 54 ? -11.594 2.395 -30.234 1 88.06 54 GLU B CA 1
ATOM 2816 C C . GLU B 1 54 ? -11.242 1.259 -31.188 1 88.06 54 GLU B C 1
ATOM 2818 O O . GLU B 1 54 ? -11.406 0.084 -30.859 1 88.06 54 GLU B O 1
ATOM 2823 N N . GLU B 1 55 ? -10.758 1.622 -32.312 1 85.75 55 GLU B N 1
ATOM 2824 C CA . GLU B 1 55 ? -10.336 0.632 -33.312 1 85.75 55 GLU B CA 1
ATOM 2825 C C . GLU B 1 55 ? -9.156 -0.193 -32.812 1 85.75 55 GLU B C 1
ATOM 2827 O O . GLU B 1 55 ? -9.148 -1.418 -32.938 1 85.75 55 GLU B O 1
ATOM 2832 N N . ARG B 1 56 ? -8.281 0.482 -32.219 1 79.19 56 ARG B N 1
ATOM 2833 C CA . ARG B 1 56 ? -7.078 -0.188 -31.75 1 79.19 56 ARG B CA 1
ATOM 2834 C C . ARG B 1 56 ? -7.398 -1.108 -30.578 1 79.19 56 ARG B C 1
ATOM 2836 O O . ARG B 1 56 ? -6.77 -2.158 -30.422 1 79.19 56 ARG B O 1
ATOM 2843 N N . LEU B 1 57 ? -8.312 -0.647 -29.859 1 77.25 57 LEU B N 1
ATOM 2844 C CA . LEU B 1 57 ? -8.703 -1.424 -28.688 1 77.25 57 LEU B CA 1
ATOM 2845 C C . LEU B 1 57 ? -9.766 -2.459 -29.047 1 77.25 57 LEU B C 1
ATOM 2847 O O . LEU B 1 57 ? -10.102 -3.32 -28.234 1 77.25 57 LEU B O 1
ATOM 2851 N N . ASP B 1 58 ? -10.195 -2.334 -30.203 1 79.75 58 ASP B N 1
ATOM 2852 C CA . ASP B 1 58 ? -11.25 -3.205 -30.703 1 79.75 58 ASP B CA 1
ATOM 2853 C C . ASP B 1 58 ? -12.484 -3.168 -29.797 1 79.75 58 ASP B C 1
ATOM 2855 O O . ASP B 1 58 ? -13.016 -4.215 -29.422 1 79.75 58 ASP B O 1
ATOM 2859 N N . THR B 1 59 ? -12.859 -2.043 -29.281 1 80.94 59 THR B N 1
ATOM 2860 C CA . THR B 1 59 ? -14.039 -1.84 -28.453 1 80.94 59 THR B CA 1
ATOM 2861 C C . THR B 1 59 ? -14.547 -0.406 -28.578 1 80.94 59 THR B C 1
ATOM 2863 O O . THR B 1 59 ? -13.82 0.48 -29.031 1 80.94 59 THR B O 1
ATOM 2866 N N . HIS B 1 60 ? -15.789 -0.275 -28.328 1 86.88 60 HIS B N 1
ATOM 2867 C CA . HIS B 1 60 ? -16.375 1.06 -28.281 1 86.88 60 HIS B CA 1
ATOM 2868 C C . HIS B 1 60 ? -16.328 1.613 -26.859 1 86.88 60 HIS B C 1
ATOM 2870 O O . HIS B 1 60 ? -16.734 0.933 -25.906 1 86.88 60 HIS B O 1
ATOM 2876 N N . LEU B 1 61 ? -15.75 2.803 -26.828 1 88.44 61 LEU B N 1
ATOM 2877 C CA . LEU B 1 61 ? -15.602 3.406 -25.5 1 88.44 61 LEU B CA 1
ATOM 2878 C C . LEU B 1 61 ? -16.812 4.273 -25.156 1 88.44 61 LEU B C 1
ATOM 2880 O O . LEU B 1 61 ? -17.078 4.527 -23.984 1 88.44 61 LEU B O 1
ATOM 2884 N N . PHE B 1 62 ? -17.469 4.754 -26.172 1 90.12 62 PHE B N 1
ATOM 2885 C CA . PHE B 1 62 ? -18.672 5.559 -25.984 1 90.12 62 PHE B CA 1
ATOM 2886 C C . PHE B 1 62 ? -19.891 4.852 -26.578 1 90.12 62 PHE B C 1
ATOM 2888 O O . PHE B 1 62 ? -19.781 4.125 -27.562 1 90.12 62 PHE B O 1
ATOM 2895 N N . MET B 1 63 ? -21.047 5.098 -25.859 1 86.69 63 MET B N 1
ATOM 2896 C CA . MET B 1 63 ? -22.281 4.555 -26.391 1 86.69 63 MET B CA 1
ATOM 2897 C C . MET B 1 63 ? -22.641 5.219 -27.719 1 86.69 63 MET B C 1
ATOM 2899 O O . MET B 1 63 ? -22.531 6.434 -27.859 1 86.69 63 MET B O 1
ATOM 2903 N N . ARG B 1 64 ? -22.922 4.508 -28.812 1 73.31 64 ARG B N 1
ATOM 2904 C CA . ARG B 1 64 ? -23.156 5.004 -30.156 1 73.31 64 ARG B CA 1
ATOM 2905 C C . ARG B 1 64 ? -24.516 5.676 -30.281 1 73.31 64 ARG B C 1
ATOM 2907 O O . ARG B 1 64 ? -24.672 6.637 -31.031 1 73.31 64 ARG B O 1
ATOM 2914 N N . ASN B 1 65 ? -25.562 5.133 -29.703 1 66.56 65 ASN B N 1
ATOM 2915 C CA . ASN B 1 65 ? -26.922 5.555 -30 1 66.56 65 ASN B CA 1
ATOM 2916 C C . ASN B 1 65 ? -27.484 6.457 -28.906 1 66.56 65 ASN B C 1
ATOM 2918 O O . ASN B 1 65 ? -28.703 6.5 -28.688 1 66.56 65 ASN B O 1
ATOM 2922 N N . SER B 1 66 ? -26.578 7.156 -28.234 1 60.94 66 SER B N 1
ATOM 2923 C CA . SER B 1 66 ? -27.125 7.953 -27.141 1 60.94 66 SER B CA 1
ATOM 2924 C C . SER B 1 66 ? -27.016 9.445 -27.453 1 60.94 66 SER B C 1
ATOM 2926 O O . SER B 1 66 ? -26.109 9.883 -28.141 1 60.94 66 SER B O 1
ATOM 2928 N N . ARG B 1 67 ? -28.062 10.234 -27.25 1 65.44 67 ARG B N 1
ATOM 2929 C CA . ARG B 1 67 ? -28.109 11.688 -27.406 1 65.44 67 ARG B CA 1
ATOM 2930 C C . ARG B 1 67 ? -27.078 12.352 -26.5 1 65.44 67 ARG B C 1
ATOM 2932 O O . ARG B 1 67 ? -26.609 13.453 -26.781 1 65.44 67 ARG B O 1
ATOM 2939 N N . ARG B 1 68 ? -26.75 11.742 -25.406 1 72.69 68 ARG B N 1
ATOM 2940 C CA . ARG B 1 68 ? -25.781 12.281 -24.453 1 72.69 68 ARG B CA 1
ATOM 2941 C C . ARG B 1 68 ? -24.484 11.461 -24.453 1 72.69 68 ARG B C 1
ATOM 2943 O O . ARG B 1 68 ? -24.5 10.273 -24.781 1 72.69 68 ARG B O 1
ATOM 2950 N N . LEU B 1 69 ? -23.422 12.164 -24.359 1 82.25 69 LEU B N 1
ATOM 2951 C CA . LEU B 1 69 ? -22.125 11.508 -24.219 1 82.25 69 LEU B CA 1
ATOM 2952 C C . LEU B 1 69 ? -22.125 10.547 -23.031 1 82.25 69 LEU B C 1
ATOM 2954 O O . LEU B 1 69 ? -22.297 10.969 -21.891 1 82.25 69 LEU B O 1
ATOM 2958 N N . GLU B 1 70 ? -22.25 9.219 -23.406 1 85.75 70 GLU B N 1
ATOM 2959 C CA . GLU B 1 70 ? -22.219 8.195 -22.359 1 85.75 70 GLU B CA 1
ATOM 2960 C C . GLU B 1 70 ? -21.141 7.152 -22.641 1 85.75 70 GLU B C 1
ATOM 2962 O O . GLU B 1 70 ? -20.953 6.746 -23.797 1 85.75 70 GLU B O 1
ATOM 2967 N N . LEU B 1 71 ? -20.5 6.93 -21.594 1 85.12 71 LEU B N 1
ATOM 2968 C CA . LEU B 1 71 ? -19.484 5.902 -21.703 1 85.12 71 LEU B CA 1
ATOM 2969 C C . LEU B 1 71 ? -20.109 4.516 -21.828 1 85.12 71 LEU B C 1
ATOM 2971 O O . LEU B 1 71 ? -21.141 4.242 -21.219 1 85.12 71 LEU B O 1
ATOM 2975 N N . SER B 1 72 ? -19.516 3.654 -22.734 1 81.75 72 SER B N 1
ATOM 2976 C CA . SER B 1 72 ? -19.828 2.232 -22.688 1 81.75 72 SER B CA 1
ATOM 2977 C C . SER B 1 72 ? -19.266 1.58 -21.438 1 81.75 72 SER B C 1
ATOM 2979 O O . SER B 1 72 ? -18.531 2.213 -20.672 1 81.75 72 SER B O 1
ATOM 2981 N N . ARG B 1 73 ? -19.734 0.378 -21.25 1 69.12 73 ARG B N 1
ATOM 2982 C CA . ARG B 1 73 ? -19.156 -0.367 -20.141 1 69.12 73 ARG B CA 1
ATOM 2983 C C . ARG B 1 73 ? -17.641 -0.476 -20.281 1 69.12 73 ARG B C 1
ATOM 2985 O O . ARG B 1 73 ? -16.906 -0.281 -19.312 1 69.12 73 ARG B O 1
ATOM 2992 N N . ASP B 1 74 ? -17.25 -0.754 -21.453 1 73.38 74 ASP B N 1
ATOM 2993 C CA . ASP B 1 74 ? -15.812 -0.819 -21.734 1 73.38 74 ASP B CA 1
ATOM 2994 C C . ASP B 1 74 ? -15.156 0.551 -21.578 1 73.38 74 ASP B C 1
ATOM 2996 O O . ASP B 1 74 ? -14.016 0.649 -21.141 1 73.38 74 ASP B O 1
ATOM 3000 N N . GLY B 1 75 ? -15.914 1.529 -21.953 1 79.62 75 GLY B N 1
ATOM 3001 C CA . GLY B 1 75 ? -15.422 2.889 -21.781 1 79.62 75 GLY B CA 1
ATOM 3002 C C . GLY B 1 75 ? -15.18 3.262 -20.344 1 79.62 75 GLY B C 1
ATOM 3003 O O . GLY B 1 75 ? -14.164 3.885 -20.016 1 79.62 75 GLY B O 1
ATOM 3004 N N . GLU B 1 76 ? -16.062 2.883 -19.5 1 71 76 GLU B N 1
ATOM 3005 C CA . GLU B 1 76 ? -15.93 3.145 -18.062 1 71 76 GLU B CA 1
ATOM 3006 C C . GLU B 1 76 ? -14.703 2.443 -17.484 1 71 76 GLU B C 1
ATOM 3008 O O . GLU B 1 76 ? -13.945 3.043 -16.734 1 71 76 GLU B O 1
ATOM 3013 N N . ASN B 1 77 ? -14.586 1.271 -17.922 1 64.44 77 ASN B N 1
ATOM 3014 C CA . ASN B 1 77 ? -13.438 0.489 -17.469 1 64.44 77 ASN B CA 1
ATOM 3015 C C . ASN B 1 77 ? -12.125 1.077 -17.984 1 64.44 77 ASN B C 1
ATOM 3017 O O . ASN B 1 77 ? -11.156 1.181 -17.234 1 64.44 77 ASN B O 1
ATOM 3021 N N . PHE B 1 78 ? -12.117 1.475 -19.234 1 74.06 78 PHE B N 1
ATOM 3022 C CA . PHE B 1 78 ? -10.906 2.006 -19.859 1 74.06 78 PHE B CA 1
ATOM 3023 C C . PHE B 1 78 ? -10.539 3.35 -19.234 1 74.06 78 PHE B C 1
ATOM 3025 O O . PHE B 1 78 ? -9.352 3.682 -19.125 1 74.06 78 PHE B O 1
ATOM 3032 N N . LEU B 1 79 ? -11.531 4.082 -18.828 1 74.25 79 LEU B N 1
ATOM 3033 C CA . LEU B 1 79 ? -11.281 5.398 -18.234 1 74.25 79 LEU B CA 1
ATOM 3034 C C . LEU B 1 79 ? -10.414 5.281 -16.984 1 74.25 79 LEU B C 1
ATOM 3036 O O . LEU B 1 79 ? -9.516 6.098 -16.781 1 74.25 79 LEU B O 1
ATOM 3040 N N . ILE B 1 80 ? -10.625 4.375 -16.297 1 61.34 80 ILE B N 1
ATOM 3041 C CA . ILE B 1 80 ? -9.852 4.137 -15.078 1 61.34 80 ILE B CA 1
ATOM 3042 C C . ILE B 1 80 ? -8.383 3.926 -15.43 1 61.34 80 ILE B C 1
ATOM 3044 O O . ILE B 1 80 ? -7.5 4.57 -14.859 1 61.34 80 ILE B O 1
ATOM 3048 N N . HIS B 1 81 ? -8.094 3.055 -16.344 1 66.19 81 HIS B N 1
ATOM 3049 C CA . HIS B 1 81 ? -6.73 2.76 -16.781 1 66.19 81 HIS B CA 1
ATOM 3050 C C . HIS B 1 81 ? -6.105 3.963 -17.484 1 66.19 81 HIS B C 1
ATOM 3052 O O . HIS B 1 81 ? -4.914 4.227 -17.328 1 66.19 81 HIS B O 1
ATOM 3058 N N . ALA B 1 82 ? -6.949 4.594 -18.25 1 74.44 82 ALA B N 1
ATOM 3059 C CA . ALA B 1 82 ? -6.469 5.766 -18.984 1 74.44 82 ALA B CA 1
ATOM 3060 C C . ALA B 1 82 ? -5.945 6.828 -18.016 1 74.44 82 ALA B C 1
ATOM 3062 O O . ALA B 1 82 ? -4.859 7.375 -18.219 1 74.44 82 ALA B O 1
ATOM 3063 N N . ARG B 1 83 ? -6.648 7.055 -16.969 1 66.25 83 ARG B N 1
ATOM 3064 C CA . ARG B 1 83 ? -6.238 8.031 -15.969 1 66.25 83 ARG B CA 1
ATOM 3065 C C . ARG B 1 83 ? -4.938 7.609 -15.289 1 66.25 83 ARG B C 1
ATOM 3067 O O . ARG B 1 83 ? -4.062 8.445 -15.047 1 66.25 83 ARG B O 1
ATOM 3074 N N . ARG B 1 84 ? -4.828 6.449 -15.031 1 63.81 84 ARG B N 1
ATOM 3075 C CA . ARG B 1 84 ? -3.619 5.922 -14.406 1 63.81 84 ARG B CA 1
ATOM 3076 C C . ARG B 1 84 ? -2.412 6.09 -15.328 1 63.81 84 ARG B C 1
ATOM 3078 O O . ARG B 1 84 ? -1.332 6.477 -14.875 1 63.81 84 ARG B O 1
ATOM 3085 N N . ILE B 1 85 ? -2.621 5.75 -16.531 1 68.75 85 ILE B N 1
ATOM 3086 C CA . ILE B 1 85 ? -1.561 5.887 -17.531 1 68.75 85 ILE B CA 1
ATOM 3087 C C . ILE B 1 85 ? -1.097 7.34 -17.578 1 68.75 85 ILE B C 1
ATOM 3089 O O . ILE B 1 85 ? 0.105 7.617 -17.562 1 68.75 85 ILE B O 1
ATOM 3093 N N . ILE B 1 86 ? -2.006 8.227 -17.562 1 67.94 86 ILE B N 1
ATOM 3094 C CA . ILE B 1 86 ? -1.683 9.648 -17.625 1 67.94 86 ILE B CA 1
ATOM 3095 C C . ILE B 1 86 ? -0.944 10.07 -16.344 1 67.94 86 ILE B C 1
ATOM 3097 O O . ILE B 1 86 ? 0.045 10.805 -16.422 1 67.94 86 ILE B O 1
ATOM 3101 N N . GLN B 1 87 ? -1.404 9.609 -15.281 1 62.56 87 GLN B N 1
ATOM 3102 C CA . GLN B 1 87 ? -0.769 9.961 -14.016 1 62.56 87 GLN B CA 1
ATOM 3103 C C . GLN B 1 87 ? 0.677 9.477 -13.977 1 62.56 87 GLN B C 1
ATOM 3105 O O . GLN B 1 87 ? 1.576 10.219 -13.586 1 62.56 87 GLN B O 1
ATOM 3110 N N . VAL B 1 88 ? 0.875 8.258 -14.32 1 61.84 88 VAL B N 1
ATOM 3111 C CA . VAL B 1 88 ? 2.215 7.68 -14.312 1 61.84 88 VAL B CA 1
ATOM 3112 C C . VAL B 1 88 ? 3.117 8.453 -15.273 1 61.84 88 VAL B C 1
ATOM 3114 O O . VAL B 1 88 ? 4.293 8.688 -14.977 1 61.84 88 VAL B O 1
ATOM 3117 N N . GLN B 1 89 ? 2.551 8.844 -16.344 1 61.72 89 GLN B N 1
ATOM 3118 C CA . GLN B 1 89 ? 3.301 9.641 -17.312 1 61.72 89 GLN B CA 1
ATOM 3119 C C . GLN B 1 89 ? 3.652 11.008 -16.734 1 61.72 89 GLN B C 1
ATOM 3121 O O . GLN B 1 89 ? 4.777 11.484 -16.906 1 61.72 89 GLN B O 1
ATOM 3126 N N . ASN B 1 90 ? 2.709 11.625 -16.125 1 57.5 90 ASN B N 1
ATOM 3127 C CA . ASN B 1 90 ? 2.953 12.914 -15.484 1 57.5 90 ASN B CA 1
ATOM 3128 C C . ASN B 1 90 ? 4.023 12.805 -14.406 1 57.5 90 ASN B C 1
ATOM 3130 O O . ASN B 1 90 ? 4.902 13.664 -14.305 1 57.5 90 ASN B O 1
ATOM 3134 N N . ASP B 1 91 ? 3.93 11.859 -13.68 1 55.91 91 ASP B N 1
ATOM 3135 C CA . ASP B 1 91 ? 4.918 11.633 -12.633 1 55.91 91 ASP B CA 1
ATOM 3136 C C . ASP B 1 91 ? 6.32 11.484 -13.219 1 55.91 91 ASP B C 1
ATOM 3138 O O . ASP B 1 91 ? 7.297 11.984 -12.656 1 55.91 91 ASP B O 1
ATOM 3142 N N . ALA B 1 92 ? 6.359 10.82 -14.273 1 56.31 92 ALA B N 1
ATOM 3143 C CA . ALA B 1 92 ? 7.633 10.625 -14.961 1 56.31 92 ALA B CA 1
ATOM 3144 C C . ALA B 1 92 ? 8.234 11.961 -15.398 1 56.31 92 ALA B C 1
ATOM 3146 O O . ALA B 1 92 ? 9.445 12.172 -15.281 1 56.31 92 ALA B O 1
ATOM 3147 N N . ILE B 1 93 ? 7.391 12.844 -15.766 1 52.09 93 ILE B N 1
ATOM 3148 C CA . ILE B 1 93 ? 7.836 14.148 -16.234 1 52.09 93 ILE B CA 1
ATOM 3149 C C . ILE B 1 93 ? 8.305 14.992 -15.055 1 52.09 93 ILE B C 1
ATOM 3151 O O . ILE B 1 93 ? 9.344 15.656 -15.133 1 52.09 93 ILE B O 1
ATOM 3155 N N . LEU B 1 94 ? 7.562 15.016 -14.023 1 50.47 94 LEU B N 1
ATOM 3156 C CA . LEU B 1 94 ? 7.891 15.805 -12.844 1 50.47 94 LEU B CA 1
ATOM 3157 C C . LEU B 1 94 ? 9.195 15.328 -12.219 1 50.47 94 LEU B C 1
ATOM 3159 O O . LEU B 1 94 ? 10 16.141 -11.75 1 50.47 94 LEU B O 1
ATOM 3163 N N . ALA B 1 95 ? 9.258 14.133 -12.156 1 49.06 95 ALA B N 1
ATOM 3164 C CA . ALA B 1 95 ? 10.469 13.555 -11.594 1 49.06 95 ALA B CA 1
ATOM 3165 C C . ALA B 1 95 ? 11.711 14.055 -12.336 1 49.06 95 ALA B C 1
ATOM 3167 O O . ALA B 1 95 ? 12.789 14.172 -11.742 1 49.06 95 ALA B O 1
ATOM 3168 N N . LEU B 1 96 ? 11.469 14.234 -13.516 1 45.66 96 LEU B N 1
ATOM 3169 C CA . LEU B 1 96 ? 12.586 14.773 -14.289 1 45.66 96 LEU B CA 1
ATOM 3170 C C . LEU B 1 96 ? 12.891 16.203 -13.867 1 45.66 96 LEU B C 1
ATOM 3172 O O . LEU B 1 96 ? 14.023 16.672 -14.008 1 45.66 96 LEU B O 1
ATOM 3176 N N . LYS B 1 97 ? 11.93 16.922 -13.359 1 44.84 97 LYS B N 1
ATOM 3177 C CA . LYS B 1 97 ? 12.133 18.312 -13.016 1 44.84 97 LYS B CA 1
ATOM 3178 C C . LYS B 1 97 ? 12.516 18.469 -11.547 1 44.84 97 LYS B C 1
ATOM 3180 O O . LYS B 1 97 ? 13.039 19.5 -11.141 1 44.84 97 LYS B O 1
ATOM 3185 N N . GLN B 1 98 ? 12.031 17.844 -10.555 1 43.78 98 GLN B N 1
ATOM 3186 C CA . GLN B 1 98 ? 12.055 18.125 -9.125 1 43.78 98 GLN B CA 1
ATOM 3187 C C . GLN B 1 98 ? 13.406 17.75 -8.516 1 43.78 98 GLN B C 1
ATOM 3189 O O . GLN B 1 98 ? 13.781 16.578 -8.492 1 43.78 98 GLN B O 1
ATOM 3194 N N . ALA B 1 99 ? 14.328 18.531 -8.664 1 42.38 99 ALA B N 1
ATOM 3195 C CA . ALA B 1 99 ? 15.406 18.562 -7.676 1 42.38 99 ALA B CA 1
ATOM 3196 C C . ALA B 1 99 ? 14.852 18.734 -6.266 1 42.38 99 ALA B C 1
ATOM 3198 O O . ALA B 1 99 ? 14.305 19.797 -5.934 1 42.38 99 ALA B O 1
ATOM 3199 N N . SER B 1 100 ? 14.281 17.844 -5.594 1 44.62 100 SER B N 1
ATOM 3200 C CA . SER B 1 100 ? 13.547 17.703 -4.344 1 44.62 100 SER B CA 1
ATOM 3201 C C . SER B 1 100 ? 14.266 18.391 -3.195 1 44.62 100 SER B C 1
ATOM 3203 O O . SER B 1 100 ? 13.656 18.688 -2.164 1 44.62 100 SER B O 1
ATOM 3205 N N . SER B 1 101 ? 15.594 18.469 -3.131 1 46.25 101 SER B N 1
ATOM 3206 C CA . SER B 1 101 ? 16.391 18.672 -1.921 1 46.25 101 SER B CA 1
ATOM 3207 C C . SER B 1 101 ? 16 19.969 -1.221 1 46.25 101 SER B C 1
ATOM 3209 O O . SER B 1 101 ? 16.203 20.109 -0.011 1 46.25 101 SER B O 1
ATOM 3211 N N . ASP B 1 102 ? 15.609 21 -1.918 1 47.38 102 ASP B N 1
ATOM 3212 C CA . ASP B 1 102 ? 15.703 22.281 -1.211 1 47.38 102 ASP B CA 1
ATOM 3213 C C . ASP B 1 102 ? 14.57 22.422 -0.197 1 47.38 102 ASP B C 1
ATOM 3215 O O . ASP B 1 102 ? 14.539 23.375 0.578 1 47.38 102 ASP B O 1
ATOM 3219 N N . ARG B 1 103 ? 13.547 21.625 -0.115 1 56.75 103 ARG B N 1
ATOM 3220 C CA . ARG B 1 103 ? 12.336 22.078 0.568 1 56.75 103 ARG B CA 1
ATOM 3221 C C . ARG B 1 103 ? 12.188 21.406 1.928 1 56.75 103 ARG B C 1
ATOM 3223 O O . ARG B 1 103 ? 11.117 21.438 2.535 1 56.75 103 ARG B O 1
ATOM 3230 N N . GLY B 1 104 ? 13.242 20.688 2.576 1 77.81 104 GLY B N 1
ATOM 3231 C CA . GLY B 1 104 ? 13.133 20.125 3.914 1 77.81 104 GLY B CA 1
ATOM 3232 C C . GLY B 1 104 ? 12.344 18.844 3.957 1 77.81 104 GLY B C 1
ATOM 3233 O O . GLY B 1 104 ? 11.891 18.422 5.023 1 77.81 104 GLY B O 1
ATOM 3234 N N . VAL B 1 105 ? 12.133 18.25 2.799 1 84.5 105 VAL B N 1
ATOM 3235 C CA . VAL B 1 105 ? 11.359 17.016 2.742 1 84.5 105 VAL B CA 1
ATOM 3236 C C . VAL B 1 105 ? 12.266 15.852 2.33 1 84.5 105 VAL B C 1
ATOM 3238 O O . VAL B 1 105 ? 13.062 15.977 1.399 1 84.5 105 VAL B O 1
ATOM 3241 N N . VAL B 1 106 ? 12.203 14.758 3.109 1 91.31 106 VAL B N 1
ATOM 3242 C CA . VAL B 1 106 ? 12.875 13.523 2.723 1 91.31 106 VAL B CA 1
ATOM 3243 C C . VAL B 1 106 ? 11.828 12.43 2.479 1 91.31 106 VAL B C 1
ATOM 3245 O O . VAL B 1 106 ? 10.984 12.164 3.338 1 91.31 106 VAL B O 1
ATOM 3248 N N . ARG B 1 107 ? 11.859 11.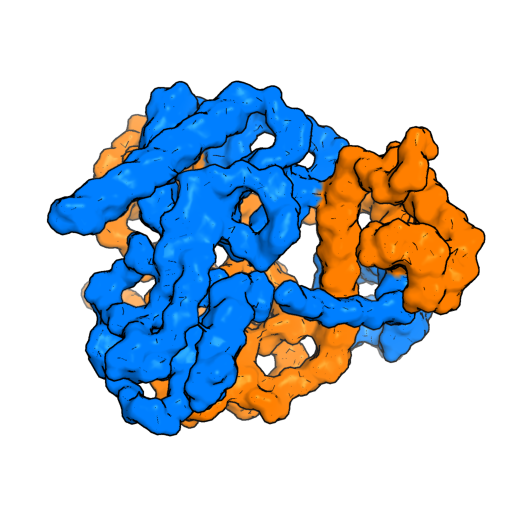852 1.282 1 92.69 107 ARG B N 1
ATOM 3249 C CA . ARG B 1 107 ? 10.977 10.742 0.928 1 92.69 107 ARG B CA 1
ATOM 3250 C C . ARG B 1 107 ? 11.672 9.406 1.139 1 92.69 107 ARG B C 1
ATOM 3252 O O . ARG B 1 107 ? 12.656 9.094 0.456 1 92.69 107 ARG B O 1
ATOM 3259 N N . PHE B 1 108 ? 11.062 8.672 2.156 1 95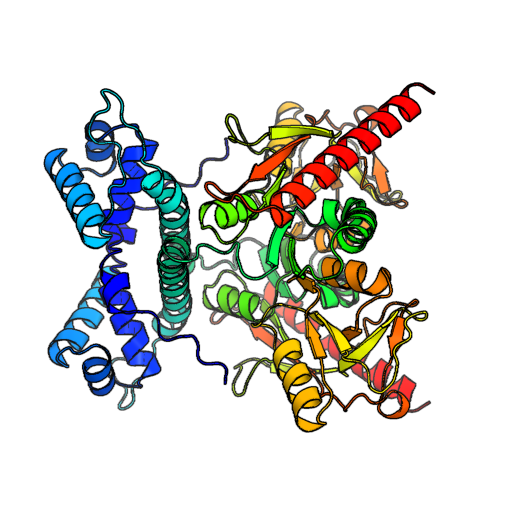.5 108 PHE B N 1
ATOM 3260 C CA . PHE B 1 108 ? 11.688 7.434 2.609 1 95.5 108 PHE B CA 1
ATOM 3261 C C . PHE B 1 108 ? 10.734 6.254 2.461 1 95.5 108 PHE B C 1
ATOM 3263 O O . PHE B 1 108 ? 9.578 6.328 2.885 1 95.5 108 PHE B O 1
ATOM 3270 N N . GLY B 1 109 ? 11.227 5.172 1.796 1 96.56 109 GLY B N 1
ATOM 3271 C CA . GLY B 1 109 ? 10.422 3.967 1.636 1 96.56 109 GLY B CA 1
ATOM 3272 C C . GLY B 1 109 ? 10.969 2.779 2.404 1 96.56 109 GLY B C 1
ATOM 3273 O O . GLY B 1 109 ? 12.188 2.584 2.473 1 96.56 109 GLY B O 1
ATOM 3274 N N . LEU B 1 110 ? 10.086 2.004 3.01 1 94.81 110 LEU B N 1
ATOM 3275 C CA . LEU B 1 110 ? 10.461 0.738 3.629 1 94.81 110 LEU B CA 1
ATOM 3276 C C . LEU B 1 110 ? 9.258 -0.202 3.705 1 94.81 110 LEU B C 1
ATOM 3278 O O . LEU B 1 110 ? 8.109 0.248 3.699 1 94.81 110 LEU B O 1
ATOM 3282 N N . PRO B 1 111 ? 9.516 -1.514 3.766 1 92.94 111 PRO B N 1
ATOM 3283 C CA . PRO B 1 111 ? 8.406 -2.443 3.953 1 92.94 111 PRO B CA 1
ATOM 3284 C C . PRO B 1 111 ? 7.676 -2.234 5.281 1 92.94 111 PRO B C 1
ATOM 3286 O O . PRO B 1 111 ? 8.305 -1.896 6.285 1 92.94 111 PRO B O 1
ATOM 3289 N N . GLU B 1 112 ? 6.383 -2.498 5.254 1 89.31 112 GLU B N 1
ATOM 3290 C CA . GLU B 1 112 ? 5.535 -2.197 6.406 1 89.31 112 GLU B CA 1
ATOM 3291 C C . GLU B 1 112 ? 5.965 -2.998 7.633 1 89.31 112 GLU B C 1
ATOM 3293 O O . GLU B 1 112 ? 5.871 -2.514 8.758 1 89.31 112 GLU B O 1
ATOM 3298 N N . ASP B 1 113 ? 6.359 -4.219 7.465 1 86.12 113 ASP B N 1
ATOM 3299 C CA . ASP B 1 113 ? 6.77 -5.047 8.594 1 86.12 113 ASP B CA 1
ATOM 3300 C C . ASP B 1 113 ? 7.977 -4.449 9.305 1 86.12 113 ASP B C 1
ATOM 3302 O O . ASP B 1 113 ? 8.117 -4.586 10.523 1 86.12 113 ASP B O 1
ATOM 3306 N N . TYR B 1 114 ? 8.789 -3.764 8.609 1 87.94 114 TYR B N 1
ATOM 3307 C CA . TYR B 1 114 ? 9.961 -3.135 9.211 1 87.94 114 TYR B CA 1
ATOM 3308 C C . TYR B 1 114 ? 9.602 -1.782 9.82 1 87.94 114 TYR B C 1
ATOM 3310 O O . TYR B 1 114 ? 10.305 -1.281 10.695 1 87.94 114 TYR B O 1
ATOM 3318 N N . ALA B 1 115 ? 8.602 -1.213 9.289 1 89.69 115 ALA B N 1
ATOM 3319 C CA . ALA B 1 115 ? 8.18 0.086 9.812 1 89.69 115 ALA B CA 1
ATOM 3320 C C . ALA B 1 115 ? 7.883 0.004 11.305 1 89.69 115 ALA B C 1
ATOM 3322 O O . ALA B 1 115 ? 8.359 0.831 12.086 1 89.69 115 ALA B O 1
ATOM 3323 N N . GLU B 1 116 ? 7.164 -0.974 11.68 1 84.31 116 GLU B N 1
ATOM 3324 C CA . GLU B 1 116 ? 6.797 -1.129 13.086 1 84.31 116 GLU B CA 1
ATOM 3325 C C . GLU B 1 116 ? 8.031 -1.346 13.953 1 84.31 116 GLU B C 1
ATOM 3327 O O . GLU B 1 116 ? 8.078 -0.887 15.102 1 84.31 116 GLU B O 1
ATOM 3332 N N . LEU B 1 117 ? 8.938 -1.971 13.414 1 81.75 117 LEU B N 1
ATOM 3333 C CA . LEU B 1 117 ? 10.133 -2.354 14.164 1 81.75 117 LEU B CA 1
ATOM 3334 C C . LEU B 1 117 ? 11.109 -1.187 14.266 1 81.75 117 LEU B C 1
ATOM 3336 O O . LEU B 1 117 ? 11.688 -0.948 15.328 1 81.75 117 LEU B O 1
ATOM 3340 N N . TRP B 1 118 ? 11.258 -0.387 13.203 1 85.75 118 TRP B N 1
ATOM 3341 C CA . TRP B 1 118 ? 12.406 0.502 13.117 1 85.75 118 TRP B CA 1
ATOM 3342 C C . TRP B 1 118 ? 11.977 1.963 13.18 1 85.75 118 TRP B C 1
ATOM 3344 O O . TRP B 1 118 ? 12.742 2.822 13.625 1 85.75 118 TRP B O 1
ATOM 3354 N N . LEU B 1 119 ? 10.82 2.252 12.766 1 90.56 119 LEU B N 1
ATOM 3355 C CA . LEU B 1 119 ? 10.43 3.643 12.547 1 90.56 119 LEU B CA 1
ATOM 3356 C C . LEU B 1 119 ? 10.344 4.395 13.867 1 90.56 119 LEU B C 1
ATOM 3358 O O . LEU B 1 119 ? 10.695 5.578 13.938 1 90.56 119 LEU B O 1
ATOM 3362 N N . PRO B 1 120 ? 9.867 3.736 14.945 1 92 120 PRO B N 1
ATOM 3363 C CA . PRO B 1 120 ? 9.773 4.484 16.203 1 92 120 PRO B CA 1
ATOM 3364 C C . PRO B 1 120 ? 11.109 5.098 16.625 1 92 120 PRO B C 1
ATOM 3366 O O . PRO B 1 120 ? 11.195 6.309 16.844 1 92 120 PRO B O 1
ATOM 3369 N N . ASP B 1 121 ? 12.133 4.328 16.641 1 91.62 121 ASP B N 1
ATOM 3370 C CA . ASP B 1 121 ? 13.453 4.812 17.031 1 91.62 121 ASP B CA 1
ATOM 3371 C C . ASP B 1 121 ? 14.047 5.727 15.977 1 91.62 121 ASP B C 1
ATOM 3373 O O . ASP B 1 121 ? 14.727 6.707 16.297 1 91.62 121 ASP B O 1
ATOM 3377 N N . LEU B 1 122 ? 13.812 5.41 14.789 1 92.44 122 LEU B N 1
ATOM 3378 C CA . LEU B 1 122 ? 14.344 6.211 13.688 1 92.44 122 LEU B CA 1
ATOM 3379 C C . LEU B 1 122 ? 13.773 7.621 13.719 1 92.44 122 LEU B C 1
ATOM 3381 O O . LEU B 1 122 ? 14.516 8.602 13.594 1 92.44 122 LEU B O 1
ATOM 3385 N N . LEU B 1 123 ? 12.469 7.672 13.867 1 92.06 123 LEU B N 1
ATOM 3386 C CA . LEU B 1 123 ? 11.812 8.977 13.898 1 92.06 123 LEU B CA 1
ATOM 3387 C C . LEU B 1 123 ? 12.281 9.797 15.094 1 92.06 123 LEU B C 1
ATOM 3389 O O . LEU B 1 123 ? 12.547 10.992 14.961 1 92.06 123 LEU B O 1
ATOM 3393 N N . LYS B 1 124 ? 12.344 9.172 16.203 1 92.62 124 LYS B N 1
ATOM 3394 C CA . LYS B 1 124 ? 12.805 9.852 17.406 1 92.62 124 LYS B CA 1
ATOM 3395 C C . LYS B 1 124 ? 14.188 10.469 17.188 1 92.62 124 LYS B C 1
ATOM 3397 O O . LYS B 1 124 ? 14.383 11.664 17.453 1 92.62 124 LYS B O 1
ATOM 3402 N N . SER B 1 125 ? 15.094 9.672 16.688 1 92.94 125 SER B N 1
ATOM 3403 C CA . SER B 1 125 ? 16.469 10.109 16.5 1 92.94 125 SER B CA 1
ATOM 3404 C C . SER B 1 125 ? 16.562 11.148 15.383 1 92.94 125 SER B C 1
ATOM 3406 O O . SER B 1 125 ? 17.297 12.133 15.508 1 92.94 125 SER B O 1
ATOM 3408 N N . PHE B 1 126 ? 15.859 10.992 14.344 1 92.5 126 PHE B N 1
ATOM 3409 C CA . PHE B 1 126 ? 15.938 11.867 13.18 1 92.5 126 PHE B CA 1
ATOM 3410 C C . PHE B 1 126 ? 15.391 13.25 13.516 1 92.5 126 PHE B C 1
ATOM 3412 O O . PHE B 1 126 ? 16 14.266 13.172 1 92.5 126 PHE B O 1
ATOM 3419 N N . TYR B 1 127 ? 14.266 13.297 14.18 1 90.12 127 TYR B N 1
ATOM 3420 C CA . TYR B 1 127 ? 13.641 14.578 14.492 1 90.12 127 TYR B CA 1
ATOM 3421 C C . TYR B 1 127 ? 14.406 15.297 15.594 1 90.12 127 TYR B C 1
ATOM 3423 O O . TYR B 1 127 ? 14.359 16.531 15.688 1 90.12 127 TYR B O 1
ATOM 3431 N N . ALA B 1 128 ? 15.094 14.578 16.469 1 90.5 128 ALA B N 1
ATOM 3432 C CA . ALA B 1 128 ? 16 15.211 17.422 1 90.5 128 ALA B CA 1
ATOM 3433 C C . ALA B 1 128 ? 17.156 15.898 16.703 1 90.5 128 ALA B C 1
ATOM 3435 O O . ALA B 1 128 ? 17.609 16.969 17.109 1 90.5 128 ALA B O 1
ATOM 3436 N N . MET B 1 129 ? 17.578 15.305 15.648 1 88.75 129 MET B N 1
ATOM 3437 C CA . MET B 1 129 ? 18.688 15.82 14.852 1 88.75 129 MET B CA 1
ATOM 3438 C C . MET B 1 129 ? 18.234 16.938 13.93 1 88.75 129 MET B C 1
ATOM 3440 O O . MET B 1 129 ? 18.953 17.922 13.727 1 88.75 129 MET B O 1
ATOM 3444 N N . ARG B 1 130 ? 17.031 16.766 13.367 1 89.44 130 ARG B N 1
ATOM 3445 C CA . ARG B 1 130 ? 16.484 17.703 12.398 1 89.44 130 ARG B CA 1
ATOM 3446 C C . ARG B 1 130 ? 15.031 18.047 12.719 1 89.44 130 ARG B C 1
ATOM 3448 O O . ARG B 1 130 ? 14.109 17.594 12.031 1 89.44 130 ARG B O 1
ATOM 3455 N N . PRO B 1 131 ? 14.766 18.938 13.648 1 83.38 131 PRO B N 1
ATOM 3456 C CA . PRO B 1 131 ? 13.406 19.234 14.109 1 83.38 131 PRO B CA 1
ATOM 3457 C C . PRO B 1 131 ? 12.531 19.828 13.016 1 83.38 131 PRO B C 1
ATOM 3459 O O . PRO B 1 131 ? 11.305 19.672 13.047 1 83.38 131 PRO B O 1
ATOM 3462 N N . GLY B 1 132 ? 13.031 20.422 12.047 1 82.75 132 GLY B N 1
ATOM 3463 C CA . GLY B 1 132 ? 12.227 21.062 11.016 1 82.75 132 GLY B CA 1
ATOM 3464 C C . GLY B 1 132 ? 12.055 20.203 9.781 1 82.75 132 GLY B C 1
ATOM 3465 O O . GLY B 1 132 ? 11.391 20.609 8.82 1 82.75 132 GLY B O 1
ATOM 3466 N N . ALA B 1 133 ? 12.484 19.047 9.875 1 87.19 133 ALA B N 1
ATOM 3467 C CA . ALA B 1 133 ? 12.422 18.172 8.711 1 87.19 133 ALA B CA 1
ATOM 3468 C C . ALA B 1 133 ? 11.016 17.594 8.539 1 87.19 133 ALA B C 1
ATOM 3470 O O . ALA B 1 133 ? 10.25 17.516 9.5 1 87.19 133 ALA B O 1
ATOM 3471 N N . ARG B 1 134 ? 10.711 17.328 7.316 1 89.56 134 ARG B N 1
ATOM 3472 C CA . ARG B 1 134 ? 9.461 16.672 6.973 1 89.56 134 ARG B CA 1
ATOM 3473 C C . ARG B 1 134 ? 9.719 15.328 6.301 1 89.56 134 ARG B C 1
ATOM 3475 O O . ARG B 1 134 ? 10.398 15.258 5.277 1 89.56 134 ARG B O 1
ATOM 3482 N N . LEU B 1 135 ? 9.18 14.328 6.898 1 92.62 135 LEU B N 1
ATOM 3483 C CA . LEU B 1 135 ? 9.383 12.984 6.363 1 92.62 135 LEU B CA 1
ATOM 3484 C C . LEU B 1 135 ? 8.125 12.492 5.652 1 92.62 135 LEU B C 1
ATOM 3486 O O . LEU B 1 135 ? 7.023 12.586 6.191 1 92.62 135 LEU B O 1
ATOM 3490 N N . HIS B 1 136 ? 8.312 12.078 4.477 1 93.75 136 HIS B N 1
ATOM 3491 C CA . HIS B 1 136 ? 7.305 11.336 3.727 1 93.75 136 HIS B CA 1
ATOM 3492 C C . HIS B 1 136 ? 7.66 9.852 3.637 1 93.75 136 HIS B C 1
ATOM 3494 O O . HIS B 1 136 ? 8.516 9.461 2.836 1 93.75 136 HIS B O 1
ATOM 3500 N N . VAL B 1 137 ? 6.953 9.078 4.426 1 95.44 137 VAL B N 1
ATOM 3501 C CA . VAL B 1 137 ? 7.301 7.664 4.547 1 95.44 137 VAL B CA 1
ATOM 3502 C C . VAL B 1 137 ? 6.32 6.82 3.74 1 95.44 137 VAL B C 1
ATOM 3504 O O . VAL B 1 137 ? 5.102 6.945 3.9 1 95.44 137 VAL B O 1
ATOM 3507 N N . HIS B 1 138 ? 6.879 6.008 2.914 1 94.5 138 HIS B N 1
ATOM 3508 C CA . HIS B 1 138 ? 6.109 5.059 2.115 1 94.5 138 HIS B CA 1
ATOM 3509 C C . HIS B 1 138 ? 6.316 3.631 2.607 1 94.5 138 HIS B C 1
ATOM 3511 O O . HIS B 1 138 ? 7.434 3.109 2.568 1 94.5 138 HIS B O 1
ATOM 3517 N N . CYS B 1 139 ? 5.211 3.051 3.023 1 94.12 139 CYS B N 1
ATOM 3518 C CA . CYS B 1 139 ? 5.262 1.649 3.422 1 94.12 139 CYS B CA 1
ATOM 3519 C C . CYS B 1 139 ? 4.672 0.754 2.34 1 94.12 139 CYS B C 1
ATOM 3521 O O . CYS B 1 139 ? 3.449 0.626 2.232 1 94.12 139 CYS B O 1
ATOM 3523 N N . ARG B 1 140 ? 5.543 0.1 1.595 1 92.5 140 ARG B N 1
ATOM 3524 C CA . ARG B 1 140 ? 5.152 -0.74 0.468 1 92.5 140 ARG B CA 1
ATOM 3525 C C . ARG B 1 140 ? 6.078 -1.942 0.331 1 92.5 140 ARG B C 1
ATOM 3527 O O . ARG B 1 140 ? 7.07 -2.053 1.055 1 92.5 140 ARG B O 1
ATOM 3534 N N . MET B 1 141 ? 5.656 -2.779 -0.592 1 90.81 141 MET B N 1
ATOM 3535 C CA . MET B 1 141 ? 6.516 -3.92 -0.889 1 90.81 141 MET B CA 1
ATOM 3536 C C . MET B 1 141 ? 7.812 -3.467 -1.554 1 90.81 141 MET B C 1
ATOM 3538 O O . MET B 1 141 ? 7.828 -2.467 -2.271 1 90.81 141 MET B O 1
ATOM 3542 N N . SER B 1 142 ? 8.836 -4.23 -1.387 1 90.69 142 SER B N 1
ATOM 3543 C CA . SER B 1 142 ? 10.188 -3.857 -1.8 1 90.69 142 SER B CA 1
ATOM 3544 C C . SER B 1 142 ? 10.234 -3.525 -3.287 1 90.69 142 SER B C 1
ATOM 3546 O O . SER B 1 142 ? 10.828 -2.521 -3.686 1 90.69 142 SER B O 1
ATOM 3548 N N . LEU B 1 143 ? 9.625 -4.336 -4.055 1 82.62 143 LEU B N 1
ATOM 3549 C CA . LEU B 1 143 ? 9.68 -4.098 -5.496 1 82.62 143 LEU B CA 1
ATOM 3550 C C . LEU B 1 143 ? 9.008 -2.777 -5.855 1 82.62 143 LEU B C 1
ATOM 3552 O O . LEU B 1 143 ? 9.5 -2.043 -6.715 1 82.62 143 LEU B O 1
ATOM 3556 N N . GLU B 1 144 ? 7.93 -2.52 -5.227 1 84.75 144 GLU B N 1
ATOM 3557 C CA . GLU B 1 144 ? 7.246 -1.248 -5.438 1 84.75 144 GLU B CA 1
ATOM 3558 C C . GLU B 1 144 ? 8.125 -0.072 -5.016 1 84.75 144 GLU B C 1
ATOM 3560 O O . GLU B 1 144 ? 8.125 0.974 -5.668 1 84.75 144 GLU B O 1
ATOM 3565 N N . LEU B 1 145 ? 8.781 -0.239 -3.941 1 91.44 145 LEU B N 1
ATOM 3566 C CA . LEU B 1 145 ? 9.656 0.811 -3.432 1 91.44 145 LEU B CA 1
ATOM 3567 C C . LEU B 1 145 ? 10.805 1.084 -4.402 1 91.44 145 LEU B C 1
ATOM 3569 O O . LEU B 1 145 ? 11.156 2.24 -4.641 1 91.44 145 LEU B O 1
ATOM 3573 N N . LEU B 1 146 ? 11.344 0.066 -4.934 1 84.62 146 LEU B N 1
ATOM 3574 C CA . LEU B 1 146 ? 12.422 0.23 -5.898 1 84.62 146 LEU B CA 1
ATOM 3575 C C . LEU B 1 146 ? 11.938 0.955 -7.148 1 84.62 146 LEU B C 1
ATOM 3577 O O . LEU B 1 146 ? 12.641 1.813 -7.688 1 84.62 146 LEU B O 1
ATOM 3581 N N . GLU B 1 147 ? 10.766 0.554 -7.531 1 76.38 147 GLU B N 1
ATOM 3582 C CA . GLU B 1 147 ? 10.164 1.225 -8.68 1 76.38 147 GLU B CA 1
ATOM 3583 C C . GLU B 1 147 ? 9.992 2.719 -8.422 1 76.38 147 GLU B C 1
ATOM 3585 O O . GLU B 1 147 ? 10.305 3.545 -9.281 1 76.38 147 GLU B O 1
ATOM 3590 N N . ARG B 1 148 ? 9.523 3.047 -7.266 1 83.38 148 ARG B N 1
ATOM 3591 C CA . ARG B 1 148 ? 9.305 4.441 -6.895 1 83.38 148 ARG B CA 1
ATOM 3592 C C . ARG B 1 148 ? 10.633 5.184 -6.75 1 83.38 148 ARG B C 1
ATOM 3594 O O . ARG B 1 148 ? 10.719 6.375 -7.055 1 83.38 148 ARG B O 1
ATOM 3601 N N . LEU B 1 149 ? 11.602 4.508 -6.238 1 84.94 149 LEU B N 1
ATOM 3602 C CA . LEU B 1 149 ? 12.938 5.09 -6.121 1 84.94 149 LEU B CA 1
ATOM 3603 C C . LEU B 1 149 ? 13.5 5.434 -7.496 1 84.94 149 LEU B C 1
ATOM 3605 O O . LEU B 1 149 ? 14.039 6.527 -7.695 1 84.94 149 LEU B O 1
ATOM 3609 N N . GLN B 1 150 ? 13.383 4.516 -8.297 1 73.12 150 GLN B N 1
ATOM 3610 C CA . GLN B 1 150 ? 13.891 4.695 -9.648 1 73.12 150 GLN B CA 1
ATOM 3611 C C . GLN B 1 150 ? 13.148 5.816 -10.367 1 73.12 150 GLN B C 1
ATOM 3613 O O . GLN B 1 150 ? 13.734 6.539 -11.18 1 73.12 150 GLN B O 1
ATOM 3618 N N . ALA B 1 151 ? 11.906 5.953 -10.023 1 69.5 151 ALA B N 1
ATOM 3619 C CA . ALA B 1 151 ? 11.055 6.988 -10.609 1 69.5 151 ALA B CA 1
ATOM 3620 C C . ALA B 1 151 ? 11.336 8.352 -9.977 1 69.5 151 ALA B C 1
ATOM 3622 O O . ALA B 1 151 ? 10.758 9.359 -10.383 1 69.5 151 ALA B O 1
ATOM 3623 N N . GLY B 1 152 ? 12.164 8.367 -8.992 1 75.56 152 GLY B N 1
ATOM 3624 C CA . GLY B 1 152 ? 12.492 9.609 -8.32 1 75.56 152 GLY B CA 1
ATOM 3625 C C . GLY B 1 152 ? 11.445 10.023 -7.301 1 75.56 152 GLY B C 1
ATOM 3626 O O . GLY B 1 152 ? 11.453 11.164 -6.828 1 75.56 152 GLY B O 1
ATOM 3627 N N . GLU B 1 153 ? 10.562 9.109 -7.027 1 80.69 153 GLU B N 1
ATOM 3628 C CA . GLU B 1 153 ? 9.484 9.406 -6.09 1 80.69 153 GLU B CA 1
ATOM 3629 C C . GLU B 1 153 ? 9.93 9.172 -4.648 1 80.69 153 GLU B C 1
ATOM 3631 O O . GLU B 1 153 ? 9.242 9.578 -3.707 1 80.69 153 GLU B O 1
ATOM 3636 N N . LEU B 1 154 ? 11.062 8.547 -4.562 1 89.62 154 LEU B N 1
ATOM 3637 C CA . LEU B 1 154 ? 11.695 8.336 -3.264 1 89.62 154 LEU B CA 1
ATOM 3638 C C . LEU B 1 154 ? 13.148 8.812 -3.279 1 89.62 154 LEU B C 1
ATOM 3640 O O . LEU B 1 154 ? 13.805 8.766 -4.32 1 89.62 154 LEU B O 1
ATOM 3644 N N . ASP B 1 155 ? 13.547 9.281 -2.137 1 89.62 155 ASP B N 1
ATOM 3645 C CA . ASP B 1 155 ? 14.953 9.664 -1.979 1 89.62 155 ASP B CA 1
ATOM 3646 C C . ASP B 1 155 ? 15.789 8.492 -1.466 1 89.62 155 ASP B C 1
ATOM 3648 O O . ASP B 1 155 ? 16.938 8.328 -1.868 1 89.62 155 ASP B O 1
ATOM 3652 N N . VAL B 1 156 ? 15.219 7.766 -0.574 1 93.38 156 VAL B N 1
ATOM 3653 C CA . VAL B 1 156 ? 15.875 6.621 0.053 1 93.38 156 VAL B CA 1
ATOM 3654 C C . VAL B 1 156 ? 14.875 5.477 0.212 1 93.38 156 VAL B C 1
ATOM 3656 O O . VAL B 1 156 ? 13.688 5.711 0.476 1 93.38 156 VAL B O 1
ATOM 3659 N N . ALA B 1 157 ? 15.359 4.25 0.008 1 94.62 157 ALA B N 1
ATOM 3660 C CA . ALA B 1 157 ? 14.508 3.08 0.217 1 94.62 157 ALA B CA 1
ATOM 3661 C C . ALA B 1 157 ? 15.273 1.965 0.923 1 94.62 157 ALA B C 1
ATOM 3663 O O . ALA B 1 157 ? 16.406 1.657 0.56 1 94.62 157 ALA B O 1
ATOM 3664 N N . LEU B 1 158 ? 14.734 1.512 1.99 1 93.56 158 LEU B N 1
ATOM 3665 C CA . LEU B 1 158 ? 15.172 0.275 2.625 1 93.56 158 LEU B CA 1
ATOM 3666 C C . LEU B 1 158 ? 14.352 -0.913 2.131 1 93.56 158 LEU B C 1
ATOM 3668 O O . LEU B 1 158 ? 13.133 -0.945 2.303 1 93.56 158 LEU B O 1
ATOM 3672 N N . VAL B 1 159 ? 15.023 -1.88 1.48 1 92.62 159 VAL B N 1
ATOM 3673 C CA . VAL B 1 159 ? 14.266 -2.953 0.843 1 92.62 159 VAL B CA 1
ATOM 3674 C C . VAL B 1 159 ? 14.922 -4.297 1.141 1 92.62 159 VAL B C 1
ATOM 3676 O O . VAL B 1 159 ? 16.078 -4.352 1.559 1 92.62 159 VAL B O 1
ATOM 3679 N N . VAL B 1 160 ? 14.109 -5.328 1.015 1 89.12 160 VAL B N 1
ATOM 3680 C CA . VAL B 1 160 ? 14.641 -6.684 1 1 89.12 160 VAL B CA 1
ATOM 3681 C C . VAL B 1 160 ? 15.141 -7.027 -0.401 1 89.12 160 VAL B C 1
ATOM 3683 O O . VAL B 1 160 ? 14.43 -6.82 -1.389 1 89.12 160 VAL B O 1
ATOM 3686 N N . ARG B 1 161 ? 16.219 -7.562 -0.427 1 83.88 161 ARG B N 1
ATOM 3687 C CA . ARG B 1 161 ? 16.859 -7.863 -1.708 1 83.88 161 ARG B CA 1
ATOM 3688 C C . ARG B 1 161 ? 16.094 -8.953 -2.455 1 83.88 161 ARG B C 1
ATOM 3690 O O . ARG B 1 161 ? 15.828 -10.023 -1.906 1 83.88 161 ARG B O 1
ATOM 3697 N N . HIS B 1 162 ? 15.539 -8.797 -3.666 1 67.12 162 HIS B N 1
ATOM 3698 C CA . HIS B 1 162 ? 14.781 -9.742 -4.48 1 67.12 162 HIS B CA 1
ATOM 3699 C C . HIS B 1 162 ? 15.695 -10.539 -5.398 1 67.12 162 HIS B C 1
ATOM 3701 O O . HIS B 1 162 ? 15.406 -11.695 -5.719 1 67.12 162 HIS B O 1
ATOM 3707 N N . GLY B 1 163 ? 16.734 -10.023 -5.887 1 61.25 163 GLY B N 1
ATOM 3708 C CA . GLY B 1 163 ? 17.594 -10.68 -6.852 1 61.25 163 GLY B CA 1
ATOM 3709 C C . GLY B 1 163 ? 19.016 -10.148 -6.852 1 61.25 163 GLY B C 1
ATOM 3710 O O . GLY B 1 163 ? 19.328 -9.211 -6.117 1 61.25 163 GLY B O 1
ATOM 3711 N N . PRO B 1 164 ? 19.703 -11.031 -7.816 1 53.41 164 PRO B N 1
ATOM 3712 C CA . PRO B 1 164 ? 21.109 -10.633 -7.965 1 53.41 164 PRO B CA 1
ATOM 3713 C C . PRO B 1 164 ? 21.266 -9.273 -8.641 1 53.41 164 PRO B C 1
ATOM 3715 O O . PRO B 1 164 ? 20.453 -8.906 -9.492 1 53.41 164 PRO B O 1
ATOM 3718 N N . GLY B 1 165 ? 21.859 -8.234 -7.887 1 52 165 GLY B N 1
ATOM 3719 C CA . GLY B 1 165 ? 22.266 -7 -8.547 1 52 165 GLY B CA 1
ATOM 3720 C C . GLY B 1 165 ? 21.5 -5.789 -8.039 1 52 165 GLY B C 1
ATOM 3721 O O . GLY B 1 165 ? 21.328 -4.809 -8.773 1 52 165 GLY B O 1
ATOM 3722 N N . ALA B 1 166 ? 20.906 -6 -6.93 1 59.78 166 ALA B N 1
ATOM 3723 C CA . ALA B 1 166 ? 20.234 -4.754 -6.578 1 59.78 166 ALA B CA 1
ATOM 3724 C C . ALA B 1 166 ? 21.219 -3.717 -6.062 1 59.78 166 ALA B C 1
ATOM 3726 O O . ALA B 1 166 ? 22.078 -4.023 -5.227 1 59.78 166 ALA B O 1
ATOM 3727 N N . GLY B 1 167 ? 21.734 -2.857 -6.859 1 64.81 167 GLY B N 1
ATOM 3728 C CA . GLY B 1 167 ? 22.656 -1.727 -6.758 1 64.81 167 GLY B CA 1
ATOM 3729 C C . GLY B 1 167 ? 22.594 -1.041 -5.406 1 64.81 167 GLY B C 1
ATOM 3730 O O . GLY B 1 167 ? 23.25 -0.017 -5.195 1 64.81 167 GLY B O 1
ATOM 3731 N N . GLY B 1 168 ? 21.953 -1.713 -4.398 1 80.62 168 GLY B N 1
ATOM 3732 C CA . GLY B 1 168 ? 21.906 -1.052 -3.105 1 80.62 168 GLY B CA 1
ATOM 3733 C C . GLY B 1 168 ? 22.984 -1.529 -2.146 1 80.62 168 GLY B C 1
ATOM 3734 O O . GLY B 1 168 ? 23.734 -2.453 -2.461 1 80.62 168 GLY B O 1
ATOM 3735 N N . ARG B 1 169 ? 23.188 -0.825 -1.038 1 86.56 169 ARG B N 1
ATOM 3736 C CA . ARG B 1 169 ? 24.125 -1.197 0.026 1 86.56 169 ARG B CA 1
ATOM 3737 C C . ARG B 1 169 ? 23.469 -2.186 0.992 1 86.56 169 ARG B C 1
ATOM 3739 O O . ARG B 1 169 ? 22.422 -1.902 1.566 1 86.56 169 ARG B O 1
ATOM 3746 N N . VAL B 1 170 ? 24.109 -3.273 1.214 1 87.56 170 VAL B N 1
ATOM 3747 C CA . VAL B 1 170 ? 23.594 -4.277 2.137 1 87.56 170 VAL B CA 1
ATOM 3748 C C . VAL B 1 170 ? 23.859 -3.838 3.5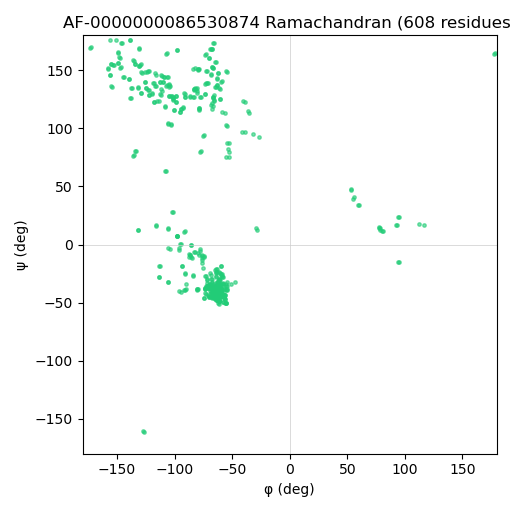76 1 87.56 170 VAL B C 1
ATOM 3750 O O . VAL B 1 170 ? 24.984 -3.529 3.947 1 87.56 170 VAL B O 1
ATOM 3753 N N . LEU B 1 171 ? 22.844 -3.826 4.336 1 87.81 171 LEU B N 1
ATOM 3754 C CA . LEU B 1 171 ? 22.969 -3.355 5.711 1 87.81 171 LEU B CA 1
ATOM 3755 C C . LEU B 1 171 ? 22.938 -4.523 6.691 1 87.81 171 LEU B C 1
ATOM 3757 O O . LEU B 1 171 ? 23.5 -4.438 7.785 1 87.81 171 LEU B O 1
ATOM 3761 N N . GLY B 1 172 ? 22.203 -5.531 6.34 1 84.69 172 GLY B N 1
ATOM 3762 C CA . GLY B 1 172 ? 22.078 -6.656 7.254 1 84.69 172 GLY B CA 1
ATOM 3763 C C . GLY B 1 172 ? 21.328 -7.828 6.66 1 84.69 172 GLY B C 1
ATOM 3764 O O . GLY B 1 172 ? 20.828 -7.754 5.535 1 84.69 172 GLY B O 1
ATOM 3765 N N . ARG B 1 173 ? 21.484 -8.906 7.508 1 87.06 173 ARG B N 1
ATOM 3766 C CA . ARG B 1 173 ? 20.828 -10.156 7.129 1 87.06 173 ARG B CA 1
ATOM 3767 C C . ARG B 1 173 ? 19.875 -10.625 8.227 1 87.06 173 ARG B C 1
ATOM 3769 O O . ARG B 1 173 ? 20.219 -10.555 9.414 1 87.06 173 ARG B O 1
ATOM 3776 N N . HIS B 1 174 ? 18.672 -10.984 7.758 1 86.69 174 HIS B N 1
ATOM 3777 C CA . HIS B 1 174 ? 17.672 -11.422 8.734 1 86.69 174 HIS B CA 1
ATOM 3778 C C . HIS B 1 174 ? 17.172 -12.828 8.414 1 86.69 174 HIS B C 1
ATOM 3780 O O . HIS B 1 174 ? 17.078 -13.203 7.242 1 86.69 174 HIS B O 1
ATOM 3786 N N . ASP B 1 175 ? 16.812 -13.5 9.523 1 91.5 175 ASP B N 1
ATOM 3787 C CA . ASP B 1 175 ? 16.266 -14.844 9.359 1 91.5 175 ASP B CA 1
ATOM 3788 C C . ASP B 1 175 ? 14.797 -14.797 8.977 1 91.5 175 ASP B C 1
ATOM 3790 O O . ASP B 1 175 ? 14.016 -14.047 9.578 1 91.5 175 ASP B O 1
ATOM 3794 N N . VAL B 1 176 ? 14.57 -15.586 7.961 1 94.88 176 VAL B N 1
ATOM 3795 C CA . VAL B 1 176 ? 13.18 -15.781 7.57 1 94.88 176 VAL B CA 1
ATOM 3796 C C . VAL B 1 176 ? 12.711 -17.172 8.023 1 94.88 176 VAL B C 1
ATOM 3798 O O . VAL B 1 176 ? 13.438 -18.156 7.883 1 94.88 176 VAL B O 1
ATOM 3801 N N . VAL B 1 177 ? 11.5 -17.25 8.594 1 97.38 177 VAL B N 1
ATOM 3802 C CA . VAL B 1 177 ? 11.039 -18.516 9.156 1 97.38 177 VAL B CA 1
ATOM 3803 C C . VAL B 1 177 ? 9.602 -18.781 8.711 1 97.38 177 VAL B C 1
ATOM 3805 O O . VAL B 1 177 ? 8.867 -17.844 8.375 1 97.38 177 VAL B O 1
ATOM 3808 N N . TRP B 1 178 ? 9.289 -20.062 8.711 1 98.12 178 TRP B N 1
ATOM 3809 C CA . TRP B 1 178 ? 7.883 -20.438 8.664 1 98.12 178 TRP B CA 1
ATOM 3810 C C . TRP B 1 178 ? 7.207 -20.188 10.008 1 98.12 178 TRP B C 1
ATOM 3812 O O . TRP B 1 178 ? 7.789 -20.438 11.062 1 98.12 178 TRP B O 1
ATOM 3822 N N . ALA B 1 179 ? 5.996 -19.656 9.953 1 98.25 179 ALA B N 1
ATOM 3823 C CA . ALA B 1 179 ? 5.328 -19.359 11.219 1 98.25 179 ALA B CA 1
ATOM 3824 C C . ALA B 1 179 ? 3.82 -19.562 11.102 1 98.25 179 ALA B C 1
ATOM 3826 O O . ALA B 1 179 ? 3.256 -19.469 10.008 1 98.25 179 ALA B O 1
ATOM 3827 N N . ALA B 1 180 ? 3.219 -19.875 12.203 1 98.31 180 ALA B N 1
ATOM 3828 C CA . ALA B 1 180 ? 1.775 -20.047 12.359 1 98.31 180 ALA B CA 1
ATOM 3829 C C . ALA B 1 180 ? 1.337 -19.672 13.773 1 98.31 180 ALA B C 1
ATOM 3831 O O . ALA B 1 180 ? 2.174 -19.422 14.648 1 98.31 180 ALA B O 1
ATOM 3832 N N . HIS B 1 181 ? 0.003 -19.5 13.891 1 97.88 181 HIS B N 1
ATOM 3833 C CA . HIS B 1 181 ? -0.527 -19.297 15.234 1 97.88 181 HIS B CA 1
ATOM 3834 C C . HIS B 1 181 ? -0.107 -20.438 16.172 1 97.88 181 HIS B C 1
ATOM 3836 O O . HIS B 1 181 ? 0.045 -21.578 15.727 1 97.88 181 HIS B O 1
ATOM 3842 N N . ARG B 1 182 ? 0.048 -20.141 17.406 1 96.75 182 ARG B N 1
ATOM 3843 C CA . ARG B 1 182 ? 0.521 -21.125 18.375 1 96.75 182 ARG B CA 1
ATOM 3844 C C . ARG B 1 182 ? -0.411 -22.328 18.438 1 96.75 182 ARG B C 1
ATOM 3846 O O . ARG B 1 182 ? 0.028 -23.438 18.703 1 96.75 182 ARG B O 1
ATOM 3853 N N . ASP B 1 183 ? -1.656 -22.125 18.094 1 94.5 183 ASP B N 1
ATOM 3854 C CA . ASP B 1 183 ? -2.652 -23.188 18.188 1 94.5 183 ASP B CA 1
ATOM 3855 C C . ASP B 1 183 ? -2.814 -23.906 16.859 1 94.5 183 ASP B C 1
ATOM 3857 O O . ASP B 1 183 ? -3.625 -24.828 16.75 1 94.5 183 ASP B O 1
ATOM 3861 N N . PHE B 1 184 ? -2.07 -23.469 15.938 1 94.25 184 PHE B N 1
ATOM 3862 C CA . PHE B 1 184 ? -2.145 -24.094 14.625 1 94.25 184 PHE B CA 1
ATOM 3863 C C . PHE B 1 184 ? -1.632 -25.531 14.688 1 94.25 184 PHE B C 1
ATOM 3865 O O . PHE B 1 184 ? -0.554 -25.797 15.227 1 94.25 184 PHE B O 1
ATOM 3872 N N . ALA B 1 185 ? -2.465 -26.453 14.211 1 90.69 185 ALA B N 1
ATOM 3873 C CA . ALA B 1 185 ? -2.09 -27.859 14.133 1 90.69 185 ALA B CA 1
ATOM 3874 C C . ALA B 1 185 ? -2.35 -28.422 12.734 1 90.69 185 ALA B C 1
ATOM 3876 O O . ALA B 1 185 ? -3.383 -28.125 12.125 1 90.69 185 ALA B O 1
ATOM 3877 N N . LEU B 1 186 ? -1.366 -29.047 12.266 1 88 186 LEU B N 1
ATOM 3878 C CA . LEU B 1 186 ? -1.487 -29.672 10.953 1 88 186 LEU B CA 1
ATOM 3879 C C . LEU B 1 186 ? -0.858 -31.062 10.953 1 88 186 LEU B C 1
ATOM 3881 O O . LEU B 1 186 ? 0.247 -31.25 11.469 1 88 186 LEU B O 1
ATOM 3885 N N . ASP B 1 187 ? -1.663 -31.938 10.336 1 84.06 187 ASP B N 1
ATOM 3886 C CA . ASP B 1 187 ? -1.092 -33.281 10.117 1 84.06 187 ASP B CA 1
ATOM 3887 C C . ASP B 1 187 ? 0.113 -33.188 9.18 1 84.06 187 ASP B C 1
ATOM 3889 O O . ASP B 1 187 ? 0.108 -32.438 8.211 1 84.06 187 ASP B O 1
ATOM 3893 N N . ARG B 1 188 ? 1.078 -34 9.477 1 82.25 188 ARG B N 1
ATOM 3894 C CA . ARG B 1 188 ? 2.344 -33.969 8.75 1 82.25 188 ARG B CA 1
ATOM 3895 C C . ARG B 1 188 ? 2.137 -34.281 7.273 1 82.25 188 ARG B C 1
ATOM 3897 O O . ARG B 1 188 ? 2.889 -33.781 6.422 1 82.25 188 ARG B O 1
ATOM 3904 N N . HIS B 1 189 ? 1.103 -34.938 6.941 1 85.06 189 HIS B N 1
ATOM 3905 C CA . HIS B 1 189 ? 0.92 -35.375 5.559 1 85.06 189 HIS B CA 1
ATOM 3906 C C . HIS B 1 189 ? -0.128 -34.531 4.852 1 85.06 189 HIS B C 1
ATOM 3908 O O . HIS B 1 189 ? -0.327 -34.656 3.643 1 85.06 189 HIS B O 1
ATOM 3914 N N . ALA B 1 190 ? -0.665 -33.688 5.605 1 90.38 190 ALA B N 1
ATOM 3915 C CA . ALA B 1 190 ? -1.696 -32.844 5.016 1 90.38 190 ALA B CA 1
ATOM 3916 C C . ALA B 1 190 ? -1.074 -31.703 4.215 1 90.38 190 ALA B C 1
ATOM 3918 O O . ALA B 1 190 ? 0.045 -31.266 4.5 1 90.38 190 ALA B O 1
ATOM 3919 N N . SER B 1 191 ? -1.796 -31.281 3.209 1 93.94 191 SER B N 1
ATOM 3920 C CA . SER B 1 191 ? -1.369 -30.125 2.443 1 93.94 191 SER B CA 1
ATOM 3921 C C . SER B 1 191 ? -1.291 -28.875 3.326 1 93.94 191 SER B C 1
ATOM 3923 O O . SER B 1 191 ? -2.193 -28.625 4.125 1 93.94 191 SER B O 1
ATOM 3925 N N . VAL B 1 192 ? -0.223 -28.125 3.207 1 95.56 192 VAL B N 1
ATOM 3926 C CA . VAL B 1 192 ? 0.008 -26.953 4.051 1 95.56 192 VAL B CA 1
ATOM 3927 C C . VAL B 1 192 ? -0.822 -25.781 3.543 1 95.56 192 VAL B C 1
ATOM 3929 O O . VAL B 1 192 ? -0.634 -25.328 2.414 1 95.56 192 VAL B O 1
ATOM 3932 N N . PRO B 1 193 ? -1.751 -25.281 4.352 1 95.69 193 PRO B N 1
ATOM 3933 C CA . PRO B 1 193 ? -2.445 -24.047 3.992 1 95.69 193 PRO B CA 1
ATOM 3934 C C . PRO B 1 193 ? -1.567 -22.797 4.152 1 95.69 193 PRO B C 1
ATOM 3936 O O . PRO B 1 193 ? -0.991 -22.578 5.223 1 95.69 193 PRO B O 1
ATOM 3939 N N . LEU B 1 194 ? -1.531 -21.984 3.086 1 96.88 194 LEU B N 1
ATOM 3940 C CA . LEU B 1 194 ? -0.575 -20.875 3.094 1 96.88 194 LEU B CA 1
ATOM 3941 C C . LEU B 1 194 ? -1.29 -19.547 2.98 1 96.88 194 LEU B C 1
ATOM 3943 O O . LEU B 1 194 ? -2.201 -19.391 2.164 1 96.88 194 LEU B O 1
ATOM 3947 N N . ALA B 1 195 ? -0.974 -18.641 3.84 1 97.62 195 ALA B N 1
ATOM 3948 C CA . ALA B 1 195 ? -1.262 -17.219 3.691 1 97.62 195 ALA B CA 1
ATOM 3949 C C . ALA B 1 195 ? -0.026 -16.453 3.227 1 97.62 195 ALA B C 1
ATOM 3951 O O . ALA B 1 195 ? 0.945 -16.312 3.975 1 97.62 195 ALA B O 1
ATOM 3952 N N . LEU B 1 196 ? -0.136 -15.883 2.004 1 95.88 196 LEU B N 1
ATOM 3953 C CA . LEU B 1 196 ? 1.101 -15.422 1.38 1 95.88 196 LEU B CA 1
ATOM 3954 C C . LEU B 1 196 ? 0.96 -13.984 0.892 1 95.88 196 LEU B C 1
ATOM 3956 O O . LEU B 1 196 ? -0.15 -13.516 0.619 1 95.88 196 LEU B O 1
ATOM 3960 N N . PHE B 1 197 ? 2.121 -13.367 0.826 1 94.06 197 PHE B N 1
ATOM 3961 C CA . PHE B 1 197 ? 2.225 -12.148 0.03 1 94.06 197 PHE B CA 1
ATOM 3962 C C . PHE B 1 197 ? 2.053 -12.461 -1.453 1 94.06 197 PHE B C 1
ATOM 3964 O O . PHE B 1 197 ? 2.098 -13.617 -1.861 1 94.06 197 PHE B O 1
ATOM 3971 N N . PRO B 1 198 ? 1.882 -11.406 -2.27 1 89.31 198 PRO B N 1
ATOM 3972 C CA . PRO B 1 198 ? 1.707 -11.633 -3.705 1 89.31 198 PRO B CA 1
ATOM 3973 C C . PRO B 1 198 ? 2.959 -12.203 -4.367 1 89.31 198 PRO B C 1
ATOM 3975 O O . PRO B 1 198 ? 4.02 -12.273 -3.738 1 89.31 198 PRO B O 1
ATOM 3978 N N . GLU B 1 199 ? 2.785 -12.539 -5.602 1 77.81 199 GLU B N 1
ATOM 3979 C CA . GLU B 1 199 ? 3.811 -13.266 -6.344 1 77.81 199 GLU B CA 1
ATOM 3980 C C . GLU B 1 199 ? 5.086 -12.438 -6.48 1 77.81 199 GLU B C 1
ATOM 3982 O O . GLU B 1 199 ? 6.176 -12.992 -6.629 1 77.81 199 GLU B O 1
ATOM 3987 N N . THR B 1 200 ? 4.969 -11.195 -6.336 1 75.44 200 THR B N 1
ATOM 3988 C CA . THR B 1 200 ? 6.121 -10.32 -6.508 1 75.44 200 THR B CA 1
ATOM 3989 C C . THR B 1 200 ? 7 -10.328 -5.258 1 75.44 200 THR B C 1
ATOM 3991 O O . THR B 1 200 ? 8.109 -9.789 -5.266 1 75.44 200 THR B O 1
ATOM 3994 N N . CYS B 1 201 ? 6.504 -10.938 -4.301 1 85.19 201 CYS B N 1
ATOM 3995 C CA . CYS B 1 201 ? 7.277 -11.031 -3.066 1 85.19 201 CYS B CA 1
ATOM 3996 C C . CYS B 1 201 ? 8.312 -12.148 -3.152 1 85.19 201 CYS B C 1
ATOM 3998 O O . CYS B 1 201 ? 7.977 -13.281 -3.496 1 85.19 201 CY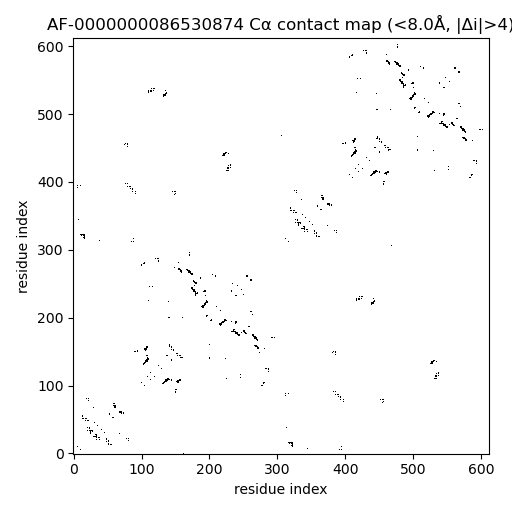S B O 1
ATOM 4000 N N . CYS B 1 202 ? 9.5 -11.883 -2.75 1 81.62 202 CYS B N 1
ATOM 4001 C CA . CYS B 1 202 ? 10.57 -12.875 -2.83 1 81.62 202 CYS B CA 1
ATOM 4002 C C . CYS B 1 202 ? 10.367 -13.984 -1.811 1 81.62 202 CYS B C 1
ATOM 4004 O O . CYS B 1 202 ? 10.734 -15.133 -2.059 1 81.62 202 CYS B O 1
ATOM 4006 N N . TYR B 1 203 ? 9.75 -13.703 -0.69 1 89.19 203 TYR B N 1
ATOM 4007 C CA . TYR B 1 203 ? 9.484 -14.742 0.299 1 89.19 203 TYR B CA 1
ATOM 4008 C C . TYR B 1 203 ? 8.578 -15.82 -0.278 1 89.19 203 TYR B C 1
ATOM 4010 O O . TYR B 1 203 ? 8.781 -17.016 -0.032 1 89.19 203 TYR B O 1
ATOM 4018 N N . ARG B 1 204 ? 7.578 -15.336 -0.96 1 89.19 204 ARG B N 1
ATOM 4019 C CA . ARG B 1 204 ? 6.648 -16.297 -1.555 1 89.19 204 ARG B CA 1
ATOM 4020 C C . ARG B 1 204 ? 7.375 -17.25 -2.496 1 89.19 204 ARG B C 1
ATOM 4022 O O . ARG B 1 204 ? 7.238 -18.469 -2.381 1 89.19 204 ARG B O 1
ATOM 4029 N N . GLN B 1 205 ? 8.156 -16.688 -3.361 1 81.5 205 GLN B N 1
ATOM 4030 C CA . GLN B 1 205 ? 8.867 -17.5 -4.344 1 81.5 205 GLN B CA 1
ATOM 4031 C C . GLN B 1 205 ? 9.812 -18.484 -3.662 1 81.5 205 GLN B C 1
ATOM 4033 O O . GLN B 1 205 ? 9.812 -19.672 -3.98 1 81.5 205 GLN B O 1
ATOM 4038 N N . ARG B 1 206 ? 10.578 -18.062 -2.771 1 84.69 206 ARG B N 1
ATOM 4039 C CA . ARG B 1 206 ? 11.555 -18.891 -2.066 1 84.69 206 ARG B CA 1
ATOM 4040 C C . ARG B 1 206 ? 10.867 -19.953 -1.224 1 84.69 206 ARG B C 1
ATOM 4042 O O . ARG B 1 206 ? 11.328 -21.094 -1.174 1 84.69 206 ARG B O 1
ATOM 4049 N N . GLY B 1 207 ? 9.836 -19.562 -0.571 1 93.12 207 GLY B N 1
ATOM 4050 C CA . GLY B 1 207 ? 9.102 -20.5 0.258 1 93.12 207 GLY B CA 1
ATOM 4051 C C . GLY B 1 207 ? 8.453 -21.609 -0.539 1 93.12 207 GLY B C 1
ATOM 4052 O O . GLY B 1 207 ? 8.547 -22.781 -0.167 1 93.12 207 GLY B O 1
ATOM 4053 N N . LEU B 1 208 ? 7.812 -21.266 -1.619 1 89.44 208 LEU B N 1
ATOM 4054 C CA . LEU B 1 208 ? 7.148 -22.266 -2.451 1 89.44 208 LEU B CA 1
ATOM 4055 C C . LEU B 1 208 ? 8.164 -23.203 -3.08 1 89.44 208 LEU B C 1
ATOM 4057 O O . LEU B 1 208 ? 7.926 -24.406 -3.17 1 89.44 208 LEU B O 1
ATOM 4061 N N . GLN B 1 209 ? 9.273 -22.641 -3.48 1 87.25 209 GLN B N 1
ATOM 4062 C CA . GLN B 1 209 ? 10.344 -23.469 -4.027 1 87.25 209 GLN B CA 1
ATOM 4063 C C . GLN B 1 209 ? 10.875 -24.438 -2.977 1 87.25 209 GLN B C 1
ATOM 4065 O O . GLN B 1 209 ? 11.141 -25.609 -3.279 1 87.25 209 GLN B O 1
ATOM 4070 N N . ALA B 1 210 ? 11.023 -23.984 -1.778 1 92.19 210 ALA B N 1
ATOM 4071 C CA . ALA B 1 210 ? 11.523 -24.812 -0.687 1 92.19 210 ALA B CA 1
ATOM 4072 C C . ALA B 1 210 ? 10.562 -25.969 -0.394 1 92.19 210 ALA B C 1
ATOM 4074 O O . ALA B 1 210 ? 10.984 -27.109 -0.204 1 92.19 210 ALA B O 1
ATOM 4075 N N . LEU B 1 211 ? 9.289 -25.688 -0.364 1 92.62 211 LEU B N 1
ATOM 4076 C CA . LEU B 1 211 ? 8.289 -26.719 -0.116 1 92.62 211 LEU B CA 1
ATOM 4077 C C . LEU B 1 211 ? 8.266 -27.734 -1.253 1 92.62 211 LEU B C 1
ATOM 4079 O O . LEU B 1 211 ? 8.172 -28.938 -1.012 1 92.62 211 LEU B O 1
ATOM 4083 N N . ALA B 1 212 ? 8.375 -27.234 -2.43 1 87.56 212 ALA B N 1
ATOM 4084 C CA . ALA B 1 212 ? 8.375 -28.109 -3.6 1 87.56 212 ALA B CA 1
ATOM 4085 C C . ALA B 1 212 ? 9.578 -29.047 -3.576 1 87.56 212 ALA B C 1
ATOM 4087 O O . ALA B 1 212 ? 9.445 -30.25 -3.844 1 87.56 212 ALA B O 1
ATOM 4088 N N . THR B 1 213 ? 10.688 -28.516 -3.297 1 89.25 213 THR B N 1
ATOM 4089 C CA . THR B 1 213 ? 11.914 -29.297 -3.229 1 89.25 213 THR B CA 1
ATOM 4090 C C . THR B 1 213 ? 11.812 -30.359 -2.152 1 89.25 213 THR B C 1
ATOM 4092 O O . THR B 1 213 ? 12.359 -31.469 -2.311 1 89.25 213 THR B O 1
ATOM 4095 N N . ALA B 1 214 ? 11.141 -30.094 -1.088 1 91.62 214 ALA B N 1
ATOM 4096 C CA . ALA B 1 214 ? 10.961 -31.047 0.016 1 91.62 214 ALA B CA 1
ATOM 4097 C C . ALA B 1 214 ? 9.781 -31.969 -0.238 1 91.62 214 ALA B C 1
ATOM 4099 O O . ALA B 1 214 ? 9.422 -32.781 0.624 1 91.62 214 ALA B O 1
ATOM 4100 N N . ASP B 1 215 ? 9.125 -31.781 -1.345 1 90.88 215 ASP B N 1
ATOM 4101 C CA . ASP B 1 215 ? 7.965 -32.562 -1.734 1 90.88 215 ASP B CA 1
ATOM 4102 C C . ASP B 1 215 ? 6.844 -32.438 -0.706 1 90.88 215 ASP B C 1
ATOM 4104 O O . ASP B 1 215 ? 6.227 -33.438 -0.322 1 90.88 215 ASP B O 1
ATOM 4108 N N . ARG B 1 216 ? 6.73 -31.328 -0.121 1 91.69 216 ARG B N 1
ATOM 4109 C CA . ARG B 1 216 ? 5.645 -31 0.798 1 91.69 216 ARG B CA 1
ATOM 4110 C C . ARG B 1 216 ? 4.508 -30.281 0.074 1 91.69 216 ARG B C 1
ATOM 4112 O O . ARG B 1 216 ? 4.691 -29.188 -0.441 1 91.69 216 ARG B O 1
ATOM 4119 N N . SER B 1 217 ? 3.387 -30.922 0.073 1 92.31 217 SER B N 1
ATOM 4120 C CA . SER B 1 217 ? 2.234 -30.344 -0.614 1 92.31 217 SER B CA 1
ATOM 4121 C C . SER B 1 217 ? 1.721 -29.094 0.108 1 92.31 217 SER B C 1
ATOM 4123 O O . SER B 1 217 ? 1.79 -29.016 1.336 1 92.31 217 SER B O 1
ATOM 4125 N N . PHE B 1 218 ? 1.223 -28.156 -0.702 1 92.12 218 PHE B N 1
ATOM 4126 C CA . PHE B 1 218 ? 0.688 -26.922 -0.13 1 92.12 218 PHE B CA 1
ATOM 4127 C C . PHE B 1 218 ? -0.456 -26.391 -0.981 1 92.12 218 PHE B C 1
ATOM 4129 O O . PHE B 1 218 ? -0.659 -26.828 -2.111 1 92.12 218 PHE B O 1
ATOM 4136 N N . HIS B 1 219 ? -1.265 -25.516 -0.391 1 89.69 219 HIS B N 1
ATOM 4137 C CA . HIS B 1 219 ? -2.273 -24.75 -1.108 1 89.69 219 HIS B CA 1
ATOM 4138 C C . HIS B 1 219 ? -2.43 -23.344 -0.509 1 89.69 219 HIS B C 1
ATOM 4140 O O . HIS B 1 219 ? -2.32 -23.172 0.707 1 89.69 219 HIS B O 1
ATOM 4146 N N . VAL B 1 220 ? -2.67 -22.406 -1.399 1 91.25 220 VAL B N 1
ATOM 4147 C CA . VAL B 1 220 ? -2.811 -21.016 -0.964 1 91.25 220 VAL B CA 1
ATOM 4148 C C . VAL B 1 220 ? -4.258 -20.75 -0.558 1 91.25 220 VAL B C 1
ATOM 4150 O O . VAL B 1 220 ? -5.184 -21 -1.329 1 91.25 220 VAL B O 1
ATOM 4153 N N . VAL B 1 221 ? -4.441 -20.203 0.654 1 92.56 221 VAL B N 1
ATOM 4154 C CA . VAL B 1 221 ? -5.801 -19.953 1.129 1 92.56 221 VAL B CA 1
ATOM 4155 C C . VAL B 1 221 ? -6.043 -18.453 1.244 1 92.56 221 VAL B C 1
ATOM 4157 O O . VAL B 1 221 ? -7.188 -18 1.344 1 92.56 221 VAL B O 1
ATOM 4160 N N . TYR B 1 222 ? -4.93 -17.703 1.281 1 94.62 222 TYR B N 1
ATOM 4161 C CA . TYR B 1 222 ? -5.039 -16.266 1.496 1 94.62 222 TYR B CA 1
ATOM 4162 C C . TYR B 1 222 ? -3.836 -15.531 0.91 1 94.62 222 TYR B C 1
ATOM 4164 O O . TYR B 1 222 ? -2.701 -16 1.021 1 94.62 222 TYR B O 1
ATOM 4172 N N . THR B 1 223 ? -4.086 -14.43 0.225 1 94.88 223 THR B N 1
ATOM 4173 C CA . THR B 1 223 ? -3.031 -13.578 -0.311 1 94.88 223 THR B CA 1
ATOM 4174 C C . THR B 1 223 ? -3.293 -12.109 0.03 1 94.88 223 THR B C 1
ATOM 4176 O O . THR B 1 223 ? -4.434 -11.648 -0.039 1 94.88 223 THR B O 1
ATOM 4179 N N . SER B 1 224 ? -2.223 -11.453 0.47 1 95.75 224 SER B N 1
ATOM 4180 C CA . SER B 1 224 ? -2.311 -10.016 0.724 1 95.75 224 SER B CA 1
ATOM 4181 C C . SER B 1 224 ? -0.94 -9.359 0.636 1 95.75 224 SER B C 1
ATOM 4183 O O . SER B 1 224 ? 0.076 -9.977 0.962 1 95.75 224 SER B O 1
ATOM 4185 N N . GLN B 1 225 ? -0.947 -8.141 0.163 1 91.94 225 GLN B N 1
ATOM 4186 C CA . GLN B 1 225 ? 0.299 -7.379 0.176 1 91.94 225 GLN B CA 1
ATOM 4187 C C . GLN B 1 225 ? 0.534 -6.73 1.537 1 91.94 225 GLN B C 1
ATOM 4189 O O . GLN B 1 225 ? 1.59 -6.141 1.776 1 91.94 225 GLN B O 1
ATOM 4194 N N . SER B 1 226 ? -0.369 -6.805 2.418 1 92.69 226 SER B N 1
ATOM 4195 C CA . SER B 1 226 ? -0.332 -6.18 3.736 1 92.69 226 SER B CA 1
ATOM 4196 C C . SER B 1 226 ? 0.091 -7.18 4.809 1 92.69 226 SER B C 1
ATOM 4198 O O . SER B 1 226 ? -0.567 -8.203 5.004 1 92.69 226 SER B O 1
ATOM 4200 N N . PRO B 1 227 ? 1.166 -6.805 5.492 1 92.88 227 PRO B N 1
ATOM 4201 C CA . PRO B 1 227 ? 1.506 -7.656 6.637 1 92.88 227 PRO B CA 1
ATOM 4202 C C . PRO B 1 227 ? 0.369 -7.766 7.648 1 92.88 227 PRO B C 1
ATOM 4204 O O . PRO B 1 227 ? 0.165 -8.828 8.242 1 92.88 227 PRO B O 1
ATOM 4207 N N . THR B 1 228 ? -0.362 -6.695 7.789 1 90.19 228 THR B N 1
ATOM 4208 C CA . THR B 1 228 ? -1.525 -6.719 8.672 1 90.19 228 THR B CA 1
ATOM 4209 C C . THR B 1 228 ? -2.541 -7.754 8.195 1 90.19 228 THR B C 1
ATOM 4211 O O . THR B 1 228 ? -3.053 -8.539 8.992 1 90.19 228 THR B O 1
ATOM 4214 N N . GLY B 1 229 ? -2.797 -7.691 6.926 1 92.75 229 GLY B N 1
ATOM 4215 C CA . GLY B 1 229 ? -3.715 -8.664 6.363 1 92.75 229 GLY B CA 1
ATOM 4216 C C . GLY B 1 229 ? -3.268 -10.102 6.578 1 92.75 229 GLY B C 1
ATOM 4217 O O . GLY B 1 229 ? -4.07 -10.961 6.949 1 92.75 229 GLY B O 1
ATOM 4218 N N . ILE B 1 230 ? -2.037 -10.336 6.375 1 95.81 230 ILE B N 1
ATOM 4219 C CA . ILE B 1 230 ? -1.49 -11.68 6.535 1 95.81 230 ILE B CA 1
ATOM 4220 C C . ILE B 1 230 ? -1.611 -12.117 7.996 1 95.81 230 ILE B C 1
ATOM 4222 O O . ILE B 1 230 ? -1.993 -13.25 8.281 1 95.81 230 ILE B O 1
ATOM 4226 N N . LYS B 1 231 ? -1.292 -11.227 8.906 1 95 231 LYS B N 1
ATOM 4227 C CA . LYS B 1 231 ? -1.354 -11.547 10.328 1 95 231 LYS B CA 1
ATOM 4228 C C . LYS B 1 231 ? -2.773 -11.93 10.742 1 95 231 LYS B C 1
ATOM 4230 O O . LYS B 1 231 ? -2.965 -12.852 11.539 1 95 231 LYS B O 1
ATOM 4235 N N . ILE B 1 232 ? -3.693 -11.25 10.211 1 93.5 232 ILE B N 1
ATOM 4236 C CA . ILE B 1 232 ? -5.082 -11.531 10.555 1 93.5 232 ILE B CA 1
ATOM 4237 C C . ILE B 1 232 ? -5.449 -12.938 10.086 1 93.5 232 ILE B C 1
ATOM 4239 O O . ILE B 1 232 ? -6.082 -13.703 10.82 1 93.5 232 ILE B O 1
ATOM 4243 N N . ALA B 1 233 ? -5.031 -13.273 8.883 1 94.69 233 ALA B N 1
ATOM 4244 C CA . ALA B 1 233 ? -5.301 -14.602 8.336 1 94.69 233 ALA B CA 1
ATOM 4245 C C . ALA B 1 233 ? -4.637 -15.688 9.18 1 94.69 233 ALA B C 1
ATOM 4247 O O . ALA B 1 233 ? -5.254 -16.719 9.477 1 94.69 233 ALA B O 1
ATOM 4248 N N . VAL B 1 234 ? -3.439 -15.461 9.633 1 96.94 234 VAL B N 1
ATOM 4249 C CA . VAL B 1 234 ? -2.688 -16.438 10.414 1 96.94 234 VAL B CA 1
ATOM 4250 C C . VAL B 1 234 ? -3.271 -16.531 11.82 1 96.94 234 VAL B C 1
ATOM 4252 O O . VAL B 1 234 ? -3.363 -17.625 12.391 1 96.94 234 VAL B O 1
ATOM 4255 N N . ASN B 1 235 ? -3.688 -15.422 12.344 1 95.31 235 ASN B N 1
ATOM 4256 C CA . ASN B 1 235 ? -4.273 -15.383 13.68 1 95.31 235 ASN B CA 1
ATOM 4257 C C . ASN B 1 235 ? -5.574 -16.172 13.75 1 95.31 235 ASN B C 1
ATOM 4259 O O . ASN B 1 235 ? -5.996 -16.594 14.828 1 95.31 235 ASN B O 1
ATOM 4263 N N . HIS B 1 236 ? -6.215 -16.266 12.633 1 89.88 236 HIS B N 1
ATOM 4264 C CA . HIS B 1 236 ? -7.406 -17.109 12.57 1 89.88 236 HIS B CA 1
ATOM 4265 C C . HIS B 1 236 ? -7.078 -18.547 12.914 1 89.88 236 HIS B C 1
ATOM 4267 O O . HIS B 1 236 ? -7.969 -19.328 13.281 1 89.88 236 HIS B O 1
ATOM 4273 N N . GLY B 1 237 ? -5.812 -18.953 12.703 1 90.12 237 GLY B N 1
ATOM 4274 C CA . GLY B 1 237 ? -5.336 -20.266 13.156 1 90.12 237 GLY B CA 1
ATOM 4275 C C . GLY B 1 237 ? -5.43 -21.328 12.086 1 90.12 237 GLY B C 1
ATOM 4276 O O . GLY B 1 237 ? -5.43 -22.531 12.398 1 90.12 237 GLY B O 1
ATOM 4277 N N . ALA B 1 238 ? -5.441 -20.938 10.82 1 87.94 238 ALA B N 1
ATOM 4278 C CA . ALA B 1 238 ? -5.684 -21.922 9.781 1 87.94 238 ALA B CA 1
ATOM 4279 C C . ALA B 1 238 ? -4.656 -21.812 8.656 1 87.94 238 ALA B C 1
ATOM 4281 O O . ALA B 1 238 ? -4.828 -22.391 7.586 1 87.94 238 ALA B O 1
ATOM 4282 N N . ALA B 1 239 ? -3.621 -21.062 8.922 1 96.25 239 ALA B N 1
ATOM 4283 C CA . ALA B 1 239 ? -2.674 -20.891 7.824 1 96.25 239 ALA B CA 1
ATOM 4284 C C . ALA B 1 239 ? -1.253 -20.703 8.352 1 96.25 239 ALA B C 1
ATOM 4286 O O . ALA B 1 239 ? -1.058 -20.312 9.508 1 96.25 239 ALA B O 1
ATOM 4287 N N . VAL B 1 240 ? -0.325 -21.047 7.461 1 97.81 240 VAL B N 1
ATOM 4288 C CA . VAL B 1 240 ? 1.107 -20.859 7.672 1 97.81 240 VAL B CA 1
ATOM 4289 C C . VAL B 1 240 ? 1.624 -19.75 6.758 1 97.81 240 VAL B C 1
ATOM 4291 O O . VAL B 1 240 ? 1.099 -19.547 5.664 1 97.81 240 VAL B O 1
ATOM 4294 N N . THR B 1 241 ? 2.561 -19 7.254 1 98.19 241 THR B N 1
ATOM 4295 C CA . THR B 1 241 ? 3.174 -17.969 6.43 1 98.19 241 THR B CA 1
ATOM 4296 C C . THR B 1 241 ? 4.684 -17.922 6.652 1 98.19 241 THR B C 1
ATOM 4298 O O . THR B 1 241 ? 5.234 -18.766 7.371 1 98.19 241 THR B O 1
ATOM 4301 N N . MET B 1 242 ? 5.355 -17.078 5.883 1 97 242 MET B N 1
ATOM 4302 C CA . MET B 1 242 ? 6.758 -16.734 6.105 1 97 242 MET B CA 1
ATOM 4303 C C . MET B 1 242 ? 6.898 -15.336 6.68 1 97 242 MET B C 1
ATOM 4305 O O . MET B 1 242 ? 6.18 -14.414 6.273 1 97 242 MET B O 1
ATOM 4309 N N . ILE B 1 243 ? 7.836 -15.18 7.535 1 95.56 243 ILE B N 1
ATOM 4310 C CA . ILE B 1 243 ? 8.016 -13.891 8.195 1 95.56 243 ILE B CA 1
ATOM 4311 C C . ILE B 1 243 ? 9.445 -13.766 8.703 1 95.56 243 ILE B C 1
ATOM 4313 O O . ILE B 1 243 ? 10.117 -14.773 8.953 1 95.56 243 ILE B O 1
ATOM 4317 N N . ASP B 1 244 ? 9.867 -12.547 8.758 1 92.69 244 ASP B N 1
ATOM 4318 C CA . ASP B 1 244 ? 11.141 -12.32 9.438 1 92.69 244 ASP B CA 1
ATOM 4319 C C . ASP B 1 244 ? 11.055 -12.695 10.914 1 92.69 244 ASP B C 1
ATOM 4321 O O . ASP B 1 244 ? 10.109 -12.305 11.602 1 92.69 244 ASP B O 1
ATOM 4325 N N . ARG B 1 245 ? 12.062 -13.352 11.422 1 92.44 245 ARG B N 1
ATOM 4326 C CA . ARG B 1 245 ? 12.062 -13.797 12.812 1 92.44 245 ARG B CA 1
ATOM 4327 C C . ARG B 1 245 ? 11.953 -12.617 13.766 1 92.44 245 ARG B C 1
ATOM 4329 O O . ARG B 1 245 ? 11.305 -12.711 14.805 1 92.44 245 ARG B O 1
ATOM 4336 N N . CYS B 1 246 ? 12.531 -11.516 13.414 1 86.38 246 CYS B N 1
ATOM 4337 C CA . CYS B 1 246 ? 12.594 -10.352 14.297 1 86.38 246 CYS B CA 1
ATOM 4338 C C . CYS B 1 246 ? 11.242 -9.656 14.375 1 86.38 246 CYS B C 1
ATOM 4340 O O . CYS B 1 246 ? 11.031 -8.789 15.227 1 86.38 246 CYS B O 1
ATOM 4342 N N . THR B 1 247 ? 10.305 -10.008 13.547 1 89.62 247 THR B N 1
ATOM 4343 C CA . THR B 1 247 ? 8.992 -9.375 13.578 1 89.62 247 THR B CA 1
ATOM 4344 C C . THR B 1 247 ? 7.918 -10.391 13.953 1 89.62 247 THR B C 1
ATOM 4346 O O . THR B 1 247 ? 6.723 -10.133 13.797 1 89.62 247 THR B O 1
ATOM 4349 N N . LEU B 1 248 ? 8.312 -11.484 14.484 1 93.88 248 LEU B N 1
ATOM 4350 C CA . LEU B 1 248 ? 7.406 -12.562 14.844 1 93.88 248 LEU B CA 1
ATOM 4351 C C . LEU B 1 248 ? 6.465 -12.133 15.961 1 93.88 248 LEU B C 1
ATOM 4353 O O . LEU B 1 248 ? 6.914 -11.742 17.047 1 93.88 248 LEU B O 1
ATOM 4357 N N . PRO B 1 249 ? 5.125 -12.25 15.711 1 94.38 249 PRO B N 1
ATOM 4358 C CA . PRO B 1 249 ? 4.191 -11.938 16.797 1 94.38 249 PRO B CA 1
ATOM 4359 C C . PRO B 1 249 ? 4.309 -12.914 17.969 1 94.38 249 PRO B C 1
ATOM 4361 O O . PRO B 1 249 ? 4.668 -14.078 17.781 1 94.38 249 PRO B O 1
ATOM 4364 N N . GLU B 1 250 ? 3.885 -12.453 19.109 1 94.44 250 GLU B N 1
ATOM 4365 C CA . GLU B 1 250 ? 4.02 -13.227 20.344 1 94.44 250 GLU B CA 1
ATOM 4366 C C . GLU B 1 250 ? 3.123 -14.461 20.312 1 94.44 250 GLU B C 1
ATOM 4368 O O . GLU B 1 250 ? 3.457 -15.492 20.906 1 94.44 250 GLU B O 1
ATOM 4373 N N . ASN B 1 251 ? 2.062 -14.336 19.625 1 97.06 251 ASN B N 1
ATOM 4374 C CA . ASN B 1 251 ? 1.101 -15.43 19.625 1 97.06 251 ASN B CA 1
ATOM 4375 C C . ASN B 1 251 ? 1.359 -16.406 18.484 1 97.06 251 ASN B C 1
ATOM 4377 O O . ASN B 1 251 ? 0.502 -17.234 18.156 1 97.06 251 ASN B O 1
ATOM 4381 N N . TRP B 1 252 ? 2.463 -16.266 17.844 1 97.94 252 TRP B N 1
ATOM 4382 C CA . TRP B 1 252 ? 2.84 -17.188 16.781 1 97.94 252 TRP B CA 1
ATOM 4383 C C . TRP B 1 252 ? 3.961 -18.125 17.234 1 97.94 252 TRP B C 1
ATOM 4385 O O . TRP B 1 252 ? 4.586 -17.891 18.266 1 97.94 252 TRP B O 1
ATOM 4395 N N . ARG B 1 253 ? 4.191 -19.172 16.531 1 97.38 253 ARG B N 1
ATOM 4396 C CA . ARG B 1 253 ? 5.324 -20.078 16.719 1 97.38 253 ARG B CA 1
ATOM 4397 C C . ARG B 1 253 ? 6.035 -20.359 15.398 1 97.38 253 ARG B C 1
ATOM 4399 O O . ARG B 1 253 ? 5.414 -20.312 14.336 1 97.38 253 ARG B O 1
ATOM 4406 N N . VAL B 1 254 ? 7.309 -20.672 15.562 1 97.81 254 VAL B N 1
ATOM 4407 C CA . VAL B 1 254 ? 8.133 -21.016 14.406 1 97.81 254 VAL B CA 1
ATOM 4408 C C . VAL B 1 254 ? 7.926 -22.484 14.047 1 97.81 254 VAL B C 1
ATOM 4410 O O . VAL B 1 254 ? 7.844 -23.344 14.93 1 97.81 254 VAL B O 1
ATOM 4413 N N . LEU B 1 255 ? 7.723 -22.766 12.727 1 96.44 255 LEU B N 1
ATOM 4414 C CA . LEU B 1 255 ? 7.691 -24.125 12.211 1 96.44 255 LEU B CA 1
ATOM 4415 C C . LEU B 1 255 ? 9.008 -24.484 11.539 1 96.44 255 LEU B C 1
ATOM 4417 O O . LEU B 1 255 ? 9.492 -23.75 10.672 1 96.44 255 LEU B O 1
ATOM 4421 N N . ASP B 1 256 ? 9.578 -25.562 11.992 1 94.31 256 ASP B N 1
ATOM 4422 C CA . ASP B 1 256 ? 10.891 -25.938 11.477 1 94.31 256 ASP B CA 1
ATOM 4423 C C . ASP B 1 256 ? 10.898 -27.375 10.969 1 94.31 256 ASP B C 1
ATOM 4425 O O . ASP B 1 256 ? 9.852 -27.922 10.633 1 94.31 256 ASP B O 1
ATOM 4429 N N . GLU B 1 257 ? 12.07 -27.906 10.852 1 92.81 257 GLU B N 1
ATOM 4430 C CA . GLU B 1 257 ? 12.234 -29.25 10.297 1 92.81 257 GLU B CA 1
ATOM 4431 C C . GLU B 1 257 ? 11.477 -30.281 11.117 1 92.81 257 GLU B C 1
ATOM 4433 O O . GLU B 1 257 ? 10.969 -31.266 10.578 1 92.81 257 GLU B O 1
ATOM 4438 N N . SER B 1 258 ? 11.398 -30.094 12.383 1 92 258 SER B N 1
ATOM 4439 C CA . SER B 1 258 ? 10.664 -31.016 13.242 1 92 258 SER B CA 1
ATOM 4440 C C . SER B 1 258 ? 9.172 -31 12.922 1 92 258 SER B C 1
ATOM 4442 O O . SER B 1 258 ? 8.477 -31.984 13.172 1 92 258 SER B O 1
ATOM 4444 N N . ASP B 1 259 ? 8.711 -29.969 12.328 1 92.62 259 ASP B N 1
ATOM 4445 C CA . ASP B 1 259 ? 7.312 -29.828 11.93 1 92.62 259 ASP B CA 1
ATOM 4446 C C . ASP B 1 259 ? 7.117 -30.234 10.469 1 92.62 259 ASP B C 1
ATOM 4448 O O . ASP B 1 259 ? 5.996 -30.188 9.953 1 92.62 259 ASP B O 1
ATOM 4452 N N . GLY B 1 260 ? 8.273 -30.531 9.859 1 91.75 260 GLY B N 1
ATOM 4453 C CA . GLY B 1 260 ? 8.211 -30.938 8.469 1 91.75 260 GLY B CA 1
ATOM 4454 C C . GLY B 1 260 ? 8.398 -29.797 7.492 1 91.75 260 GLY B C 1
ATOM 4455 O O . GLY B 1 260 ? 8.047 -29.906 6.316 1 91.75 260 GLY B O 1
ATOM 4456 N N . PHE B 1 261 ? 8.906 -28.719 7.941 1 95.56 261 PHE B N 1
ATOM 4457 C CA . PHE B 1 261 ? 9.102 -27.562 7.062 1 95.56 261 PHE B CA 1
ATOM 4458 C C . PHE B 1 261 ? 10.578 -27.406 6.707 1 95.56 261 PHE B C 1
ATOM 4460 O O . PHE B 1 261 ? 11.453 -27.578 7.562 1 95.56 261 PHE B O 1
ATOM 4467 N N . PRO B 1 262 ? 10.805 -27.125 5.461 1 95.62 262 PRO B N 1
ATOM 4468 C CA . PRO B 1 262 ? 12.195 -26.906 5.035 1 95.62 262 PRO B CA 1
ATOM 4469 C C . PRO B 1 262 ? 12.758 -25.578 5.531 1 95.62 262 PRO B C 1
ATOM 4471 O O . PRO B 1 262 ? 12 -24.688 5.922 1 95.62 262 PRO B O 1
ATOM 4474 N N . SER B 1 263 ? 14.047 -25.484 5.477 1 95.38 263 SER B N 1
ATOM 4475 C CA . SER B 1 263 ? 14.695 -24.219 5.82 1 95.38 263 SER B CA 1
ATOM 4476 C C . SER B 1 263 ? 14.469 -23.172 4.734 1 95.38 263 SER B C 1
ATOM 4478 O O . SER B 1 263 ? 14.297 -23.516 3.562 1 95.38 263 SER B O 1
ATOM 4480 N N . LEU B 1 264 ? 14.438 -21.969 5.184 1 95.06 264 LEU B N 1
ATOM 4481 C CA . LEU B 1 264 ? 14.312 -20.844 4.262 1 95.06 264 LEU B CA 1
ATOM 4482 C C . LEU B 1 264 ? 15.602 -20.016 4.219 1 95.06 264 LEU B C 1
ATOM 4484 O O . LEU B 1 264 ? 16.297 -19.906 5.23 1 95.06 264 LEU B O 1
ATOM 4488 N N . PRO B 1 265 ? 15.906 -19.484 3.029 1 90 265 PRO B N 1
ATOM 4489 C CA . PRO B 1 265 ? 17.078 -18.594 2.975 1 90 265 PRO B CA 1
ATOM 4490 C C . PRO B 1 265 ? 16.859 -17.297 3.754 1 90 265 PRO B C 1
ATOM 4492 O O . PRO B 1 265 ? 15.742 -16.797 3.84 1 90 265 PRO B O 1
ATOM 4495 N N . ALA B 1 266 ? 17.938 -16.781 4.219 1 91.06 266 ALA B N 1
ATOM 4496 C CA . ALA B 1 266 ? 17.891 -15.5 4.906 1 91.06 266 ALA B CA 1
ATOM 4497 C C . ALA B 1 266 ? 17.594 -14.367 3.928 1 91.06 266 ALA B C 1
ATOM 4499 O O . ALA B 1 266 ? 17.719 -14.539 2.711 1 91.06 266 ALA B O 1
ATOM 4500 N N . ALA B 1 267 ? 17.156 -13.312 4.508 1 89.12 267 ALA B N 1
ATOM 4501 C CA . ALA B 1 267 ? 16.859 -12.117 3.713 1 89.12 267 ALA B CA 1
ATOM 4502 C C . ALA B 1 267 ? 17.906 -11.039 3.939 1 89.12 267 ALA B C 1
ATOM 4504 O O . ALA B 1 267 ? 18.297 -10.773 5.078 1 89.12 267 ALA B O 1
ATOM 4505 N N . ASP B 1 268 ? 18.328 -10.406 2.811 1 88.94 268 ASP B N 1
ATOM 4506 C CA . ASP B 1 268 ? 19.266 -9.289 2.879 1 88.94 268 ASP B CA 1
ATOM 4507 C C . ASP B 1 268 ? 18.531 -7.949 2.797 1 88.94 268 ASP B C 1
ATOM 4509 O O . ASP B 1 268 ? 17.719 -7.734 1.897 1 88.94 268 ASP B O 1
ATOM 4513 N N . LEU B 1 269 ? 18.875 -7.18 3.762 1 90.69 269 LEU B N 1
ATOM 4514 C CA . LEU B 1 269 ? 18.328 -5.82 3.75 1 90.69 269 LEU B CA 1
ATOM 4515 C C . LEU B 1 269 ? 19.281 -4.871 3.029 1 90.69 269 LEU B C 1
ATOM 4517 O O . LEU B 1 269 ? 20.484 -4.844 3.324 1 90.69 269 LEU B O 1
ATOM 4521 N N . GLU B 1 270 ? 18.688 -4.113 2.109 1 91.88 270 GLU B N 1
ATOM 4522 C CA . GLU B 1 270 ? 19.5 -3.199 1.31 1 91.88 270 GLU B CA 1
ATOM 4523 C C . GLU B 1 270 ? 18.953 -1.772 1.387 1 91.88 270 GLU B C 1
ATOM 4525 O O . GLU B 1 270 ? 17.75 -1.562 1.388 1 91.88 270 GLU B O 1
ATOM 4530 N N . LEU B 1 271 ? 19.906 -0.896 1.473 1 93.31 271 LEU B N 1
ATOM 4531 C CA . LEU B 1 271 ? 19.594 0.525 1.4 1 93.31 271 LEU B CA 1
ATOM 4532 C C . LEU B 1 271 ? 19.906 1.087 0.02 1 93.31 271 LEU B C 1
ATOM 4534 O O . LEU B 1 271 ? 21.016 0.887 -0.493 1 93.31 271 LEU B O 1
ATOM 4538 N N . HIS B 1 272 ? 18.875 1.729 -0.533 1 91.5 272 HIS B N 1
ATOM 4539 C CA . HIS B 1 272 ? 19.047 2.357 -1.839 1 91.5 272 HIS B CA 1
ATOM 4540 C C . HIS B 1 272 ? 18.812 3.863 -1.755 1 91.5 272 HIS B C 1
ATOM 4542 O O . HIS B 1 272 ? 17.938 4.324 -1.034 1 91.5 272 HIS B O 1
ATOM 4548 N N . ARG B 1 273 ? 19.625 4.52 -2.436 1 87.44 273 ARG B N 1
ATOM 4549 C CA . ARG B 1 273 ? 19.484 5.965 -2.562 1 87.44 273 ARG B CA 1
ATOM 4550 C C . ARG B 1 273 ? 19.219 6.363 -4.012 1 87.44 273 ARG B C 1
ATOM 4552 O O . ARG B 1 273 ? 19.781 5.785 -4.934 1 87.44 273 ARG B O 1
ATOM 4559 N N . SER B 1 274 ? 18.234 7.297 -4.043 1 82.06 274 SER B N 1
ATOM 4560 C CA . SER B 1 274 ? 18 7.801 -5.395 1 82.06 274 SER B CA 1
ATOM 4561 C C . SER B 1 274 ? 19.266 8.43 -5.977 1 82.06 274 SER B C 1
ATOM 4563 O O . SER B 1 274 ? 20 9.125 -5.27 1 82.06 274 SER B O 1
ATOM 4565 N N . PRO B 1 275 ? 19.375 8.125 -7.227 1 66.25 275 PRO B N 1
ATOM 4566 C CA . PRO B 1 275 ? 20.578 8.711 -7.844 1 66.25 275 PRO B CA 1
ATOM 4567 C C . PRO B 1 275 ? 20.531 10.242 -7.883 1 66.25 275 PRO B C 1
ATOM 4569 O O . PRO B 1 275 ? 19.453 10.82 -8.078 1 66.25 275 PRO B O 1
ATOM 4572 N N . GLY B 1 276 ? 21.5 10.867 -7.566 1 64.25 276 GLY B N 1
ATOM 4573 C CA . GLY B 1 276 ? 21.609 12.305 -7.723 1 64.25 276 GLY B CA 1
ATOM 4574 C C . GLY B 1 276 ? 21.234 13.07 -6.473 1 64.25 276 GLY B C 1
ATOM 4575 O O . GLY B 1 276 ? 21.438 14.289 -6.398 1 64.25 276 GLY B O 1
ATOM 4576 N N . ILE B 1 277 ? 20.641 12.398 -5.68 1 63.12 277 ILE B N 1
ATOM 4577 C CA . ILE B 1 277 ? 20.25 13.109 -4.469 1 63.12 277 ILE B CA 1
ATOM 4578 C C . ILE B 1 277 ? 21.453 13.242 -3.531 1 63.12 277 ILE B C 1
ATOM 4580 O O . ILE B 1 277 ? 22.062 12.242 -3.158 1 63.12 277 ILE B O 1
ATOM 4584 N N . CYS B 1 278 ? 21.781 14.477 -3.352 1 65.5 278 CYS B N 1
ATOM 4585 C CA . CYS B 1 278 ? 22.844 14.766 -2.4 1 65.5 278 CYS B CA 1
ATOM 4586 C C . CYS B 1 278 ? 22.469 15.945 -1.507 1 65.5 278 CYS B C 1
ATOM 4588 O O . CYS B 1 278 ? 22.719 17.094 -1.857 1 65.5 278 CYS B O 1
ATOM 4590 N N . ASP B 1 279 ? 21.641 15.695 -0.603 1 77.25 279 ASP B N 1
ATOM 4591 C CA . ASP B 1 279 ? 21.297 16.75 0.35 1 77.25 279 ASP B CA 1
ATOM 4592 C C . ASP B 1 279 ? 21.547 16.281 1.786 1 77.25 279 ASP B C 1
ATOM 4594 O O . ASP B 1 279 ? 21.438 15.094 2.09 1 77.25 279 ASP B O 1
ATOM 4598 N N . PRO B 1 280 ? 21.906 17.203 2.656 1 81.69 280 PRO B N 1
ATOM 4599 C CA . PRO B 1 280 ? 22.281 16.891 4.031 1 81.69 280 PRO B CA 1
ATOM 4600 C C . PRO B 1 280 ? 21.188 16.141 4.793 1 81.69 280 PRO B C 1
ATOM 4602 O O . PRO B 1 280 ? 21.5 15.266 5.609 1 81.69 280 PRO B O 1
ATOM 4605 N N . LEU B 1 281 ? 20.016 16.5 4.551 1 86.25 281 LEU B N 1
ATOM 4606 C CA . LEU B 1 281 ? 18.906 15.852 5.242 1 86.25 281 LEU B CA 1
ATOM 4607 C C . LEU B 1 281 ? 18.844 14.367 4.898 1 86.25 281 LEU B C 1
ATOM 4609 O O . LEU B 1 281 ? 18.688 13.523 5.789 1 86.25 281 LEU B O 1
ATOM 4613 N N . THR B 1 282 ? 18.984 14.086 3.686 1 89.12 282 THR B N 1
ATOM 4614 C CA . THR B 1 282 ? 18.984 12.703 3.23 1 89.12 282 THR B CA 1
ATOM 4615 C C . THR B 1 282 ? 20.219 11.961 3.746 1 89.12 282 THR B C 1
ATOM 4617 O O . THR B 1 282 ? 20.125 10.797 4.141 1 89.12 282 THR B O 1
ATOM 4620 N N . ASP B 1 283 ? 21.312 12.664 3.744 1 88.69 283 ASP B N 1
ATOM 4621 C CA . ASP B 1 283 ? 22.547 12.086 4.273 1 88.69 283 ASP B CA 1
ATOM 4622 C C . ASP B 1 283 ? 22.391 11.711 5.742 1 88.69 283 ASP B C 1
ATOM 4624 O O . ASP B 1 283 ? 22.828 10.633 6.164 1 88.69 283 ASP B O 1
ATOM 4628 N N . ASP B 1 284 ? 21.797 12.562 6.441 1 90.88 284 ASP B N 1
ATOM 4629 C CA . ASP B 1 284 ? 21.562 12.312 7.863 1 90.88 284 ASP B CA 1
ATOM 4630 C C . ASP B 1 284 ? 20.656 11.102 8.07 1 90.88 284 ASP B C 1
ATOM 4632 O O . ASP B 1 284 ? 20.922 10.273 8.945 1 90.88 284 ASP B O 1
ATOM 4636 N N . LEU B 1 285 ? 19.625 11 7.258 1 92.69 285 LEU B N 1
ATOM 4637 C CA . LEU B 1 285 ? 18.703 9.867 7.359 1 92.69 285 LEU B CA 1
ATOM 4638 C C . LEU B 1 285 ? 19.422 8.555 7.047 1 92.69 285 LEU B C 1
ATOM 4640 O O . LEU B 1 285 ? 19.281 7.57 7.773 1 92.69 285 LEU B O 1
ATOM 4644 N N . VAL B 1 286 ? 20.203 8.586 6.055 1 92.19 286 VAL B N 1
ATOM 4645 C CA . VAL B 1 286 ? 20.922 7.402 5.621 1 92.19 286 VAL B CA 1
ATOM 4646 C C . VAL B 1 286 ? 21.891 6.957 6.719 1 92.19 286 VAL B C 1
ATOM 4648 O O . VAL B 1 286 ? 21.953 5.77 7.055 1 92.19 286 VAL B O 1
ATOM 4651 N N . SER B 1 287 ? 22.594 7.891 7.223 1 91.62 287 SER B N 1
ATOM 4652 C CA . SER B 1 287 ? 23.531 7.59 8.297 1 91.62 287 SER B CA 1
ATOM 4653 C C . SER B 1 287 ? 22.828 7.008 9.508 1 91.62 287 SER B C 1
ATOM 4655 O O . SER B 1 287 ? 23.328 6.07 10.141 1 91.62 287 SER B O 1
ATOM 4657 N N . LEU B 1 288 ? 21.719 7.516 9.844 1 92.62 288 LEU B N 1
ATOM 4658 C CA . LEU B 1 288 ? 20.953 7.035 10.984 1 92.62 288 LEU B CA 1
ATOM 4659 C C . LEU B 1 288 ? 20.453 5.609 10.742 1 92.62 288 LEU B C 1
ATOM 4661 O O . LEU B 1 288 ? 20.516 4.77 11.648 1 92.62 288 LEU B O 1
ATOM 4665 N N . ILE B 1 289 ? 19.938 5.344 9.562 1 92.88 289 ILE B N 1
ATOM 4666 C CA . ILE B 1 289 ? 19.438 4.02 9.227 1 92.88 289 ILE B CA 1
ATOM 4667 C C . ILE B 1 289 ? 20.562 2.996 9.336 1 92.88 289 ILE B C 1
ATOM 4669 O O . ILE B 1 289 ? 20.391 1.923 9.922 1 92.88 289 ILE B O 1
ATOM 4673 N N . GLU B 1 290 ? 21.688 3.367 8.844 1 90 290 GLU B N 1
ATOM 4674 C CA . GLU B 1 290 ? 22.844 2.477 8.891 1 90 290 GLU B CA 1
ATOM 4675 C C . GLU B 1 290 ? 23.266 2.174 10.328 1 90 290 GLU B C 1
ATOM 4677 O O . GLU B 1 290 ? 23.547 1.023 10.664 1 90 290 GLU B O 1
ATOM 4682 N N . SER B 1 291 ? 23.266 3.152 11.102 1 88.06 291 SER B N 1
ATOM 4683 C CA . SER B 1 291 ? 23.656 2.988 12.5 1 88.06 291 SER B CA 1
ATOM 4684 C C . SER B 1 291 ? 22.656 2.107 13.25 1 88.06 291 SER B C 1
ATOM 4686 O O . SER B 1 291 ? 23.047 1.28 14.078 1 88.06 291 SER B O 1
ATOM 4688 N N . MET B 1 292 ? 21.422 2.25 12.969 1 85.62 292 MET B N 1
ATOM 4689 C CA . MET B 1 292 ? 20.375 1.51 13.656 1 85.62 292 MET B CA 1
ATOM 4690 C C . MET B 1 292 ? 20.406 0.033 13.281 1 85.62 292 MET B C 1
ATOM 4692 O O . MET B 1 292 ? 20.203 -0.835 14.133 1 85.62 292 MET B O 1
ATOM 4696 N N . VAL B 1 293 ? 20.562 -0.203 12.023 1 81.94 293 VAL B N 1
ATOM 4697 C CA . VAL B 1 293 ? 20.609 -1.589 11.57 1 81.94 293 VAL B CA 1
ATOM 4698 C C . VAL B 1 293 ? 21.844 -2.279 12.164 1 81.94 293 VAL B C 1
ATOM 4700 O O . VAL B 1 293 ? 21.766 -3.439 12.578 1 81.94 293 VAL B O 1
ATOM 4703 N N . ASP B 1 294 ? 22.922 -1.568 12.219 1 79.31 294 ASP B N 1
ATOM 4704 C CA . ASP B 1 294 ? 24.141 -2.107 12.805 1 79.31 294 ASP B CA 1
ATOM 4705 C C . ASP B 1 294 ? 23.953 -2.434 14.281 1 79.31 294 ASP B C 1
ATOM 4707 O O . ASP B 1 294 ? 24.422 -3.461 14.766 1 79.31 294 ASP B O 1
ATOM 4711 N N . GLU B 1 295 ? 23.281 -1.604 14.969 1 77 295 GLU B N 1
ATOM 4712 C CA . GLU B 1 295 ? 23.031 -1.797 16.391 1 77 295 GLU B CA 1
ATOM 4713 C C . GLU B 1 295 ? 22.156 -3.021 16.641 1 77 295 GLU B C 1
ATOM 4715 O O . GLU B 1 295 ? 22.406 -3.785 17.578 1 77 295 GLU B O 1
ATOM 4720 N N . ARG B 1 296 ? 21.219 -3.141 15.828 1 74.31 296 ARG B N 1
ATOM 4721 C CA . ARG B 1 296 ? 20.312 -4.266 16 1 74.31 296 ARG B CA 1
ATOM 4722 C C . ARG B 1 296 ? 20.984 -5.582 15.641 1 74.31 296 ARG B C 1
ATOM 4724 O O . ARG B 1 296 ? 20.719 -6.613 16.266 1 74.31 296 ARG B O 1
ATOM 4731 N N . ARG B 1 297 ? 21.781 -5.516 14.664 1 70.38 297 ARG B N 1
ATOM 4732 C CA . ARG B 1 297 ? 22.578 -6.691 14.305 1 70.38 297 ARG B CA 1
ATOM 4733 C C . ARG B 1 297 ? 23.484 -7.109 15.461 1 70.38 297 ARG B C 1
ATOM 4735 O O . ARG B 1 297 ? 23.594 -8.297 15.766 1 70.38 297 ARG B O 1
ATOM 4742 N N . ARG B 1 298 ? 24.047 -6.137 16 1 68.06 298 ARG B N 1
ATOM 4743 C CA . ARG B 1 298 ? 24.938 -6.406 17.125 1 68.06 298 ARG B CA 1
ATOM 4744 C C . ARG B 1 298 ? 24.172 -6.977 18.312 1 68.06 298 ARG B C 1
ATOM 4746 O O . ARG B 1 298 ? 24.641 -7.902 18.969 1 68.06 298 ARG B O 1
ATOM 4753 N N . ALA B 1 299 ? 23 -6.379 18.469 1 66.31 299 ALA B N 1
ATOM 4754 C CA . ALA B 1 299 ? 22.172 -6.852 19.594 1 66.31 299 ALA B CA 1
ATOM 4755 C C . ALA B 1 299 ? 21.734 -8.289 19.359 1 66.31 299 ALA B C 1
ATOM 4757 O O . ALA B 1 299 ? 21.672 -9.086 20.312 1 66.31 299 ALA B O 1
ATOM 4758 N N . SER B 1 300 ? 21.391 -8.555 18.188 1 62.03 300 SER B N 1
ATOM 4759 C CA . SER B 1 300 ? 20.953 -9.906 17.844 1 62.03 300 SER B CA 1
ATOM 4760 C C . SER B 1 300 ? 22.109 -10.898 17.969 1 62.03 300 SER B C 1
ATOM 4762 O O . SER B 1 300 ? 21.906 -12.023 18.438 1 62.03 300 SER B O 1
ATOM 4764 N N . LEU B 1 301 ? 23.266 -10.438 17.547 1 53.16 301 LEU B N 1
ATOM 4765 C CA . LEU B 1 301 ? 24.453 -11.273 17.656 1 53.16 301 LEU B CA 1
ATOM 4766 C C . LEU B 1 301 ? 24.812 -11.523 19.125 1 53.16 301 LEU B C 1
ATOM 4768 O O . LEU B 1 301 ? 25.219 -12.625 19.5 1 53.16 301 LEU B O 1
ATOM 4772 N N . GLU B 1 302 ? 24.609 -10.5 19.828 1 51.69 302 GLU B N 1
ATOM 4773 C CA . GLU B 1 302 ? 24.906 -10.648 21.25 1 51.69 302 GLU B CA 1
ATOM 4774 C C . GLU B 1 302 ? 23.891 -11.562 21.938 1 51.69 302 GLU B C 1
ATOM 4776 O O . GLU B 1 302 ? 24.25 -12.312 22.859 1 51.69 302 GLU B O 1
ATOM 4781 N N . ALA B 1 303 ? 22.719 -11.523 21.547 1 48.38 303 ALA B N 1
ATOM 4782 C CA . ALA B 1 303 ? 21.688 -12.383 22.125 1 48.38 303 ALA B CA 1
ATOM 4783 C C . ALA B 1 303 ? 21.922 -13.844 21.766 1 48.38 303 ALA B C 1
ATOM 4785 O O . ALA B 1 303 ? 21.625 -14.742 22.547 1 48.38 303 ALA B O 1
ATOM 4786 N N . PHE B 1 304 ? 22.359 -14.094 20.594 1 41.25 304 PHE B N 1
ATOM 4787 C CA . PHE B 1 304 ? 22.688 -15.453 20.188 1 41.25 304 PHE B CA 1
ATOM 4788 C C . PHE B 1 304 ? 23.953 -15.938 20.875 1 41.25 304 PHE B C 1
ATOM 4790 O O . PHE B 1 304 ? 24.109 -17.141 21.125 1 41.25 304 PHE B O 1
ATOM 4797 N N . ALA B 1 305 ? 24.922 -15.102 21.156 1 39.06 305 ALA B N 1
ATOM 4798 C CA . ALA B 1 305 ? 26.156 -15.438 21.844 1 39.06 305 ALA B CA 1
ATOM 4799 C C . ALA B 1 305 ? 25.938 -15.602 23.344 1 39.06 305 ALA B C 1
ATOM 4801 O O . ALA B 1 305 ? 26.703 -16.281 24.031 1 39.06 305 ALA B O 1
ATOM 4802 N N . ALA B 1 306 ? 24.922 -15.172 23.797 1 34.47 306 ALA B N 1
ATOM 4803 C CA . ALA B 1 306 ? 24.688 -15.391 25.219 1 34.47 306 ALA B CA 1
ATOM 4804 C C . ALA B 1 306 ? 23.844 -16.641 25.453 1 34.47 306 ALA B C 1
ATOM 4806 O O . ALA B 1 306 ? 22.906 -16.922 24.688 1 34.47 306 ALA B O 1
#

Foldseek 3Di:
DPPPPDPPPLLVVLPPLVLLQLLLLQVVLQHLCSSCVVVVHHSVVSVVSQVSSCVSVVHHQFDDPDPGTHGDPVVVVVNVVSVVVVVVVVLLVVLVPDPPFPPQEAEEEEAPLVCVVFVVVLVVVLCVVPVSHHYHYHHFAQVVQVVCLQSNVHFKYKHWDQDDPPVFAWQDKFFKFKKAFPLADDDLQDAAEAAEEDPSHNQVVQQVVQCVVLVHHYDYDHYDRDPVRSVVVRNVRRHMYMDTPVSDDPRMDTDDVVSPGYGTDIIIIGMDGRPPDDHPSSVVSVVSVSVRSVVVVVVVVVVVVD/DPPPPDPPVLLVVLPPLVLLQLLLLQVVLQHLCSSCVVVVHHSVVSVVSQVSSCVSVVHHQFDDPDPGTHGDPVVVVVNVVSVVVVVLVVLLVVLVPDPPFPPQEAEEEEAPLVCVVFVVVLVVVLCVVPVSHHYHYHHFAQVVQVVCLQSNVHFKYKHWDQDDDPVFAWQDKFFKFKKAFPLADDDLQDAAEAAEEDPSHNQVVQQVVQCVVLVHHYDYDHYDRDPVRSVVVRNVRRHMYMDTPVSDDPRMDTDDVVSPGYGTDIIIIGMDGRPPDDHPSSVSSVVSVSVRSVVVVVVVVVVVVD